Protein AF-A0A0F9MZU2-F1 (afdb_monomer)

pLDDT: mean 72.31, std 12.91, range [38.19, 92.19]

Foldseek 3Di:
DDDDDPPDPPVPPPPVPPPDDDPPPVPPPPPQPQDCPDPPDTDRPDDDPDDAKDFDQSDPDPDDTQWIQHPVVRDIDGDAPRWDADDDDPVAGQWIFHDPPPDTDTDGPDPDDDDDQADPVGDDDDDDDDDPPPDDPDDDDPDDDDDDDDPDDDDADADDDDPDADADQDWDWHWHDPPPDIFIWIQGNVRDIDGPPPPPPPQDVVNVQCVDDDDPGDDDDDPDDDDDFDDDPDDPDDSDDQDFDDPDDDTDSDDFDDPDDDDSDDQDDPDDDSDDDDPDDDDPDDPDDPDDPDDDDPDDDCPVVDDDPDDPDDPADPPPRDDDQDDDDDDDRDDPDDPPDPDDDDDDDPVDDPDDDPDPPPDDPDDPDDDDPDPDDDDDDDDPDPPRDPDDDDDDDDPDDDDDDDDDPPPDDPDDDDDD

Structure (mmCIF, N/CA/C/O backbone):
data_AF-A0A0F9MZU2-F1
#
_entry.id   AF-A0A0F9MZU2-F1
#
loop_
_atom_site.group_PDB
_atom_site.id
_atom_site.type_symbol
_atom_site.label_atom_id
_atom_site.label_alt_id
_atom_site.label_comp_id
_atom_site.label_asym_id
_atom_site.label_entity_id
_atom_site.label_seq_id
_atom_site.pdbx_PDB_ins_code
_atom_site.Cartn_x
_atom_site.Cartn_y
_atom_site.Cartn_z
_atom_site.occupancy
_atom_site.B_iso_or_equiv
_atom_site.auth_seq_id
_atom_site.auth_comp_id
_atom_site.auth_asym_id
_atom_site.auth_atom_id
_atom_site.pdbx_PDB_model_num
ATOM 1 N N . MET A 1 1 ? 110.267 29.635 -117.595 1.00 39.62 1 MET A N 1
ATOM 2 C CA . MET A 1 1 ? 110.785 30.312 -116.386 1.00 39.62 1 MET A CA 1
ATOM 3 C C . MET A 1 1 ? 110.269 29.564 -115.170 1.00 39.62 1 MET A C 1
ATOM 5 O O . MET A 1 1 ? 109.070 29.424 -115.025 1.00 39.62 1 MET A O 1
ATOM 9 N N . LYS A 1 2 ? 111.166 28.834 -114.498 1.00 39.00 2 LYS A N 1
ATOM 10 C CA . LYS A 1 2 ? 111.521 29.042 -113.080 1.00 39.00 2 LYS A CA 1
ATOM 11 C C . LYS A 1 2 ? 110.315 28.862 -112.148 1.00 39.00 2 LYS A C 1
ATOM 13 O O . LYS A 1 2 ? 109.481 29.741 -112.030 1.00 39.00 2 LYS A O 1
ATOM 18 N N . LYS A 1 3 ? 110.179 27.679 -111.534 1.00 46.69 3 LYS A N 1
ATOM 19 C CA . LYS A 1 3 ? 110.665 27.457 -110.155 1.00 46.69 3 LYS A CA 1
ATOM 20 C C . LYS A 1 3 ? 110.335 28.663 -109.278 1.00 46.69 3 LYS A C 1
ATOM 22 O O . LYS A 1 3 ? 111.175 29.546 -109.199 1.00 46.69 3 LYS A O 1
ATOM 27 N N . LEU A 1 4 ? 109.179 28.670 -108.625 1.00 40.44 4 LEU A N 1
ATOM 28 C CA . LEU A 1 4 ? 108.976 29.251 -107.295 1.00 40.44 4 LEU A CA 1
ATOM 29 C C . LEU A 1 4 ? 107.527 29.014 -106.857 1.00 40.44 4 LEU A C 1
ATOM 31 O O . LEU A 1 4 ? 106.624 29.013 -107.683 1.00 40.44 4 LEU A O 1
ATOM 35 N N . LEU A 1 5 ? 107.364 28.790 -105.555 1.00 39.84 5 LEU A N 1
ATOM 36 C CA . LEU A 1 5 ? 106.132 28.493 -104.820 1.00 39.84 5 LEU A CA 1
ATOM 37 C C . LEU A 1 5 ? 105.668 27.022 -104.780 1.00 39.84 5 LEU A C 1
ATOM 39 O O . LEU A 1 5 ? 104.496 26.683 -104.882 1.00 39.84 5 LEU A O 1
ATOM 43 N N . LYS A 1 6 ? 106.626 26.142 -104.450 1.00 50.22 6 LYS A N 1
ATOM 44 C CA . LYS A 1 6 ? 106.439 25.256 -103.283 1.00 50.22 6 LYS A CA 1
ATOM 45 C C . LYS A 1 6 ? 106.219 26.155 -102.054 1.00 50.22 6 LYS A C 1
ATOM 47 O O . LYS A 1 6 ? 106.931 27.146 -101.944 1.00 50.22 6 LYS A O 1
ATOM 52 N N . ILE A 1 7 ? 105.336 25.755 -101.133 1.00 48.16 7 ILE A N 1
ATOM 53 C CA . ILE A 1 7 ? 104.913 26.463 -99.896 1.00 48.16 7 ILE A CA 1
ATOM 54 C C . ILE A 1 7 ? 103.580 27.226 -100.058 1.00 48.16 7 ILE A C 1
ATOM 56 O O . ILE A 1 7 ? 103.498 28.435 -99.908 1.00 48.16 7 ILE A O 1
ATOM 60 N N . ALA A 1 8 ? 102.511 26.484 -100.351 1.00 38.19 8 ALA A N 1
ATOM 61 C CA . ALA A 1 8 ? 101.138 26.818 -99.930 1.00 38.19 8 ALA A CA 1
ATOM 62 C C . ALA A 1 8 ? 100.243 25.561 -99.801 1.00 38.19 8 ALA A C 1
ATOM 64 O O . ALA A 1 8 ? 99.033 25.666 -99.656 1.00 38.19 8 ALA A O 1
ATOM 65 N N . GLY A 1 9 ? 100.832 24.357 -99.858 1.00 41.19 9 GLY A N 1
ATOM 66 C CA . GLY A 1 9 ? 100.120 23.069 -99.879 1.00 41.19 9 GLY A CA 1
ATOM 67 C C . GLY A 1 9 ? 100.297 22.216 -98.620 1.00 41.19 9 GLY A C 1
ATOM 68 O O . GLY A 1 9 ? 100.073 21.016 -98.679 1.00 41.19 9 GLY A O 1
ATOM 69 N N . ILE A 1 10 ? 100.758 22.800 -97.505 1.00 45.09 10 ILE A N 1
ATOM 70 C CA . ILE A 1 10 ? 101.000 22.081 -96.232 1.00 45.09 10 ILE A CA 1
ATOM 71 C C . ILE A 1 10 ? 100.259 22.728 -95.039 1.00 45.09 10 ILE A C 1
ATOM 73 O O . ILE A 1 10 ? 100.331 22.239 -93.921 1.00 45.09 10 ILE A O 1
ATOM 77 N N . VAL A 1 11 ? 99.448 23.769 -95.268 1.00 44.78 11 VAL A N 1
ATOM 78 C CA . VAL A 1 11 ? 98.550 24.340 -94.232 1.00 44.78 11 VAL A CA 1
ATOM 79 C C . VAL A 1 11 ? 97.070 24.015 -94.505 1.00 44.78 11 VAL A C 1
ATOM 81 O O . VAL A 1 11 ? 96.201 24.341 -93.711 1.00 44.78 11 VAL A O 1
ATOM 84 N N . PHE A 1 12 ? 96.769 23.270 -95.574 1.00 41.12 12 PHE A N 1
ATOM 85 C CA . PHE A 1 12 ? 95.403 22.837 -95.910 1.00 41.12 12 PHE A CA 1
ATOM 86 C C . PHE A 1 12 ? 95.206 21.312 -95.820 1.00 41.12 12 PHE A C 1
ATOM 88 O O . PHE A 1 12 ? 94.322 20.747 -96.455 1.00 41.12 12 PHE A O 1
ATOM 95 N N . THR A 1 13 ? 96.031 20.644 -95.006 1.00 46.72 13 THR A N 1
ATOM 96 C CA . THR A 1 13 ? 95.991 19.185 -94.783 1.00 46.72 13 THR A CA 1
ATOM 97 C C . THR A 1 13 ? 95.959 18.838 -93.287 1.00 46.72 13 THR A C 1
ATOM 99 O O . THR A 1 13 ? 96.485 17.813 -92.877 1.00 46.72 13 THR A O 1
ATOM 102 N N . ILE A 1 14 ? 95.350 19.699 -92.454 1.00 44.91 14 ILE A N 1
ATOM 103 C CA . ILE A 1 14 ? 94.903 19.389 -91.071 1.00 44.91 14 ILE A CA 1
ATOM 104 C C . ILE A 1 14 ? 93.496 19.990 -90.830 1.00 44.91 14 ILE A C 1
ATOM 106 O O . ILE A 1 14 ? 93.142 20.396 -89.734 1.00 44.91 14 ILE A O 1
ATOM 110 N N . LEU A 1 15 ? 92.658 20.086 -91.871 1.00 42.12 15 LEU A N 1
ATOM 111 C CA . LEU A 1 15 ? 91.255 20.511 -91.708 1.00 42.12 15 LEU A CA 1
ATOM 112 C C . LEU A 1 15 ? 90.261 19.753 -92.606 1.00 42.12 15 LEU A C 1
ATOM 114 O O . LEU A 1 15 ? 89.097 20.118 -92.692 1.00 42.12 15 LEU A O 1
ATOM 118 N N . ALA A 1 16 ? 90.706 18.660 -93.233 1.00 41.94 16 ALA A N 1
ATOM 119 C CA . ALA A 1 16 ? 89.878 17.771 -94.058 1.00 41.94 16 ALA A CA 1
ATOM 120 C C . ALA A 1 16 ? 89.808 16.330 -93.500 1.00 41.94 16 ALA A C 1
ATOM 122 O O . ALA A 1 16 ? 89.484 15.398 -94.226 1.00 41.94 16 ALA A O 1
ATOM 123 N N . ALA A 1 17 ? 90.118 16.149 -92.208 1.00 45.47 17 ALA A N 1
ATOM 124 C CA . ALA A 1 17 ? 89.983 14.880 -91.477 1.00 45.47 17 ALA A CA 1
ATOM 125 C C . ALA A 1 17 ? 88.941 14.942 -90.337 1.00 45.47 17 ALA A C 1
ATOM 127 O O . ALA A 1 17 ? 88.790 13.986 -89.585 1.00 45.47 17 ALA A O 1
ATOM 128 N N . ILE A 1 18 ? 88.200 16.051 -90.213 1.00 49.06 18 ILE A N 1
ATOM 129 C CA . ILE A 1 18 ? 87.092 16.217 -89.258 1.00 49.06 18 ILE A CA 1
ATOM 130 C C . ILE A 1 18 ? 85.926 16.857 -90.016 1.00 49.06 18 ILE A C 1
ATOM 132 O O . ILE A 1 18 ? 85.601 18.027 -89.874 1.00 49.06 18 ILE A O 1
ATOM 136 N N . GLY A 1 19 ? 85.358 16.075 -90.921 1.00 43.91 19 GLY A N 1
ATOM 137 C CA . GLY A 1 19 ? 84.138 16.395 -91.657 1.00 43.91 19 GLY A CA 1
ATOM 138 C C . GLY A 1 19 ? 83.358 15.115 -91.913 1.00 43.91 19 GLY A C 1
ATOM 139 O O . GLY A 1 19 ? 82.820 14.912 -92.995 1.00 43.91 19 GLY A O 1
ATOM 140 N N . VAL A 1 20 ? 83.398 14.199 -90.940 1.00 47.44 20 VAL A N 1
ATOM 141 C CA . VAL A 1 20 ? 82.545 13.018 -90.917 1.00 47.44 20 VAL A CA 1
ATOM 142 C C . VAL A 1 20 ? 81.122 13.521 -90.741 1.00 47.44 20 VAL A C 1
ATOM 144 O O . VAL A 1 20 ? 80.765 14.086 -89.708 1.00 47.44 20 VAL A O 1
ATOM 147 N N . PHE A 1 21 ? 80.331 13.309 -91.786 1.00 46.78 21 PHE A N 1
ATOM 148 C CA . PHE A 1 21 ? 78.887 13.228 -91.713 1.00 46.78 21 PHE A CA 1
ATOM 149 C C . PHE A 1 21 ? 78.480 12.387 -90.500 1.00 46.78 21 PHE A C 1
ATOM 151 O O . PHE A 1 21 ? 78.561 11.164 -90.512 1.00 46.78 21 PHE A O 1
ATOM 158 N N . THR A 1 22 ? 77.986 13.057 -89.472 1.00 45.91 22 THR A N 1
ATOM 159 C CA . THR A 1 22 ? 76.801 12.582 -88.773 1.00 45.91 22 THR A CA 1
ATOM 160 C C . THR A 1 22 ? 75.820 13.740 -88.944 1.00 45.91 22 THR A C 1
ATOM 162 O O . THR A 1 22 ? 75.953 14.796 -88.346 1.00 45.91 22 THR A O 1
ATOM 165 N N . ASN A 1 23 ? 74.872 13.659 -89.878 1.00 42.28 23 ASN A N 1
ATOM 166 C CA . ASN A 1 23 ? 73.542 13.229 -89.464 1.00 42.28 23 ASN A CA 1
ATOM 167 C C . ASN A 1 23 ? 73.604 12.623 -88.060 1.00 42.28 23 ASN A C 1
ATOM 169 O O . ASN A 1 23 ? 73.723 11.410 -87.902 1.00 42.28 23 ASN A O 1
ATOM 173 N N . LEU A 1 24 ? 73.535 13.481 -87.035 1.00 41.84 24 LEU A N 1
ATOM 174 C CA . LEU A 1 24 ? 72.722 13.133 -85.886 1.00 41.84 24 LEU A CA 1
ATOM 175 C C . LEU A 1 24 ? 71.337 12.868 -86.487 1.00 41.84 24 LEU A C 1
ATOM 177 O O . LEU A 1 24 ? 70.485 13.748 -86.561 1.00 41.84 24 LEU A O 1
ATOM 181 N N . ALA A 1 25 ? 71.143 11.644 -86.989 1.00 43.53 25 ALA A N 1
ATOM 182 C CA . ALA A 1 25 ? 69.883 10.977 -86.810 1.00 43.53 25 ALA A CA 1
ATOM 183 C C . ALA A 1 25 ? 69.633 11.169 -85.322 1.00 43.53 25 ALA A C 1
ATOM 185 O O . ALA A 1 25 ? 70.337 10.589 -84.491 1.00 43.53 25 ALA A O 1
ATOM 186 N N . VAL A 1 26 ? 68.751 12.117 -84.996 1.00 44.69 26 VAL A N 1
ATOM 187 C CA . VAL A 1 26 ? 68.038 12.100 -83.730 1.00 44.69 26 VAL A CA 1
ATOM 188 C C . VAL A 1 26 ? 67.648 10.646 -83.616 1.00 44.69 26 VAL A C 1
ATOM 190 O O . VAL A 1 26 ? 66.926 10.164 -84.489 1.00 44.69 26 VAL A O 1
ATOM 193 N N . ALA A 1 27 ? 68.305 9.926 -82.704 1.00 41.78 27 ALA A N 1
ATOM 194 C CA . ALA A 1 27 ? 68.052 8.516 -82.529 1.00 41.78 27 ALA A CA 1
ATOM 195 C C . ALA A 1 27 ? 66.540 8.435 -82.406 1.00 41.78 27 ALA A C 1
ATOM 197 O O . ALA A 1 27 ? 65.988 9.015 -81.466 1.00 41.78 27 ALA A O 1
ATOM 198 N N . GLU A 1 28 ? 65.875 7.848 -83.410 1.00 44.34 28 GLU A N 1
ATOM 199 C CA . GLU A 1 28 ? 64.466 7.531 -83.269 1.00 44.34 28 GLU A CA 1
ATOM 200 C C . GLU A 1 28 ? 64.387 6.847 -81.909 1.00 44.34 28 GLU A C 1
ATOM 202 O O . GLU A 1 28 ? 65.208 5.945 -81.670 1.00 44.34 28 GLU A O 1
ATOM 207 N N . PRO A 1 29 ? 63.548 7.347 -80.981 1.00 49.44 29 PRO A N 1
ATOM 208 C CA . PRO A 1 29 ? 63.475 6.790 -79.641 1.00 49.44 29 PRO A CA 1
ATOM 209 C C . PRO A 1 29 ? 63.352 5.293 -79.841 1.00 49.44 29 PRO A C 1
ATOM 211 O O . PRO A 1 29 ? 62.444 4.876 -80.560 1.00 49.44 29 PRO A O 1
ATOM 214 N N . GLN A 1 30 ? 64.359 4.536 -79.379 1.00 47.72 30 GLN A N 1
ATOM 215 C CA . GLN A 1 30 ? 64.519 3.144 -79.774 1.00 47.72 30 GLN A CA 1
ATOM 216 C C . GLN A 1 30 ? 63.177 2.465 -79.566 1.00 47.72 30 GLN A C 1
ATOM 218 O O . GLN A 1 30 ? 62.762 2.277 -78.424 1.00 47.72 30 GLN A O 1
ATOM 223 N N . ARG A 1 31 ? 62.473 2.173 -80.670 1.00 49.19 31 ARG A N 1
ATOM 224 C CA . ARG A 1 31 ? 61.212 1.448 -80.612 1.00 49.19 31 ARG A CA 1
ATOM 225 C C . ARG A 1 31 ? 61.571 0.149 -79.923 1.00 49.19 31 ARG A C 1
ATOM 227 O O . ARG A 1 31 ? 62.369 -0.624 -80.462 1.00 49.19 31 ARG A O 1
ATOM 234 N N . LEU A 1 32 ? 61.085 -0.002 -78.692 1.00 49.62 32 LEU A N 1
ATOM 235 C CA . LEU A 1 32 ? 61.304 -1.180 -77.875 1.00 49.62 32 LEU A CA 1
ATOM 236 C C . LEU A 1 32 ? 60.945 -2.382 -78.742 1.00 49.62 32 LEU A C 1
ATOM 238 O O . LEU A 1 32 ? 59.784 -2.576 -79.090 1.00 49.62 32 LEU A O 1
ATOM 242 N N . ARG A 1 33 ? 61.952 -3.158 -79.150 1.00 51.34 33 ARG A N 1
ATOM 243 C CA . ARG A 1 33 ? 61.703 -4.421 -79.836 1.00 51.34 33 ARG A CA 1
ATOM 244 C C . ARG A 1 33 ? 61.236 -5.392 -78.770 1.00 51.34 33 ARG A C 1
ATOM 246 O O . ARG A 1 33 ? 62.049 -5.983 -78.064 1.00 51.34 33 ARG A O 1
ATOM 253 N N . THR A 1 34 ? 59.927 -5.514 -78.627 1.00 49.56 34 THR A N 1
ATOM 254 C CA . THR A 1 34 ? 59.324 -6.669 -77.983 1.00 49.56 34 THR A CA 1
ATOM 255 C C . THR A 1 34 ? 59.678 -7.890 -78.832 1.00 49.56 34 THR A C 1
ATOM 257 O O . THR A 1 34 ? 59.437 -7.930 -80.035 1.00 49.56 34 THR A O 1
ATOM 260 N N . GLN A 1 35 ? 60.371 -8.858 -78.239 1.00 49.91 35 GLN A N 1
ATOM 261 C CA . GLN A 1 35 ? 60.589 -10.150 -78.876 1.00 49.91 35 GLN A CA 1
ATOM 262 C C . GLN A 1 35 ? 59.380 -11.016 -78.522 1.00 49.91 35 GLN A C 1
ATOM 264 O O . GLN A 1 35 ? 59.135 -11.231 -77.335 1.00 49.91 35 GLN A O 1
ATOM 269 N N . ASP A 1 36 ? 58.626 -11.468 -79.527 1.00 47.19 36 ASP A N 1
ATOM 270 C CA . ASP A 1 36 ? 57.437 -12.312 -79.356 1.00 47.19 36 ASP A CA 1
ATOM 271 C C . ASP A 1 36 ? 57.793 -13.618 -78.629 1.00 47.19 36 ASP A C 1
ATOM 273 O O . ASP A 1 36 ? 58.206 -14.613 -79.229 1.00 47.19 36 ASP A O 1
ATOM 277 N N . PHE A 1 37 ? 57.636 -13.625 -77.308 1.00 49.66 37 PHE A N 1
ATOM 278 C CA . PHE A 1 37 ? 57.688 -14.827 -76.491 1.00 49.66 37 PHE A CA 1
ATOM 279 C C . PHE A 1 37 ? 56.248 -15.272 -76.225 1.00 49.66 37 PHE A C 1
ATOM 281 O O . PHE A 1 37 ? 55.651 -14.919 -75.218 1.00 49.66 37 PHE A O 1
ATOM 288 N N . LYS A 1 38 ? 55.721 -16.090 -77.147 1.00 53.97 38 LYS A N 1
ATOM 289 C CA . LYS A 1 38 ? 54.329 -16.583 -77.213 1.00 53.97 38 LYS A CA 1
ATOM 290 C C . LYS A 1 38 ? 53.278 -15.481 -77.476 1.00 53.97 38 LYS A C 1
ATOM 292 O O . LYS A 1 38 ? 53.434 -14.357 -77.007 1.00 53.97 38 LYS A O 1
ATOM 297 N N . PRO A 1 39 ? 52.182 -15.792 -78.199 1.00 48.41 39 PRO A N 1
ATOM 298 C CA . PRO A 1 39 ? 51.078 -14.849 -78.367 1.00 48.41 39 PRO A CA 1
ATOM 299 C C . PRO A 1 39 ? 50.542 -14.429 -76.991 1.00 48.41 39 PRO A C 1
ATOM 301 O O . PRO A 1 39 ? 50.120 -15.287 -76.216 1.00 48.41 39 PRO A O 1
ATOM 304 N N . GLY A 1 40 ? 50.593 -13.129 -76.686 1.00 55.22 40 GLY A N 1
ATOM 305 C CA . GLY A 1 40 ? 49.957 -12.544 -75.501 1.00 55.22 40 GLY A CA 1
ATOM 306 C C . GLY A 1 40 ? 50.834 -12.317 -74.262 1.00 55.22 40 GLY A C 1
ATOM 307 O O . GLY A 1 40 ? 50.288 -11.953 -73.227 1.00 55.22 40 GLY A O 1
ATOM 308 N N . ALA A 1 41 ? 52.162 -12.492 -74.320 1.00 48.09 41 ALA A N 1
ATOM 309 C CA . ALA A 1 41 ? 53.046 -12.156 -73.195 1.00 48.09 41 ALA A CA 1
ATOM 310 C C . ALA A 1 41 ? 54.243 -11.297 -73.636 1.00 48.09 41 ALA A C 1
ATOM 312 O O . ALA A 1 41 ? 55.231 -11.793 -74.175 1.00 48.09 41 ALA A O 1
ATOM 313 N N . TYR A 1 42 ? 54.183 -9.994 -73.355 1.00 57.06 42 TYR A N 1
ATOM 314 C CA . TYR A 1 42 ? 55.293 -9.071 -73.587 1.00 57.06 42 TYR A CA 1
ATOM 315 C C . TYR A 1 42 ? 56.113 -8.902 -72.304 1.00 57.06 42 TYR A C 1
ATOM 317 O O . TYR A 1 42 ? 55.622 -8.394 -71.299 1.00 57.06 42 TYR A O 1
ATOM 325 N N . ARG A 1 43 ? 57.383 -9.329 -72.325 1.00 54.09 43 ARG A N 1
ATOM 326 C CA . ARG A 1 43 ? 58.348 -9.082 -71.241 1.00 54.09 43 ARG A CA 1
ATOM 327 C C . ARG A 1 43 ? 59.350 -8.024 -71.688 1.00 54.09 43 ARG A C 1
ATOM 329 O O . ARG A 1 43 ? 60.014 -8.194 -72.708 1.00 54.09 43 ARG A O 1
ATOM 336 N N . PHE A 1 44 ? 59.507 -6.963 -70.904 1.00 55.38 44 PHE A N 1
ATOM 337 C CA . PHE A 1 44 ? 60.575 -5.988 -71.116 1.00 55.38 44 PHE A CA 1
ATOM 338 C C . PHE A 1 44 ? 61.941 -6.657 -70.861 1.00 55.38 44 PHE A C 1
ATOM 340 O O . PHE A 1 44 ? 62.172 -7.221 -69.792 1.00 55.38 44 PHE A O 1
ATOM 347 N N . LEU A 1 45 ? 62.833 -6.645 -71.861 1.00 54.31 45 LEU A N 1
ATOM 348 C CA . LEU A 1 45 ? 64.150 -7.313 -71.820 1.00 54.31 45 LEU A CA 1
ATOM 349 C C . LEU A 1 45 ? 65.240 -6.504 -71.090 1.00 54.31 45 LEU A C 1
ATOM 351 O O . LEU A 1 45 ? 66.357 -6.982 -70.912 1.00 54.31 45 LEU A O 1
ATOM 355 N N . SER A 1 46 ? 64.921 -5.292 -70.651 1.00 64.25 46 SER A N 1
ATOM 356 C CA . SER A 1 46 ? 65.792 -4.403 -69.880 1.00 64.25 46 SER A CA 1
ATOM 357 C C . SER A 1 46 ? 64.935 -3.589 -68.922 1.00 64.25 46 SER A C 1
ATOM 359 O O . SER A 1 46 ? 63.775 -3.345 -69.251 1.00 64.25 46 SER A O 1
ATOM 361 N N . GLU A 1 47 ? 65.495 -3.144 -67.791 1.00 53.97 47 GLU A N 1
ATOM 362 C CA . GLU A 1 47 ? 64.852 -2.178 -66.888 1.00 53.97 47 GLU A CA 1
ATOM 363 C C . GLU A 1 47 ? 64.364 -0.975 -67.709 1.00 53.97 47 GLU A C 1
ATOM 365 O O . GLU A 1 47 ? 65.188 -0.212 -68.227 1.00 53.97 47 GLU A O 1
ATOM 370 N N . PRO A 1 48 ? 63.049 -0.817 -67.925 1.00 56.94 48 PRO A N 1
ATOM 371 C CA . PRO A 1 48 ? 62.570 0.277 -68.740 1.00 56.94 48 PRO A CA 1
ATOM 372 C C . PRO A 1 48 ? 62.739 1.568 -67.936 1.00 56.94 48 PRO A C 1
ATOM 374 O O . PRO A 1 48 ? 62.051 1.809 -66.946 1.00 56.94 48 PRO A O 1
ATOM 377 N N . ILE A 1 49 ? 63.687 2.411 -68.351 1.00 62.00 49 ILE A N 1
ATOM 378 C CA . ILE A 1 49 ? 63.781 3.783 -67.854 1.00 62.00 49 ILE A CA 1
ATOM 379 C C . ILE A 1 49 ? 62.745 4.599 -68.628 1.00 62.00 49 ILE A C 1
ATOM 381 O O . ILE A 1 49 ? 63.024 5.128 -69.705 1.00 62.00 49 ILE A O 1
ATOM 385 N N . TRP A 1 50 ? 61.538 4.690 -68.081 1.00 59.94 50 TRP A N 1
ATOM 386 C CA . TRP A 1 50 ? 60.449 5.466 -68.667 1.00 59.94 50 TRP A CA 1
ATOM 387 C C . TRP A 1 50 ? 60.736 6.970 -68.523 1.00 59.94 50 TRP A C 1
ATOM 389 O O . TRP A 1 50 ? 60.696 7.529 -67.426 1.00 59.94 50 TRP A O 1
ATOM 399 N N . ARG A 1 51 ? 61.065 7.648 -69.629 1.00 61.12 51 ARG A N 1
ATOM 400 C CA . ARG A 1 51 ? 61.221 9.113 -69.685 1.00 61.12 51 ARG A CA 1
ATOM 401 C C . ARG A 1 51 ? 60.233 9.692 -70.698 1.00 61.12 51 ARG A C 1
ATOM 403 O O . ARG A 1 51 ? 60.468 9.570 -71.891 1.00 61.12 51 ARG A O 1
ATOM 410 N N . GLY A 1 52 ? 59.182 10.361 -70.218 1.00 68.12 52 GLY A N 1
ATOM 411 C CA . GLY A 1 52 ? 58.169 11.026 -71.058 1.00 68.12 52 GLY A CA 1
ATOM 412 C C . GLY A 1 52 ? 56.764 10.456 -70.863 1.00 68.12 52 GLY A C 1
ATOM 413 O O . GLY A 1 52 ? 56.567 9.631 -69.971 1.00 68.12 52 GLY A O 1
ATOM 414 N N . ASP A 1 53 ? 55.815 10.919 -71.674 1.00 63.22 53 ASP A N 1
ATOM 415 C CA . ASP A 1 53 ? 54.469 10.341 -71.765 1.00 63.22 53 ASP A CA 1
ATOM 416 C C . ASP A 1 53 ? 54.547 8.993 -72.482 1.00 63.22 53 ASP A C 1
ATOM 418 O O . ASP A 1 53 ? 55.305 8.847 -73.444 1.00 63.22 53 ASP A O 1
ATOM 422 N N . ASN A 1 54 ? 53.785 8.003 -72.019 1.00 65.50 54 ASN A N 1
ATOM 423 C CA . ASN A 1 54 ? 53.807 6.661 -72.596 1.00 65.50 54 ASN A CA 1
ATOM 424 C C . ASN A 1 54 ? 52.391 6.149 -72.807 1.00 65.50 54 ASN A C 1
ATOM 426 O O . ASN A 1 54 ? 51.523 6.337 -71.956 1.00 65.50 54 ASN A O 1
ATOM 430 N N . VAL A 1 55 ? 52.197 5.486 -73.942 1.00 63.38 55 VAL A N 1
ATOM 431 C CA . VAL A 1 55 ? 50.939 4.864 -74.343 1.00 63.38 55 VAL A CA 1
ATOM 432 C C . VAL A 1 55 ? 51.183 3.367 -74.426 1.00 63.38 55 VAL A C 1
ATOM 434 O O . VAL A 1 55 ? 52.094 2.935 -75.138 1.00 63.38 55 VAL A O 1
ATOM 437 N N . TRP A 1 56 ? 50.395 2.590 -73.690 1.00 70.06 56 TRP A N 1
ATOM 438 C CA . TRP A 1 56 ? 50.327 1.149 -73.870 1.00 70.06 56 TRP A CA 1
ATOM 439 C C . TRP A 1 56 ? 49.030 0.820 -74.604 1.00 70.06 56 TRP A C 1
ATOM 441 O O . TRP A 1 56 ? 47.938 0.994 -74.070 1.00 70.06 56 TRP A O 1
ATOM 451 N N . ASP A 1 57 ? 49.184 0.385 -75.849 1.00 70.12 57 ASP A N 1
ATOM 452 C CA . ASP A 1 57 ? 48.126 -0.195 -76.667 1.00 70.12 57 ASP A CA 1
ATOM 453 C C . ASP A 1 57 ? 48.342 -1.712 -76.659 1.00 70.12 57 ASP A C 1
ATOM 455 O O . ASP A 1 57 ? 49.326 -2.216 -77.214 1.00 70.12 57 ASP A O 1
ATOM 459 N N . GLY A 1 58 ? 47.523 -2.429 -75.889 1.00 62.41 58 GLY A N 1
ATOM 460 C CA . GLY A 1 58 ? 47.538 -3.886 -75.829 1.00 62.41 58 GLY A CA 1
ATOM 461 C C . GLY A 1 58 ? 46.738 -4.525 -76.964 1.00 62.41 58 GLY A C 1
ATOM 462 O O . GLY A 1 58 ? 46.779 -5.750 -77.119 1.00 62.41 58 GLY A O 1
ATOM 463 N N . SER A 1 59 ? 46.032 -3.722 -77.763 1.00 58.06 59 SER A N 1
ATOM 464 C CA . SER A 1 59 ? 45.122 -4.180 -78.799 1.00 58.06 59 SER A CA 1
ATOM 465 C C . SER A 1 59 ? 45.741 -4.029 -80.196 1.00 58.06 59 SER A C 1
ATOM 467 O O . SER A 1 59 ? 46.605 -3.200 -80.457 1.00 58.06 59 SER A O 1
ATOM 469 N N . ALA A 1 60 ? 45.307 -4.864 -81.139 1.00 55.62 60 ALA A N 1
ATOM 470 C CA . ALA A 1 60 ? 45.564 -4.620 -82.561 1.00 55.62 60 ALA A CA 1
ATOM 471 C C . ALA A 1 60 ? 44.578 -3.586 -83.148 1.00 55.62 60 ALA A C 1
ATOM 473 O O . ALA A 1 60 ? 44.538 -3.408 -84.368 1.00 55.62 60 ALA A O 1
ATOM 474 N N . ASP A 1 61 ? 43.750 -2.964 -82.301 1.00 57.53 61 ASP A N 1
ATOM 475 C CA . ASP A 1 61 ? 42.648 -2.103 -82.696 1.00 57.53 61 ASP A CA 1
ATOM 476 C C . ASP A 1 61 ? 43.130 -0.650 -82.704 1.00 57.53 61 ASP A C 1
ATOM 478 O O . ASP A 1 61 ? 43.454 -0.051 -81.685 1.00 57.53 61 ASP A O 1
ATOM 482 N N . THR A 1 62 ? 43.258 -0.082 -83.898 1.00 49.16 62 THR A N 1
ATOM 483 C CA . THR A 1 62 ? 44.064 1.116 -84.187 1.00 49.16 62 THR A CA 1
ATOM 484 C C . THR A 1 62 ? 43.478 2.450 -83.683 1.00 49.16 62 THR A C 1
ATOM 486 O O . THR A 1 62 ? 43.633 3.471 -84.355 1.00 49.16 62 THR A O 1
ATOM 489 N N . GLY A 1 63 ? 42.775 2.480 -82.548 1.00 57.69 63 GLY A N 1
ATOM 490 C CA . GLY A 1 63 ? 41.993 3.654 -82.143 1.00 57.69 63 GLY A CA 1
ATOM 491 C C . GLY A 1 63 ? 41.861 3.959 -80.652 1.00 57.69 63 GLY A C 1
ATOM 492 O O . GLY A 1 63 ? 41.465 5.083 -80.347 1.00 57.69 63 GLY A O 1
ATOM 493 N N . ALA A 1 64 ? 42.198 3.048 -79.737 1.00 60.22 64 ALA A N 1
ATOM 494 C CA . ALA A 1 64 ? 42.046 3.281 -78.299 1.00 60.22 64 ALA A CA 1
ATOM 495 C C . ALA A 1 64 ? 43.285 2.790 -77.541 1.00 60.22 64 ALA A C 1
ATOM 497 O O . ALA A 1 64 ? 43.697 1.648 -77.691 1.00 60.22 64 ALA A O 1
ATOM 498 N N . ALA A 1 65 ? 43.907 3.671 -76.756 1.00 60.50 65 ALA A N 1
ATOM 499 C CA . ALA A 1 65 ? 44.936 3.257 -75.808 1.00 60.50 65 ALA A CA 1
ATOM 500 C C . ALA A 1 65 ? 44.259 2.574 -74.616 1.00 60.50 65 ALA A C 1
ATOM 502 O O . ALA A 1 65 ? 43.244 3.074 -74.161 1.00 60.50 65 ALA A O 1
ATOM 503 N N . ASP A 1 66 ? 44.824 1.500 -74.067 1.00 71.38 66 ASP A N 1
ATOM 504 C CA . ASP A 1 66 ? 44.272 0.883 -72.851 1.00 71.38 66 ASP A CA 1
ATOM 505 C C . ASP A 1 66 ? 44.757 1.645 -71.606 1.00 71.38 66 ASP A C 1
ATOM 507 O O . ASP A 1 66 ? 44.029 1.882 -70.645 1.00 71.38 66 ASP A O 1
ATOM 511 N N . MET A 1 67 ? 46.023 2.077 -71.614 1.00 79.00 67 MET A N 1
ATOM 512 C CA . MET A 1 67 ? 46.621 2.812 -70.501 1.00 79.00 67 MET A CA 1
ATOM 513 C C . MET A 1 67 ? 47.548 3.917 -70.997 1.00 79.00 67 MET A C 1
ATOM 515 O O . MET A 1 67 ? 48.393 3.704 -71.874 1.00 79.00 67 MET A O 1
ATOM 519 N N . ARG A 1 68 ? 47.462 5.093 -70.370 1.00 81.19 68 ARG A N 1
ATOM 520 C CA . ARG A 1 68 ? 48.352 6.222 -70.650 1.00 81.19 68 ARG A CA 1
ATOM 521 C C . ARG A 1 68 ? 48.931 6.799 -69.366 1.00 81.19 68 ARG A C 1
ATOM 523 O O . ARG A 1 68 ? 48.199 7.197 -68.468 1.00 81.19 68 ARG A O 1
ATOM 530 N N . TRP A 1 69 ? 50.256 6.901 -69.302 1.00 82.06 69 TRP A N 1
ATOM 531 C CA . TRP A 1 69 ? 50.915 7.753 -68.311 1.00 82.06 69 TRP A CA 1
ATOM 532 C C . TRP A 1 69 ? 51.068 9.156 -68.894 1.00 82.06 69 TRP A C 1
ATOM 534 O O . TRP A 1 69 ? 51.793 9.336 -69.879 1.00 82.06 69 TRP A O 1
ATOM 544 N N . ASP A 1 70 ? 50.401 10.136 -68.288 1.00 80.62 70 ASP A N 1
ATOM 545 C CA . ASP A 1 70 ? 50.540 11.551 -68.620 1.00 80.62 70 ASP A CA 1
ATOM 546 C C . ASP A 1 70 ? 51.429 12.229 -67.574 1.00 80.62 70 ASP A C 1
ATOM 548 O O . ASP A 1 70 ? 51.039 12.478 -66.429 1.00 80.62 70 ASP A O 1
ATOM 552 N N . LYS A 1 71 ? 52.668 12.539 -67.964 1.00 83.31 71 LYS A N 1
ATOM 553 C CA . LYS A 1 71 ? 53.629 13.171 -67.062 1.00 83.31 71 LYS A CA 1
ATOM 554 C C . LYS A 1 71 ? 53.274 14.632 -66.792 1.00 83.31 71 LYS A C 1
ATOM 556 O O . LYS A 1 71 ? 53.656 15.151 -65.743 1.00 83.31 71 LYS A O 1
ATOM 561 N N . SER A 1 72 ? 52.595 15.304 -67.720 1.00 86.38 72 SER A N 1
ATOM 562 C CA . SER A 1 72 ? 52.304 16.736 -67.602 1.00 86.38 72 SER A CA 1
ATOM 563 C C . SER A 1 72 ? 51.412 17.046 -66.398 1.00 86.38 72 SER A C 1
ATOM 565 O O . SER A 1 72 ? 51.593 18.082 -65.759 1.00 86.38 72 SER A O 1
ATOM 567 N N . ILE A 1 73 ? 50.536 16.107 -66.036 1.00 86.50 73 ILE A N 1
ATOM 568 C CA . ILE A 1 73 ? 49.643 16.186 -64.872 1.00 86.50 73 ILE A CA 1
ATOM 569 C C . ILE A 1 73 ? 49.897 15.082 -63.833 1.00 86.50 73 ILE A C 1
ATOM 571 O O . ILE A 1 73 ? 49.260 15.070 -62.785 1.00 86.50 73 ILE A O 1
ATOM 575 N N . SER A 1 74 ? 50.887 14.212 -64.071 1.00 85.62 74 SER A N 1
ATOM 576 C CA . SER A 1 74 ? 51.285 13.110 -63.179 1.00 85.62 74 SER A CA 1
ATOM 577 C C . SER A 1 74 ? 50.144 12.135 -62.878 1.00 85.62 74 SER A C 1
ATOM 579 O O . SER A 1 74 ? 49.951 11.723 -61.733 1.00 85.62 74 SER A O 1
ATOM 581 N N . THR A 1 75 ? 49.397 11.761 -63.916 1.00 85.62 75 THR A N 1
ATOM 582 C CA . THR A 1 75 ? 48.256 10.849 -63.822 1.00 85.62 75 THR A CA 1
ATOM 583 C C . THR A 1 75 ? 48.486 9.581 -64.639 1.00 85.62 75 THR A C 1
ATOM 585 O O . THR A 1 75 ? 49.100 9.584 -65.709 1.00 85.62 75 THR A O 1
ATOM 588 N N . LEU A 1 76 ? 47.957 8.473 -64.123 1.00 86.31 76 LEU A N 1
ATOM 589 C CA . LEU A 1 76 ? 47.747 7.255 -64.892 1.00 86.31 76 LEU A CA 1
ATOM 590 C C . LEU A 1 76 ? 46.291 7.250 -65.359 1.00 86.31 76 LEU A C 1
ATOM 592 O O . LEU A 1 76 ? 45.385 7.212 -64.530 1.00 86.31 76 LEU A O 1
ATOM 596 N N . HIS A 1 77 ? 46.074 7.319 -66.667 1.00 83.88 77 HIS A N 1
ATOM 597 C CA . HIS A 1 77 ? 44.757 7.219 -67.281 1.00 83.88 77 HIS A CA 1
ATOM 598 C C . HIS A 1 77 ? 44.492 5.773 -67.686 1.00 83.88 77 HIS A C 1
ATOM 600 O O . HIS A 1 77 ? 45.321 5.140 -68.346 1.00 83.88 77 HIS A O 1
ATOM 606 N N . LEU A 1 78 ? 43.325 5.286 -67.283 1.00 83.50 78 LEU A N 1
ATOM 607 C CA . LEU A 1 78 ? 42.681 4.112 -67.849 1.00 83.50 78 LEU A CA 1
ATOM 608 C C . LEU A 1 78 ? 41.607 4.669 -6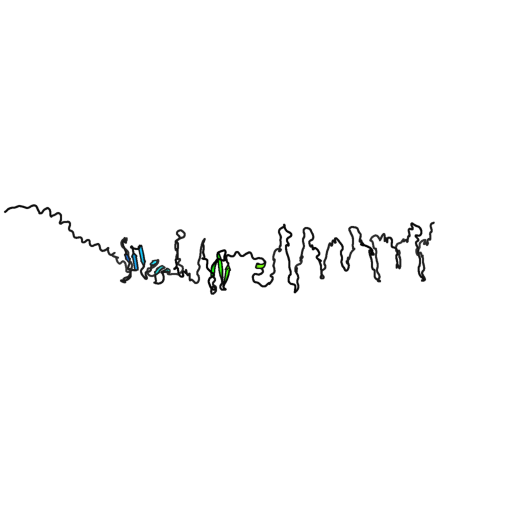8.788 1.00 83.50 78 LEU A C 1
ATOM 610 O O . LEU A 1 78 ? 40.746 5.420 -68.329 1.00 83.50 78 LEU A O 1
ATOM 614 N N . GLU A 1 79 ? 41.720 4.408 -70.087 1.00 79.88 79 GLU A N 1
ATOM 615 C CA . GLU A 1 79 ? 40.759 4.931 -71.071 1.00 79.88 79 GLU A CA 1
ATOM 616 C C . GLU A 1 79 ? 39.437 4.138 -70.998 1.00 79.88 79 GLU A C 1
ATOM 618 O O . GLU A 1 79 ? 39.315 3.179 -70.227 1.00 79.88 79 GLU A O 1
ATOM 623 N N . ASP A 1 80 ? 38.426 4.544 -71.773 1.00 70.31 80 ASP A N 1
ATOM 624 C CA . ASP A 1 80 ? 37.082 3.955 -71.708 1.00 70.31 80 ASP A CA 1
ATOM 625 C C . ASP A 1 80 ? 37.106 2.417 -71.797 1.00 70.31 80 ASP A C 1
ATOM 627 O O . ASP A 1 80 ? 37.837 1.828 -72.591 1.00 70.31 80 ASP A O 1
ATOM 631 N N . SER A 1 81 ? 36.302 1.766 -70.952 1.00 73.50 81 SER A N 1
ATOM 632 C CA . SER A 1 81 ? 36.192 0.305 -70.838 1.00 73.50 81 SER A CA 1
ATOM 633 C C . SER A 1 81 ? 37.467 -0.443 -70.408 1.00 73.50 81 SER A C 1
ATOM 635 O O . SER A 1 81 ? 37.480 -1.678 -70.399 1.00 73.50 81 SER A O 1
ATOM 637 N N . THR A 1 82 ? 38.515 0.263 -69.976 1.00 81.44 82 THR A N 1
ATOM 638 C CA . THR A 1 82 ? 39.707 -0.366 -69.395 1.00 81.44 82 THR A CA 1
ATOM 639 C C . THR A 1 82 ? 39.406 -0.920 -68.003 1.00 81.44 82 THR A C 1
ATOM 641 O O . THR A 1 82 ? 38.783 -0.268 -67.163 1.00 81.44 82 THR A O 1
ATOM 644 N N . ILE A 1 83 ? 39.894 -2.132 -67.731 1.00 83.69 83 ILE A N 1
ATOM 645 C CA . ILE A 1 83 ? 39.742 -2.802 -66.438 1.00 83.69 83 ILE A CA 1
ATOM 646 C C . ILE A 1 83 ? 41.098 -2.871 -65.737 1.00 83.69 83 ILE A C 1
ATOM 648 O O . ILE A 1 83 ? 42.031 -3.497 -66.239 1.00 83.69 83 ILE A O 1
ATOM 652 N N . LEU A 1 84 ? 41.184 -2.313 -64.528 1.00 88.56 84 LEU A N 1
ATOM 653 C CA . LEU A 1 84 ? 42.285 -2.614 -63.616 1.00 88.56 84 LEU A CA 1
ATOM 654 C C . LEU A 1 84 ? 41.931 -3.874 -62.820 1.00 88.56 84 LEU A C 1
ATOM 656 O O . LEU A 1 84 ? 41.129 -3.836 -61.886 1.00 88.56 84 LEU A O 1
ATOM 660 N N . GLY A 1 85 ? 42.496 -5.006 -63.238 1.00 87.12 85 GLY A N 1
ATOM 661 C CA . GLY A 1 85 ? 42.277 -6.311 -62.620 1.00 87.12 85 GLY A CA 1
ATOM 662 C C . GLY A 1 85 ? 43.418 -6.731 -61.695 1.00 87.12 85 GLY A C 1
ATOM 663 O O . GLY A 1 85 ? 44.589 -6.626 -62.057 1.00 87.12 85 GLY A O 1
ATOM 664 N N . PHE A 1 86 ? 43.074 -7.277 -60.532 1.00 87.06 86 PHE A N 1
ATOM 665 C CA . PHE A 1 86 ? 44.001 -7.925 -59.605 1.00 87.06 86 PHE A CA 1
ATOM 666 C C . PHE A 1 86 ? 43.626 -9.405 -59.443 1.00 87.06 86 PHE A C 1
ATOM 668 O O . PHE A 1 86 ? 42.443 -9.735 -59.376 1.00 87.06 86 PHE A O 1
ATOM 675 N N . GLY A 1 87 ? 44.619 -10.297 -59.350 1.00 83.31 87 GLY A N 1
ATOM 676 C CA . GLY A 1 87 ? 44.400 -11.724 -59.074 1.00 83.31 87 GLY A CA 1
ATOM 677 C C . GLY A 1 87 ? 44.631 -12.665 -60.263 1.00 83.31 87 GLY A C 1
ATOM 678 O O . GLY A 1 87 ? 45.532 -12.435 -61.068 1.00 83.31 87 GLY A O 1
ATOM 679 N N . ASN A 1 88 ? 43.853 -13.752 -60.320 1.00 75.75 88 ASN A N 1
ATOM 680 C CA . ASN A 1 88 ? 44.133 -14.992 -61.057 1.00 75.75 88 ASN A CA 1
ATOM 681 C C . ASN A 1 88 ? 44.540 -14.837 -62.540 1.00 75.75 88 ASN A C 1
ATOM 683 O O . ASN A 1 88 ? 45.674 -15.153 -62.901 1.00 75.75 88 ASN A O 1
ATOM 687 N N . THR A 1 89 ? 43.640 -14.391 -63.425 1.00 80.06 89 THR A N 1
ATOM 688 C CA . THR A 1 89 ? 43.941 -14.295 -64.869 1.00 80.06 89 THR A CA 1
ATOM 689 C C . THR A 1 89 ? 43.486 -12.971 -65.466 1.00 80.06 89 THR A C 1
ATOM 691 O O . THR A 1 89 ? 42.514 -12.382 -65.007 1.00 80.06 89 THR A O 1
ATOM 694 N N . ALA A 1 90 ? 44.138 -12.533 -66.549 1.00 73.38 90 ALA A N 1
ATOM 695 C CA . ALA A 1 90 ? 43.764 -11.307 -67.262 1.00 73.38 90 ALA A CA 1
ATOM 696 C C . ALA A 1 90 ? 42.306 -11.313 -67.770 1.00 73.38 90 ALA A C 1
ATOM 698 O O . ALA A 1 90 ? 41.684 -10.262 -67.855 1.00 73.38 90 ALA A O 1
ATOM 699 N N . ALA A 1 91 ? 41.746 -12.491 -68.075 1.00 78.69 91 ALA A N 1
ATOM 700 C CA . ALA A 1 91 ? 40.360 -12.636 -68.529 1.00 78.69 91 ALA A CA 1
ATOM 701 C C . ALA A 1 91 ? 39.335 -12.694 -67.379 1.00 78.69 91 ALA A C 1
ATOM 703 O O . ALA A 1 91 ? 38.145 -12.491 -67.605 1.00 78.69 91 ALA A O 1
ATOM 704 N N . ALA A 1 92 ? 39.784 -12.998 -66.160 1.00 81.44 92 ALA A N 1
ATOM 705 C CA . ALA A 1 92 ? 38.948 -13.152 -64.975 1.00 81.44 92 ALA A CA 1
ATOM 706 C C . ALA A 1 92 ? 39.763 -12.772 -63.726 1.00 81.44 92 ALA A C 1
ATOM 708 O O . ALA A 1 92 ? 40.278 -13.661 -63.036 1.00 81.44 92 ALA A O 1
ATOM 709 N N . PRO A 1 93 ? 39.957 -11.466 -63.472 1.00 86.12 93 PRO A N 1
ATOM 710 C CA . PRO A 1 93 ? 40.580 -11.009 -62.239 1.00 86.12 93 PRO A CA 1
ATOM 711 C C . PRO A 1 93 ? 39.660 -11.293 -61.045 1.00 86.12 93 PRO A C 1
ATOM 713 O O . PRO A 1 93 ? 38.435 -11.308 -61.180 1.00 86.12 93 PRO A O 1
ATOM 716 N N . ASP A 1 94 ? 40.254 -11.500 -59.873 1.00 84.31 94 ASP A N 1
ATOM 717 C CA . ASP A 1 94 ? 39.515 -11.761 -58.634 1.00 84.31 94 ASP A CA 1
ATOM 718 C C . ASP A 1 94 ? 38.841 -10.487 -58.117 1.00 84.31 94 ASP A C 1
ATOM 720 O O . ASP A 1 94 ? 37.706 -10.541 -57.650 1.00 84.31 94 ASP A O 1
ATOM 724 N N . ILE A 1 95 ? 39.518 -9.342 -58.273 1.00 88.44 95 ILE A N 1
ATOM 725 C CA . ILE A 1 95 ? 38.977 -7.999 -58.043 1.00 88.44 95 ILE A CA 1
ATOM 726 C C . ILE A 1 95 ? 39.186 -7.169 -59.308 1.00 88.44 95 ILE A C 1
ATOM 728 O O . ILE A 1 95 ? 40.297 -7.120 -59.842 1.00 88.44 95 ILE A O 1
ATOM 732 N N . LYS A 1 96 ? 38.142 -6.481 -59.771 1.00 89.12 96 LYS A N 1
ATOM 733 C CA . LYS A 1 96 ? 38.222 -5.548 -60.901 1.00 89.12 96 LYS A CA 1
ATOM 734 C C . LYS A 1 96 ? 37.728 -4.162 -60.523 1.00 89.12 96 LYS A C 1
ATOM 736 O O . LYS A 1 96 ? 36.701 -4.034 -59.863 1.00 89.12 96 LYS A O 1
ATOM 741 N N . MET A 1 97 ? 38.446 -3.150 -60.997 1.00 92.19 97 MET A N 1
ATOM 742 C CA . MET A 1 97 ? 38.033 -1.751 -60.958 1.00 92.19 97 MET A CA 1
ATOM 743 C C . MET A 1 97 ? 37.780 -1.277 -62.387 1.00 92.19 97 MET A C 1
ATOM 745 O O . MET A 1 97 ? 38.639 -1.484 -63.251 1.00 92.19 97 MET A O 1
ATOM 749 N N . ARG A 1 98 ? 36.613 -0.689 -62.659 1.00 86.69 98 ARG A N 1
ATOM 750 C CA . ARG A 1 98 ? 36.252 -0.227 -64.009 1.00 86.69 98 ARG A CA 1
ATOM 751 C C . ARG A 1 98 ? 35.325 0.980 -63.973 1.00 86.69 98 ARG A C 1
ATOM 753 O O . ARG A 1 98 ? 34.564 1.153 -63.028 1.00 86.69 98 ARG A O 1
ATOM 760 N N . TRP A 1 99 ? 35.360 1.756 -65.046 1.00 85.62 99 TRP A N 1
ATOM 761 C CA . TRP A 1 99 ? 34.316 2.713 -65.390 1.00 85.62 99 TRP A CA 1
ATOM 762 C C . TRP A 1 99 ? 33.474 2.113 -66.517 1.00 85.62 99 TRP A C 1
ATOM 764 O O . TRP A 1 99 ? 34.037 1.687 -67.523 1.00 85.62 99 TRP A O 1
ATOM 774 N N . ASP A 1 100 ? 32.154 2.038 -66.348 1.00 81.75 100 ASP A N 1
ATOM 775 C CA . ASP A 1 100 ? 31.243 1.464 -67.355 1.00 81.75 100 ASP A CA 1
ATOM 776 C C . ASP A 1 100 ? 30.422 2.517 -68.125 1.00 81.75 100 ASP A C 1
ATOM 778 O O . ASP A 1 100 ? 29.483 2.185 -68.849 1.00 81.75 100 ASP A O 1
ATOM 782 N N . GLY A 1 101 ? 30.770 3.797 -67.957 1.00 81.56 101 GLY A N 1
ATOM 783 C CA . GLY A 1 101 ? 30.034 4.936 -68.506 1.00 81.56 101 GLY A CA 1
ATOM 784 C C . GLY A 1 101 ? 29.043 5.564 -67.525 1.00 81.56 101 GLY A C 1
ATOM 785 O O . GLY A 1 101 ? 28.708 6.736 -67.693 1.00 81.56 101 GLY A O 1
ATOM 786 N N . THR A 1 102 ? 28.615 4.827 -66.494 1.00 83.50 102 THR A N 1
ATOM 787 C CA . THR A 1 102 ? 27.641 5.294 -65.492 1.00 83.50 102 THR A CA 1
ATOM 788 C C . THR A 1 102 ? 28.219 5.257 -64.082 1.00 83.50 102 THR A C 1
ATOM 790 O O . THR A 1 102 ? 28.036 6.200 -63.311 1.00 83.50 102 THR A O 1
ATOM 793 N N . ASN A 1 103 ? 28.933 4.184 -63.746 1.00 82.75 103 ASN A N 1
ATOM 794 C CA . ASN A 1 103 ? 29.425 3.911 -62.409 1.00 82.75 103 ASN A CA 1
ATOM 795 C C . ASN A 1 103 ? 30.920 3.574 -62.424 1.00 82.75 103 ASN A C 1
ATOM 797 O O . ASN A 1 103 ? 31.460 2.993 -63.371 1.00 82.75 103 ASN A O 1
ATOM 801 N N . PHE A 1 104 ? 31.594 3.953 -61.337 1.00 86.06 104 PHE A N 1
ATOM 802 C CA . PHE A 1 104 ? 32.901 3.407 -61.005 1.00 86.06 104 PHE A CA 1
ATOM 803 C C . PHE A 1 104 ? 32.695 2.186 -60.112 1.00 86.06 104 PHE A C 1
ATOM 805 O O . PHE A 1 104 ? 32.296 2.311 -58.955 1.00 86.06 104 PHE A O 1
ATOM 812 N N . ASP A 1 105 ? 32.966 1.015 -60.667 1.00 85.50 105 ASP A N 1
ATOM 813 C CA . ASP A 1 105 ? 32.722 -0.270 -60.032 1.00 85.50 105 ASP A CA 1
ATOM 814 C C . ASP A 1 105 ? 33.999 -0.810 -59.383 1.00 85.50 105 ASP A C 1
ATOM 816 O O . ASP A 1 105 ? 35.051 -0.847 -60.026 1.00 85.50 105 ASP A O 1
ATOM 820 N N . ILE A 1 106 ? 33.885 -1.346 -58.164 1.00 90.38 106 ILE A N 1
ATOM 821 C CA . ILE A 1 106 ? 34.871 -2.253 -57.558 1.00 90.38 106 ILE A CA 1
ATOM 822 C C . ILE A 1 106 ? 34.152 -3.572 -57.276 1.00 90.38 106 ILE A C 1
ATOM 824 O O . ILE A 1 106 ? 33.326 -3.648 -56.372 1.00 90.38 106 ILE A O 1
ATOM 828 N N . LEU A 1 107 ? 34.438 -4.605 -58.069 1.00 86.25 107 LEU A N 1
ATOM 829 C CA . LEU A 1 107 ? 33.693 -5.868 -58.043 1.00 86.25 107 LEU A CA 1
ATOM 830 C C . LEU A 1 107 ? 34.619 -7.041 -57.747 1.00 86.25 107 LEU A C 1
ATOM 832 O O . LEU A 1 107 ? 35.714 -7.122 -58.310 1.00 86.25 107 LEU A O 1
ATOM 836 N N . SER A 1 108 ? 34.144 -7.979 -56.930 1.00 87.75 108 SER A N 1
ATOM 837 C CA . SER A 1 108 ? 34.764 -9.289 -56.748 1.00 87.75 108 SER A CA 1
ATOM 838 C C . SER A 1 108 ? 34.150 -10.339 -57.676 1.00 87.75 108 SER A C 1
ATOM 840 O O . SER A 1 108 ? 33.007 -10.222 -58.117 1.00 87.75 108 SER A O 1
ATOM 842 N N . SER A 1 109 ? 34.910 -11.388 -57.987 1.00 84.94 109 SER A N 1
ATOM 843 C CA . SER A 1 109 ? 34.443 -12.500 -58.827 1.00 84.94 109 SER A CA 1
ATOM 844 C C . SER A 1 109 ? 33.538 -13.505 -58.092 1.00 84.94 109 SER A C 1
ATOM 846 O O . SER A 1 109 ? 32.828 -14.267 -58.743 1.00 84.94 109 SER A O 1
ATOM 848 N N . THR A 1 110 ? 33.547 -13.513 -56.751 1.00 81.56 110 THR A N 1
ATOM 849 C CA . THR A 1 110 ? 32.699 -14.355 -55.875 1.00 81.56 110 THR A CA 1
ATOM 850 C C . THR A 1 110 ? 32.201 -13.524 -54.680 1.00 81.56 110 THR A C 1
ATOM 852 O O . THR A 1 110 ? 32.754 -12.461 -54.406 1.00 81.56 110 THR A O 1
ATOM 855 N N . ALA A 1 111 ? 31.154 -13.962 -53.976 1.00 80.75 111 ALA A N 1
ATOM 856 C CA . ALA A 1 111 ? 30.689 -13.326 -52.737 1.00 80.75 111 ALA A CA 1
ATOM 857 C C . ALA A 1 111 ? 31.660 -13.557 -51.558 1.00 80.75 111 ALA A C 1
ATOM 859 O O . ALA A 1 111 ? 32.417 -14.528 -51.561 1.00 80.75 111 ALA A O 1
ATOM 860 N N . GLY A 1 112 ? 31.599 -12.694 -50.536 1.00 76.44 112 GLY A N 1
ATOM 861 C CA . GLY A 1 112 ? 32.347 -12.860 -49.279 1.00 76.44 112 GLY A CA 1
ATOM 862 C C . GLY A 1 112 ? 33.784 -12.326 -49.281 1.00 76.44 112 GLY A C 1
ATOM 863 O O . GLY A 1 112 ? 34.582 -12.758 -48.454 1.00 76.44 112 GLY A O 1
ATOM 864 N N . TYR A 1 113 ? 34.132 -11.421 -50.203 1.00 78.56 113 TYR A N 1
ATOM 865 C CA . TYR A 1 113 ? 35.392 -10.677 -50.129 1.00 78.56 113 TYR A CA 1
ATOM 866 C C . TYR A 1 113 ? 35.207 -9.365 -49.376 1.00 78.56 113 TYR A C 1
ATOM 868 O O . TYR A 1 113 ? 34.269 -8.617 -49.646 1.00 78.56 113 TYR A O 1
ATOM 876 N N . ASP A 1 114 ? 36.173 -9.055 -48.517 1.00 80.75 114 ASP A N 1
ATOM 877 C CA . ASP A 1 114 ? 36.224 -7.789 -47.799 1.00 80.75 114 ASP A CA 1
ATOM 878 C C . ASP A 1 114 ? 37.052 -6.763 -48.581 1.00 80.75 114 ASP A C 1
ATOM 880 O O . ASP A 1 114 ? 38.217 -7.001 -48.919 1.00 80.75 114 ASP A O 1
ATOM 884 N N . LEU A 1 115 ? 36.493 -5.574 -48.807 1.00 83.75 115 LEU A N 1
ATOM 885 C CA . LEU A 1 115 ? 37.286 -4.408 -49.188 1.00 83.75 115 LEU A CA 1
ATOM 886 C C . LEU A 1 115 ? 37.859 -3.770 -47.919 1.00 83.75 115 LEU A C 1
ATOM 888 O O . LEU A 1 115 ? 37.201 -2.978 -47.250 1.00 83.75 115 LEU A O 1
ATOM 892 N N . THR A 1 116 ? 39.103 -4.109 -47.582 1.00 79.69 116 THR A N 1
ATOM 893 C CA . THR A 1 116 ? 39.799 -3.490 -46.444 1.00 79.69 116 THR A CA 1
ATOM 894 C C . THR A 1 116 ? 40.555 -2.242 -46.894 1.00 79.69 116 THR A C 1
ATOM 896 O O . THR A 1 116 ? 41.466 -2.323 -47.718 1.00 79.69 116 THR A O 1
ATOM 899 N N . ILE A 1 117 ? 40.214 -1.085 -46.322 1.00 80.56 117 ILE A N 1
ATOM 900 C CA . ILE A 1 117 ? 40.904 0.186 -46.573 1.00 80.56 117 ILE A CA 1
ATOM 901 C C . ILE A 1 117 ? 41.667 0.592 -45.305 1.00 80.56 117 ILE A C 1
ATOM 903 O O . ILE A 1 117 ? 41.076 1.000 -44.309 1.00 80.56 117 ILE A O 1
ATOM 907 N N . GLY A 1 118 ? 42.999 0.488 -45.353 1.00 77.69 118 GLY A N 1
ATOM 908 C CA . GLY A 1 118 ? 43.889 0.760 -44.216 1.00 77.69 118 GLY A CA 1
ATOM 909 C C . GLY A 1 118 ? 44.207 -0.480 -43.369 1.00 77.69 118 GLY A C 1
ATOM 910 O O . GLY A 1 118 ? 43.806 -1.594 -43.686 1.00 77.69 118 GLY A O 1
ATOM 911 N N . THR A 1 119 ? 44.983 -0.301 -42.297 1.00 75.56 119 THR A N 1
ATOM 912 C CA . THR A 1 119 ? 45.279 -1.361 -41.308 1.00 75.56 119 THR A CA 1
ATOM 913 C C . THR A 1 119 ? 45.174 -0.811 -39.886 1.00 75.56 119 THR A C 1
ATOM 915 O O . THR A 1 119 ? 45.188 0.405 -39.694 1.00 75.56 119 THR A O 1
ATOM 918 N N . ALA A 1 120 ? 45.138 -1.686 -38.872 1.00 62.59 120 ALA A N 1
ATOM 919 C CA . ALA A 1 120 ? 45.028 -1.296 -37.459 1.00 62.59 120 ALA A CA 1
ATOM 920 C C . ALA A 1 120 ? 46.104 -0.292 -36.985 1.00 62.59 120 ALA A C 1
ATOM 922 O O . ALA A 1 120 ? 45.909 0.394 -35.986 1.00 62.59 120 ALA A O 1
ATOM 923 N N . SER A 1 121 ? 47.237 -0.195 -37.688 1.00 68.38 121 SER A N 1
ATOM 924 C CA . SER A 1 121 ? 48.348 0.714 -37.361 1.00 68.38 121 SER A CA 1
ATOM 925 C C . SER A 1 121 ? 48.529 1.857 -38.370 1.00 68.38 121 SER A C 1
ATOM 927 O O . SER A 1 121 ? 49.402 2.700 -38.180 1.00 68.38 121 SER A O 1
ATOM 929 N N . ALA A 1 122 ? 47.728 1.889 -39.439 1.00 69.94 122 ALA A N 1
ATOM 930 C CA . ALA A 1 122 ? 47.780 2.887 -40.505 1.00 69.94 122 ALA A CA 1
ATOM 931 C C . ALA A 1 122 ? 46.369 3.098 -41.074 1.00 69.94 122 ALA A C 1
ATOM 933 O O . ALA A 1 122 ? 46.021 2.577 -42.139 1.00 69.94 122 ALA A O 1
ATOM 934 N N . ALA A 1 123 ? 45.541 3.818 -40.317 1.00 71.62 123 ALA A N 1
ATOM 935 C CA . ALA A 1 123 ? 44.196 4.172 -40.745 1.00 71.62 123 ALA A CA 1
ATOM 936 C C . ALA A 1 123 ? 44.256 5.149 -41.929 1.00 71.62 123 ALA A C 1
ATOM 938 O O . ALA A 1 123 ? 45.052 6.091 -41.935 1.00 71.62 123 ALA A O 1
ATOM 939 N N . ILE A 1 124 ? 43.404 4.918 -42.924 1.00 73.62 124 ILE A N 1
ATOM 940 C CA . ILE A 1 124 ? 43.156 5.856 -44.018 1.00 73.62 124 ILE A CA 1
ATOM 941 C C . ILE A 1 124 ? 41.815 6.522 -43.731 1.00 73.62 124 ILE A C 1
ATOM 943 O O . ILE A 1 124 ? 40.836 5.843 -43.425 1.00 73.62 124 ILE A O 1
ATOM 947 N N . ASN A 1 125 ? 41.762 7.847 -43.847 1.00 74.81 125 ASN A N 1
ATOM 948 C CA . ASN A 1 125 ? 40.494 8.562 -43.795 1.00 74.81 125 ASN A CA 1
ATOM 949 C C . ASN A 1 125 ? 39.741 8.323 -45.106 1.00 74.81 125 ASN A C 1
ATOM 951 O O . ASN A 1 125 ? 40.205 8.743 -46.166 1.00 74.81 125 ASN A O 1
ATOM 955 N N . LEU A 1 126 ? 38.575 7.688 -45.029 1.00 80.44 126 LEU A N 1
ATOM 956 C CA . LEU A 1 126 ? 37.618 7.661 -46.128 1.00 80.44 126 LEU A CA 1
ATOM 957 C C . LEU A 1 126 ? 36.692 8.873 -45.982 1.00 80.44 126 LEU A C 1
ATOM 959 O O . LEU A 1 126 ? 35.934 8.960 -45.021 1.00 80.44 126 LEU A O 1
ATOM 963 N N . ILE A 1 127 ? 36.774 9.821 -46.915 1.00 73.31 127 ILE A N 1
ATOM 964 C CA . ILE A 1 127 ? 35.886 10.988 -46.959 1.00 73.31 127 ILE A CA 1
ATOM 965 C C . ILE A 1 127 ? 34.965 10.818 -48.163 1.00 73.31 127 ILE A C 1
ATOM 967 O O . ILE A 1 127 ? 35.427 10.874 -49.301 1.00 73.31 127 ILE A O 1
ATOM 971 N N . TRP A 1 128 ? 33.670 10.637 -47.914 1.00 76.19 128 TRP A N 1
ATOM 972 C CA . TRP A 1 128 ? 32.649 10.687 -48.958 1.00 76.19 128 TRP A CA 1
ATOM 973 C C . TRP A 1 128 ? 32.102 12.112 -49.040 1.00 76.19 128 TRP A C 1
ATOM 975 O O . TRP A 1 128 ? 31.562 12.629 -48.066 1.00 76.19 128 TRP A O 1
ATOM 985 N N . GLN A 1 129 ? 32.233 12.750 -50.202 1.00 72.06 129 GLN A N 1
ATOM 986 C CA . GLN A 1 129 ? 31.583 14.027 -50.505 1.00 72.06 129 GLN A CA 1
ATOM 987 C C . GLN A 1 129 ? 30.541 13.779 -51.593 1.00 72.06 129 GLN A C 1
ATOM 989 O O . GLN A 1 129 ? 30.895 13.371 -52.696 1.00 72.06 129 GLN A O 1
ATOM 994 N N . GLY A 1 130 ? 29.260 13.936 -51.266 1.00 67.12 130 GLY A N 1
ATOM 995 C CA . GLY A 1 130 ? 28.202 13.950 -52.274 1.00 67.12 130 GLY A CA 1
ATOM 996 C C . GLY A 1 130 ? 27.948 15.373 -52.793 1.00 67.12 130 GLY A C 1
ATOM 997 O O . GLY A 1 130 ? 28.464 16.344 -52.236 1.00 67.12 130 GLY A O 1
ATOM 998 N N . ASP A 1 131 ? 27.159 15.501 -53.862 1.00 60.31 131 ASP A N 1
ATOM 999 C CA . ASP A 1 131 ? 26.754 16.804 -54.402 1.00 60.31 131 ASP A CA 1
ATOM 1000 C C . ASP A 1 131 ? 25.763 17.526 -53.466 1.00 60.31 131 ASP A C 1
ATOM 1002 O O . ASP A 1 131 ? 24.892 16.927 -52.831 1.00 60.31 131 ASP A O 1
ATOM 1006 N N . THR A 1 132 ? 25.875 18.848 -53.403 1.00 62.22 132 THR A N 1
ATOM 1007 C CA . THR A 1 132 ? 25.098 19.771 -52.564 1.00 62.22 132 THR A CA 1
ATOM 1008 C C . THR A 1 132 ? 23.578 19.631 -52.736 1.00 62.22 132 THR A C 1
ATOM 1010 O O . THR A 1 132 ? 22.824 19.997 -51.837 1.00 62.22 132 THR A O 1
ATOM 1013 N N . ALA A 1 133 ? 23.113 19.097 -53.869 1.00 50.59 133 ALA A N 1
ATOM 1014 C CA . ALA A 1 133 ? 21.707 18.821 -54.145 1.00 50.59 133 ALA A CA 1
ATOM 1015 C C . ALA A 1 133 ? 21.412 17.309 -54.065 1.00 50.59 133 ALA A C 1
ATOM 1017 O O . ALA A 1 133 ? 21.530 16.596 -55.056 1.00 50.59 133 ALA A O 1
ATOM 1018 N N . GLY A 1 134 ? 20.989 16.819 -52.893 1.00 55.75 134 GLY A N 1
ATOM 1019 C CA . GLY A 1 134 ? 20.439 15.458 -52.756 1.00 55.75 134 GLY A CA 1
ATOM 1020 C C . GLY A 1 134 ? 21.434 14.350 -52.390 1.00 55.75 134 GLY A C 1
ATOM 1021 O O . GLY A 1 134 ? 21.229 13.199 -52.762 1.00 55.75 134 GLY A O 1
ATOM 1022 N N . SER A 1 135 ? 22.495 14.667 -51.647 1.00 57.75 135 SER A N 1
ATOM 1023 C CA . SER A 1 135 ? 23.457 13.676 -51.146 1.00 57.75 135 SER A CA 1
ATOM 1024 C C . SER A 1 135 ? 22.830 12.637 -50.210 1.00 57.75 135 SER A C 1
ATOM 1026 O O . SER A 1 135 ? 22.673 12.884 -49.016 1.00 57.75 135 SER A O 1
ATOM 1028 N N . THR A 1 136 ? 22.554 11.442 -50.726 1.00 62.31 136 THR A N 1
ATOM 1029 C CA . THR A 1 136 ? 22.277 10.250 -49.914 1.00 62.31 136 THR A CA 1
ATOM 1030 C C . THR A 1 136 ? 23.401 9.241 -50.089 1.00 62.31 136 THR A C 1
ATOM 1032 O O . THR A 1 136 ? 23.704 8.845 -51.215 1.00 62.31 136 THR A O 1
ATOM 1035 N N . VAL A 1 137 ? 23.980 8.767 -48.987 1.00 71.81 137 VAL A N 1
ATOM 1036 C CA . VAL A 1 137 ? 24.672 7.475 -48.996 1.00 71.81 137 VAL A CA 1
ATOM 1037 C C . VAL A 1 137 ? 23.585 6.420 -48.849 1.00 71.81 137 VAL A C 1
ATOM 1039 O O . VAL A 1 137 ? 22.976 6.305 -47.788 1.00 71.81 137 VAL A O 1
ATOM 1042 N N . THR A 1 138 ? 23.292 5.707 -49.935 1.00 68.62 138 THR A N 1
ATOM 1043 C CA . THR A 1 138 ? 22.296 4.633 -49.917 1.00 68.62 138 THR A CA 1
ATOM 1044 C C . THR A 1 138 ? 23.008 3.307 -49.725 1.00 68.62 138 THR A C 1
ATOM 1046 O O . THR A 1 138 ? 23.863 2.933 -50.524 1.00 68.62 138 THR A O 1
ATOM 1049 N N . PHE A 1 139 ? 22.619 2.590 -48.682 1.00 77.19 139 PHE A N 1
ATOM 1050 C CA . PHE A 1 139 ? 22.969 1.196 -48.484 1.00 77.19 139 PHE A CA 1
ATOM 1051 C C . PHE A 1 139 ? 21.702 0.377 -48.769 1.00 77.19 139 PHE A C 1
ATOM 1053 O O . PHE A 1 139 ? 20.737 0.478 -48.016 1.00 77.19 139 PHE A O 1
ATOM 1060 N N . ASN A 1 140 ? 21.660 -0.351 -49.886 1.00 68.06 140 ASN A N 1
ATOM 1061 C CA . ASN A 1 140 ? 20.457 -1.046 -50.358 1.00 68.06 140 ASN A CA 1
ATOM 1062 C C . ASN A 1 140 ? 20.725 -2.547 -50.500 1.00 68.06 140 ASN A C 1
ATOM 1064 O O . ASN A 1 140 ? 20.965 -3.033 -51.601 1.00 68.06 140 ASN A O 1
ATOM 1068 N N . GLU A 1 141 ? 20.713 -3.250 -49.373 1.00 72.69 141 GLU A N 1
ATOM 1069 C CA . GLU A 1 141 ? 20.819 -4.708 -49.296 1.00 72.69 141 GLU A CA 1
ATOM 1070 C C . GLU A 1 141 ? 19.707 -5.225 -48.378 1.00 72.69 141 GLU A C 1
ATOM 1072 O O . GLU A 1 141 ? 19.353 -4.550 -47.408 1.00 72.69 141 GLU A O 1
ATOM 1077 N N . GLU A 1 142 ? 19.163 -6.412 -48.667 1.00 67.69 142 GLU A N 1
ATOM 1078 C CA . GLU A 1 142 ? 18.070 -7.012 -47.877 1.00 67.69 142 GLU A CA 1
ATOM 1079 C C . GLU A 1 142 ? 18.482 -7.272 -46.413 1.00 67.69 142 GLU A C 1
ATOM 1081 O O . GLU A 1 142 ? 17.648 -7.165 -45.518 1.00 67.69 142 GLU A O 1
ATOM 1086 N N . ASP A 1 143 ? 19.780 -7.501 -46.167 1.00 70.44 143 ASP A N 1
ATOM 1087 C CA . ASP A 1 143 ? 20.391 -7.720 -44.848 1.00 70.44 143 ASP A CA 1
ATOM 1088 C C . ASP A 1 143 ? 21.509 -6.695 -44.559 1.00 70.44 143 ASP A C 1
ATOM 1090 O O . ASP A 1 143 ? 22.656 -7.038 -44.246 1.00 70.44 143 ASP A O 1
ATOM 1094 N N . LEU A 1 144 ? 21.211 -5.399 -44.684 1.00 78.75 144 LEU A N 1
ATOM 1095 C CA . LEU A 1 144 ? 22.182 -4.362 -44.339 1.00 78.75 144 LEU A CA 1
ATOM 1096 C C . LEU A 1 144 ? 22.504 -4.365 -42.834 1.00 78.75 144 LEU A C 1
ATOM 1098 O O . LEU A 1 144 ? 21.670 -4.021 -41.996 1.00 78.75 144 LEU A O 1
ATOM 1102 N N . ARG A 1 145 ? 23.770 -4.621 -42.492 1.00 74.75 145 ARG A N 1
ATOM 1103 C CA . ARG A 1 145 ? 24.317 -4.411 -41.145 1.00 74.75 145 ARG A CA 1
ATOM 1104 C C . ARG A 1 145 ? 25.414 -3.351 -41.169 1.00 74.75 145 ARG A C 1
ATOM 1106 O O . ARG A 1 145 ? 26.477 -3.566 -41.743 1.00 74.75 145 ARG A O 1
ATOM 1113 N N . VAL A 1 146 ? 25.184 -2.235 -40.478 1.00 81.56 146 VAL A N 1
ATOM 1114 C CA . VAL A 1 146 ? 26.216 -1.224 -40.203 1.00 81.56 146 VAL A CA 1
ATOM 1115 C C . VAL A 1 146 ? 26.771 -1.473 -38.802 1.00 81.56 146 VAL A C 1
ATOM 1117 O O . VAL A 1 146 ? 26.127 -1.158 -37.805 1.00 81.56 146 VAL A O 1
ATOM 1120 N N . GLU A 1 147 ? 27.957 -2.078 -38.713 1.00 77.75 147 GLU A N 1
ATOM 1121 C CA . GLU A 1 147 ? 28.646 -2.297 -37.438 1.00 77.75 147 GLU A CA 1
ATOM 1122 C C . GLU A 1 147 ? 29.655 -1.182 -37.160 1.00 77.75 147 GLU A C 1
ATOM 1124 O O . GLU A 1 147 ? 30.595 -0.952 -37.918 1.00 77.75 147 GLU A O 1
ATOM 1129 N N . LEU A 1 148 ? 29.446 -0.494 -36.042 1.00 81.81 148 LEU A N 1
ATOM 1130 C CA . LEU A 1 148 ? 30.224 0.650 -35.596 1.00 81.81 148 LEU A CA 1
ATOM 1131 C C . LEU A 1 148 ? 30.955 0.264 -34.302 1.00 81.81 148 LEU A C 1
ATOM 1133 O O . LEU A 1 148 ? 30.361 0.262 -33.226 1.00 81.81 148 LEU A O 1
ATOM 1137 N N . ALA A 1 149 ? 32.229 -0.124 -34.400 1.00 73.56 149 ALA A N 1
ATOM 1138 C CA . ALA A 1 149 ? 33.011 -0.592 -33.254 1.00 73.56 149 ALA A CA 1
ATOM 1139 C C . ALA A 1 149 ? 33.856 0.532 -32.617 1.00 73.56 149 ALA A C 1
ATOM 1141 O O . ALA A 1 149 ? 34.497 1.323 -33.307 1.00 73.56 149 ALA A O 1
ATOM 1142 N N . GLY A 1 150 ? 33.920 0.560 -31.279 1.00 75.75 150 GLY A N 1
ATOM 1143 C CA . GLY A 1 150 ? 34.744 1.500 -30.505 1.00 75.75 150 GLY A CA 1
ATOM 1144 C C . GLY A 1 150 ? 33.990 2.732 -29.986 1.00 75.75 150 GLY A C 1
ATOM 1145 O O . GLY A 1 150 ? 32.773 2.719 -29.832 1.00 75.75 150 GLY A O 1
ATOM 1146 N N . LYS A 1 151 ? 34.725 3.807 -29.656 1.00 71.75 151 LYS A N 1
ATOM 1147 C CA . LYS A 1 151 ? 34.138 5.087 -29.215 1.00 71.75 151 LYS A CA 1
ATOM 1148 C C . LYS A 1 151 ? 33.693 5.886 -30.438 1.00 71.75 151 LYS A C 1
ATOM 1150 O O . LYS A 1 151 ? 34.465 6.687 -30.959 1.00 71.75 151 LYS A O 1
ATOM 1155 N N . MET A 1 152 ? 32.477 5.635 -30.904 1.00 76.88 152 MET A N 1
ATOM 1156 C CA . MET A 1 152 ? 31.910 6.323 -32.060 1.00 76.88 152 MET A CA 1
ATOM 1157 C C . MET A 1 152 ? 30.942 7.427 -31.642 1.00 76.88 152 MET A C 1
ATOM 1159 O O . MET A 1 152 ? 30.139 7.249 -30.730 1.00 76.88 152 MET A O 1
ATOM 1163 N N . LEU A 1 153 ? 31.037 8.568 -32.324 1.00 76.25 153 LEU A N 1
ATOM 1164 C CA . LEU A 1 153 ? 30.083 9.666 -32.228 1.00 76.25 153 LEU A CA 1
ATOM 1165 C C . LEU A 1 153 ? 29.256 9.676 -33.513 1.00 76.25 153 LEU A C 1
ATOM 1167 O O . LEU A 1 153 ? 29.799 9.910 -34.591 1.00 76.25 153 LEU A O 1
ATOM 1171 N N . ILE A 1 154 ? 27.955 9.426 -33.387 1.00 83.25 154 ILE A N 1
ATOM 1172 C CA . ILE A 1 154 ? 26.987 9.641 -34.462 1.00 83.25 154 ILE A CA 1
ATOM 1173 C C . ILE A 1 154 ? 26.325 10.981 -34.169 1.00 83.25 154 ILE A C 1
ATOM 1175 O O . ILE A 1 154 ? 25.628 11.123 -33.166 1.00 83.25 154 ILE A O 1
ATOM 1179 N N . GLN A 1 155 ? 26.594 11.978 -35.008 1.00 81.94 155 GLN A N 1
ATOM 1180 C CA . GLN A 1 155 ? 25.987 13.296 -34.883 1.00 81.94 155 GLN A CA 1
ATOM 1181 C C . GLN A 1 155 ? 24.837 13.409 -35.878 1.00 81.94 155 GLN A C 1
ATOM 1183 O O . GLN A 1 155 ? 25.049 13.383 -37.089 1.00 81.94 155 GLN A O 1
ATOM 1188 N N . PHE A 1 156 ? 23.626 13.563 -35.357 1.00 80.38 156 PHE A N 1
ATOM 1189 C CA . PHE A 1 156 ? 22.466 13.958 -36.144 1.00 80.38 156 PHE A CA 1
ATOM 1190 C C . PHE A 1 156 ? 22.403 15.486 -36.157 1.00 80.38 156 PHE A C 1
ATOM 1192 O O . PHE A 1 156 ? 22.543 16.118 -35.109 1.00 80.38 156 PHE A O 1
ATOM 1199 N N . ALA A 1 157 ? 22.223 16.087 -37.331 1.00 81.25 157 ALA A N 1
ATOM 1200 C CA . ALA A 1 157 ? 21.880 17.501 -37.398 1.00 81.25 157 ALA A CA 1
ATOM 1201 C C . ALA A 1 157 ? 20.459 17.699 -36.854 1.00 81.25 157 ALA A C 1
ATOM 1203 O O . ALA A 1 157 ? 19.602 16.829 -37.024 1.00 81.25 157 ALA A O 1
ATOM 1204 N N . GLU A 1 158 ? 20.211 18.842 -36.217 1.00 83.75 158 GLU A N 1
ATOM 1205 C CA . GLU A 1 158 ? 18.850 19.234 -35.864 1.00 83.75 158 GLU A CA 1
ATOM 1206 C C . GLU A 1 158 ? 18.017 19.354 -37.137 1.00 83.75 158 GLU A C 1
ATOM 1208 O O . GLU A 1 158 ? 18.376 20.074 -38.073 1.00 83.75 158 GLU A O 1
ATOM 1213 N N . GLN A 1 159 ? 16.895 18.645 -37.166 1.00 81.62 159 GLN A N 1
ATOM 1214 C CA . GLN A 1 159 ? 15.918 18.754 -38.233 1.00 81.62 159 GLN A CA 1
ATOM 1215 C C . GLN A 1 159 ? 14.517 18.900 -37.649 1.00 81.62 159 GLN A C 1
ATOM 1217 O O . GLN A 1 159 ? 14.216 18.446 -36.545 1.00 81.62 159 GLN A O 1
ATOM 1222 N N . SER A 1 160 ? 13.642 19.564 -38.406 1.00 78.00 160 SER A N 1
ATOM 1223 C CA . SER A 1 160 ? 12.206 19.486 -38.127 1.00 78.00 160 SER A CA 1
ATOM 1224 C C . SER A 1 160 ? 11.774 18.021 -38.202 1.00 78.00 160 SER A C 1
ATOM 1226 O O . SER A 1 160 ? 12.377 17.261 -38.962 1.00 78.00 160 SER A O 1
ATOM 1228 N N . ALA A 1 161 ? 10.745 17.635 -37.437 1.00 76.81 161 ALA A N 1
ATOM 1229 C CA . ALA A 1 161 ? 10.143 16.312 -37.603 1.00 76.81 161 ALA A CA 1
ATOM 1230 C C . ALA A 1 161 ? 9.857 16.111 -39.101 1.00 76.81 161 ALA A C 1
ATOM 1232 O O . ALA A 1 161 ? 9.342 17.056 -39.727 1.00 76.81 161 ALA A O 1
ATOM 1233 N N . PRO A 1 162 ? 10.283 14.990 -39.706 1.00 80.94 162 PRO A N 1
ATOM 1234 C CA . PRO A 1 162 ? 10.094 14.830 -41.133 1.00 80.94 162 PRO A CA 1
ATOM 1235 C C . PRO A 1 162 ? 8.589 14.852 -41.447 1.00 80.94 162 PRO A C 1
ATOM 1237 O O . PRO A 1 162 ? 7.748 14.562 -40.603 1.00 80.94 162 PRO A O 1
ATOM 1240 N N . ALA A 1 163 ? 8.223 15.338 -42.631 1.00 81.62 163 ALA A N 1
ATOM 1241 C CA . ALA A 1 163 ? 6.813 15.526 -42.957 1.00 81.62 163 ALA A CA 1
ATOM 1242 C C . ALA A 1 163 ? 6.157 14.188 -43.339 1.00 81.62 163 ALA A C 1
ATOM 1244 O O . ALA A 1 163 ? 6.595 13.552 -44.299 1.00 81.62 163 ALA A O 1
ATOM 1245 N N . GLY A 1 164 ? 5.063 13.839 -42.656 1.00 84.00 164 GLY A N 1
ATOM 1246 C CA . GLY A 1 164 ? 4.306 12.597 -42.858 1.00 84.00 164 GLY A CA 1
ATOM 1247 C C . GLY A 1 164 ? 4.705 11.511 -41.861 1.00 84.00 164 GLY A C 1
ATOM 1248 O O . GLY A 1 164 ? 5.589 11.743 -41.056 1.00 84.00 164 GLY A O 1
ATOM 1249 N N . ASP A 1 165 ? 4.073 10.343 -41.942 1.00 85.81 165 ASP A N 1
ATOM 1250 C CA . ASP A 1 165 ? 4.425 9.189 -41.106 1.00 85.81 165 ASP A CA 1
ATOM 1251 C C . ASP A 1 165 ? 5.364 8.250 -41.893 1.00 85.81 165 ASP A C 1
ATOM 1253 O O . ASP A 1 165 ? 5.252 8.158 -43.129 1.00 85.81 165 ASP A O 1
ATOM 1257 N N . PRO A 1 166 ? 6.289 7.528 -41.235 1.00 83.81 166 PRO A N 1
ATOM 1258 C CA . PRO A 1 166 ? 7.069 6.494 -41.901 1.00 83.81 166 PRO A CA 1
ATOM 1259 C C . PRO A 1 166 ? 6.137 5.406 -42.459 1.00 83.81 166 PRO A C 1
ATOM 1261 O O . PRO A 1 166 ? 5.261 4.887 -41.778 1.00 83.81 166 PRO A O 1
ATOM 1264 N N . GLY A 1 167 ? 6.302 5.059 -43.738 1.00 77.12 167 GLY A N 1
ATOM 1265 C CA . GLY A 1 167 ? 5.442 4.072 -44.398 1.00 77.12 167 GLY A CA 1
ATOM 1266 C C . GLY A 1 167 ? 5.804 2.624 -44.045 1.00 77.12 167 GLY A C 1
ATOM 1267 O O . GLY A 1 167 ? 6.958 2.226 -44.199 1.00 77.12 167 GLY A O 1
A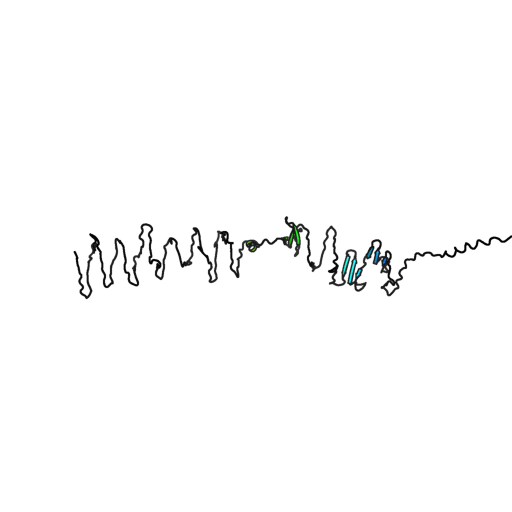TOM 1268 N N . GLY A 1 168 ? 4.803 1.812 -43.682 1.00 80.62 168 GLY A N 1
ATOM 1269 C CA . GLY A 1 168 ? 4.981 0.395 -43.323 1.00 80.62 168 GLY A CA 1
ATOM 1270 C C . GLY A 1 168 ? 5.701 0.217 -41.982 1.00 80.62 168 GLY A C 1
ATOM 1271 O O . GLY A 1 168 ? 5.759 1.157 -41.214 1.00 80.62 168 GLY A O 1
ATOM 1272 N N . ILE A 1 169 ? 6.334 -0.940 -41.743 1.00 75.81 169 ILE A N 1
ATOM 1273 C CA . ILE A 1 169 ? 7.051 -1.298 -40.490 1.00 75.81 169 ILE A CA 1
ATOM 1274 C C . ILE A 1 169 ? 8.360 -0.514 -40.235 1.00 75.81 169 ILE A C 1
ATOM 1276 O O . ILE A 1 169 ? 9.305 -1.026 -39.631 1.00 75.81 169 ILE A O 1
ATOM 1280 N N . LEU A 1 170 ? 8.461 0.701 -40.763 1.00 81.69 170 LEU A N 1
ATOM 1281 C CA . LEU A 1 170 ? 9.615 1.578 -40.635 1.00 81.69 170 LEU A CA 1
ATOM 1282 C C . LEU A 1 170 ? 9.406 2.565 -39.482 1.00 81.69 170 LEU A C 1
ATOM 1284 O O . LEU A 1 170 ? 8.291 2.804 -39.032 1.00 81.69 170 LEU A O 1
ATOM 1288 N N . GLY A 1 171 ? 10.499 3.174 -39.034 1.00 85.94 171 GLY A N 1
ATOM 1289 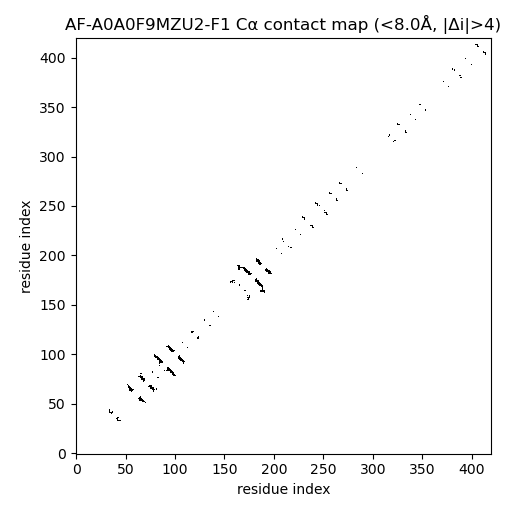C CA . GLY A 1 171 ? 10.449 4.315 -38.131 1.00 85.94 171 GLY A CA 1
ATOM 1290 C C . GLY A 1 171 ? 11.578 5.290 -38.415 1.00 85.94 171 GLY A C 1
ATOM 1291 O O . GLY A 1 171 ? 12.548 4.962 -39.111 1.00 85.94 171 GLY A O 1
ATOM 1292 N N . TRP A 1 172 ? 11.441 6.505 -37.900 1.00 86.69 172 TRP A N 1
ATOM 1293 C CA . TRP A 1 172 ? 12.435 7.558 -38.064 1.00 86.69 172 TRP A CA 1
ATOM 1294 C C . TRP A 1 172 ? 13.137 7.849 -36.746 1.00 86.69 172 TRP A C 1
ATOM 1296 O O . TRP A 1 172 ? 12.497 8.121 -35.736 1.00 86.69 172 TRP A O 1
ATOM 1306 N N . LEU A 1 173 ? 14.470 7.843 -36.779 1.00 90.12 173 LEU A N 1
ATOM 1307 C CA . LEU A 1 173 ? 15.314 8.327 -35.692 1.00 90.12 173 LEU A CA 1
ATOM 1308 C C . LEU A 1 173 ? 15.842 9.716 -36.064 1.00 90.12 173 LEU A C 1
ATOM 1310 O O . LEU A 1 173 ? 16.557 9.853 -37.059 1.00 90.12 173 LEU A O 1
ATOM 1314 N N . TYR A 1 174 ? 15.504 10.748 -35.292 1.00 89.00 174 TYR A N 1
ATOM 1315 C CA . TYR A 1 174 ? 15.921 12.122 -35.591 1.00 89.00 174 TYR A CA 1
ATOM 1316 C C . TYR A 1 174 ? 16.218 12.951 -34.342 1.00 89.00 174 TYR A C 1
ATOM 1318 O O . TYR A 1 174 ? 15.762 12.637 -33.247 1.00 89.00 174 TYR A O 1
ATOM 1326 N N . CYS A 1 175 ? 16.995 14.025 -34.512 1.00 90.69 175 CYS A N 1
ATOM 1327 C CA . CYS A 1 175 ? 17.252 15.012 -33.465 1.00 90.69 175 CYS A CA 1
ATOM 1328 C C . CYS A 1 175 ? 16.447 16.285 -33.738 1.00 90.69 175 CYS A C 1
ATOM 1330 O O . CYS A 1 175 ? 16.463 16.792 -34.864 1.00 90.69 175 CYS A O 1
ATOM 1332 N N . LYS A 1 176 ? 15.759 16.804 -32.719 1.00 86.25 176 LYS A N 1
ATOM 1333 C CA . LYS A 1 176 ? 14.979 18.047 -32.790 1.00 86.25 176 LYS A CA 1
ATOM 1334 C C . LYS A 1 176 ? 15.212 18.881 -31.528 1.00 86.25 176 LYS A C 1
ATOM 1336 O O . LYS A 1 176 ? 15.285 18.326 -30.433 1.00 86.25 176 LYS A O 1
ATOM 1341 N N . ASP A 1 177 ? 15.267 20.201 -31.693 1.00 85.81 177 ASP A N 1
ATOM 1342 C CA . ASP A 1 177 ? 15.248 21.163 -30.586 1.00 85.81 177 ASP A CA 1
ATOM 1343 C C . ASP A 1 177 ? 13.834 21.261 -29.977 1.00 85.81 177 ASP A C 1
ATOM 1345 O O . ASP A 1 177 ? 12.853 21.553 -30.676 1.00 85.81 177 ASP A O 1
ATOM 1349 N N . ASP A 1 178 ? 13.721 20.978 -28.677 1.00 79.06 178 ASP A N 1
ATOM 1350 C CA . ASP A 1 178 ? 12.479 21.086 -27.899 1.00 79.06 178 ASP A CA 1
ATOM 1351 C C . ASP A 1 178 ? 1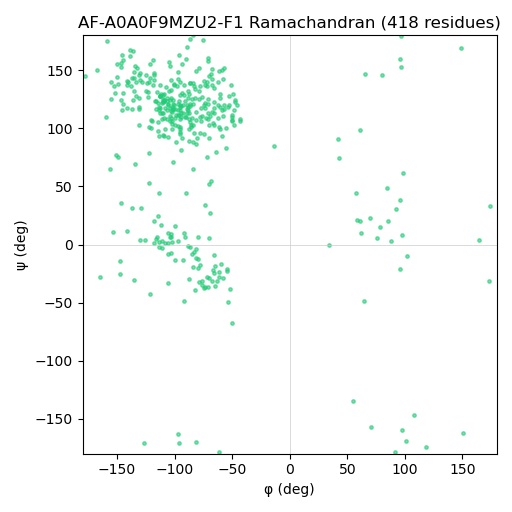2.275 22.460 -27.236 1.00 79.06 178 ASP A C 1
ATOM 1353 O O . ASP A 1 178 ? 11.308 22.667 -26.500 1.00 79.06 178 ASP A O 1
ATOM 1357 N N . GLY A 1 179 ? 13.155 23.418 -27.536 1.00 80.00 179 GLY A N 1
ATOM 1358 C CA . GLY A 1 179 ? 13.147 24.781 -27.018 1.00 80.00 179 GLY A CA 1
ATOM 1359 C C . GLY A 1 179 ? 14.166 25.021 -25.903 1.00 80.00 179 GLY A C 1
ATOM 1360 O O . GLY A 1 179 ? 14.378 26.175 -25.526 1.00 80.00 179 GLY A O 1
ATOM 1361 N N . SER A 1 180 ? 14.804 23.971 -25.374 1.00 77.19 180 SER A N 1
ATOM 1362 C CA . SER A 1 180 ? 15.879 24.097 -24.380 1.00 77.19 180 SER A CA 1
ATOM 1363 C C . SER A 1 180 ? 17.081 23.197 -24.656 1.00 77.19 180 SER A C 1
ATOM 1365 O O . SER A 1 180 ? 18.202 23.574 -24.305 1.00 77.19 180 SER A O 1
ATOM 1367 N N . HIS A 1 181 ? 16.862 22.034 -25.276 1.00 80.38 181 HIS A N 1
ATOM 1368 C CA . HIS A 1 181 ? 17.907 21.081 -25.624 1.00 80.38 181 HIS A CA 1
ATOM 1369 C C . HIS A 1 181 ? 17.568 20.346 -26.931 1.00 80.38 181 HIS A C 1
ATOM 1371 O O . HIS A 1 181 ? 16.411 20.165 -27.308 1.00 80.38 181 HIS A O 1
ATOM 1377 N N . SER A 1 182 ? 18.615 19.857 -27.594 1.00 86.81 182 SER A N 1
ATOM 1378 C CA . SER A 1 182 ? 18.506 18.878 -28.675 1.00 86.81 182 SER A CA 1
ATOM 1379 C C . SER A 1 182 ? 18.191 17.500 -28.081 1.00 86.81 182 SER A C 1
ATOM 1381 O O . SER A 1 182 ? 18.978 16.985 -27.283 1.00 86.81 182 SER A O 1
ATOM 1383 N N . ALA A 1 183 ? 17.064 16.905 -28.467 1.00 87.06 183 ALA A N 1
ATOM 1384 C CA . ALA A 1 183 ? 16.623 15.592 -27.998 1.00 87.06 183 ALA A CA 1
ATOM 1385 C C . ALA A 1 183 ? 16.531 14.581 -29.151 1.00 87.06 183 ALA A C 1
ATOM 1387 O O . ALA A 1 183 ? 16.224 14.944 -30.289 1.00 87.06 183 ALA A O 1
ATOM 1388 N N . LEU A 1 184 ? 16.794 13.306 -28.847 1.00 90.69 184 LEU A N 1
ATOM 1389 C CA . LEU A 1 184 ? 16.674 12.199 -29.798 1.00 90.69 184 LEU A CA 1
ATOM 1390 C C . LEU A 1 184 ? 15.243 11.659 -29.777 1.00 90.69 184 LEU A C 1
ATOM 1392 O O . LEU A 1 184 ? 14.731 11.321 -28.712 1.00 90.69 184 LEU A O 1
ATOM 1396 N N . TYR A 1 185 ? 14.625 11.529 -30.945 1.00 89.69 185 TYR A N 1
ATOM 1397 C CA . TYR A 1 185 ? 13.250 11.075 -31.109 1.00 89.69 185 TYR A CA 1
ATOM 1398 C C . TYR A 1 185 ? 13.166 9.832 -31.990 1.00 89.69 185 TYR A C 1
ATOM 1400 O O . TYR A 1 185 ? 13.893 9.731 -32.979 1.00 89.69 185 TYR A O 1
ATOM 1408 N N . TRP A 1 186 ? 12.253 8.926 -31.642 1.00 90.56 186 TRP A N 1
ATOM 1409 C CA . TRP A 1 186 ? 11.769 7.849 -32.504 1.00 90.56 186 TRP A CA 1
ATOM 1410 C C . TRP A 1 186 ? 10.320 8.117 -32.903 1.00 90.56 186 TRP A C 1
ATOM 1412 O O . TRP A 1 186 ? 9.482 8.288 -32.023 1.00 90.56 186 TRP A O 1
ATOM 1422 N N . GLU A 1 187 ? 10.027 8.130 -34.198 1.00 89.75 187 GLU A N 1
ATOM 1423 C CA . GLU A 1 187 ? 8.665 8.169 -34.738 1.00 89.75 187 GLU A CA 1
ATOM 1424 C C . GLU A 1 187 ? 8.326 6.819 -35.368 1.00 89.75 187 GLU A C 1
ATOM 1426 O O . GLU A 1 187 ? 9.081 6.323 -36.209 1.00 89.75 187 GLU A O 1
ATOM 1431 N N . ASP A 1 188 ? 7.237 6.200 -34.913 1.00 89.62 188 ASP A N 1
ATOM 1432 C CA . ASP A 1 188 ? 6.760 4.917 -35.434 1.00 89.62 188 ASP A CA 1
ATOM 1433 C C . ASP A 1 188 ? 5.843 5.073 -36.660 1.00 89.62 188 ASP A C 1
ATOM 1435 O O . ASP A 1 188 ? 5.515 6.183 -37.073 1.00 89.62 188 ASP A O 1
ATOM 1439 N N . GLU A 1 189 ? 5.413 3.948 -37.241 1.00 88.88 189 GLU A N 1
ATOM 1440 C CA . GLU A 1 189 ? 4.550 3.900 -38.436 1.00 88.88 189 GLU A CA 1
ATOM 1441 C C . GLU A 1 189 ? 3.186 4.590 -38.271 1.00 88.88 189 GLU A C 1
ATOM 1443 O O . GLU A 1 189 ? 2.506 4.867 -39.259 1.00 88.88 189 GLU A O 1
ATOM 1448 N N . ALA A 1 190 ? 2.772 4.856 -37.030 1.00 86.75 190 ALA A N 1
ATOM 1449 C CA . ALA A 1 190 ? 1.529 5.541 -36.703 1.00 86.75 190 ALA A CA 1
ATOM 1450 C C . ALA A 1 190 ? 1.726 7.048 -36.446 1.00 86.75 190 ALA A C 1
ATOM 1452 O O . ALA A 1 190 ? 0.764 7.723 -36.072 1.00 86.75 190 ALA A O 1
ATOM 1453 N N . GLY A 1 191 ? 2.951 7.566 -36.608 1.00 86.25 191 GLY A N 1
ATOM 1454 C CA . GLY A 1 191 ? 3.305 8.956 -36.311 1.00 86.25 191 GLY A CA 1
ATOM 1455 C C . GLY A 1 191 ? 3.510 9.223 -34.815 1.00 86.25 191 GLY A C 1
ATOM 1456 O O . GLY A 1 191 ? 3.502 10.373 -34.366 1.00 86.25 191 GLY A O 1
ATOM 1457 N N . THR A 1 192 ? 3.662 8.177 -33.992 1.00 88.19 192 THR A N 1
ATOM 1458 C CA . THR A 1 192 ? 3.883 8.339 -32.551 1.00 88.19 192 THR A CA 1
ATOM 1459 C C . THR A 1 192 ? 5.329 8.730 -32.295 1.00 88.19 192 THR A C 1
ATOM 1461 O O . THR A 1 192 ? 6.246 7.919 -32.415 1.00 88.19 192 THR A O 1
ATOM 1464 N N . VAL A 1 193 ? 5.529 9.977 -31.875 1.00 88.00 193 VAL A N 1
ATOM 1465 C CA . VAL A 1 193 ? 6.847 10.534 -31.563 1.00 88.00 193 VAL A CA 1
ATOM 1466 C C . VAL A 1 193 ? 7.218 10.278 -30.098 1.00 88.00 193 VAL A C 1
ATOM 1468 O O . VAL A 1 193 ? 6.588 10.796 -29.178 1.00 88.00 193 VAL A O 1
ATOM 1471 N N . THR A 1 194 ? 8.299 9.533 -29.876 1.00 88.94 194 THR A N 1
ATOM 1472 C CA . THR A 1 194 ? 8.854 9.195 -28.559 1.00 88.94 194 THR A CA 1
ATOM 1473 C C . THR A 1 194 ? 10.193 9.892 -28.350 1.00 88.94 194 THR A C 1
ATOM 1475 O O . THR A 1 194 ? 11.134 9.661 -29.105 1.00 88.94 194 THR A O 1
ATOM 1478 N N . ASN A 1 195 ? 10.319 10.713 -27.305 1.00 89.38 195 ASN A N 1
ATOM 1479 C CA . ASN A 1 195 ? 11.610 11.276 -26.899 1.00 89.38 195 ASN A CA 1
ATOM 1480 C C . ASN A 1 195 ? 12.441 10.200 -26.177 1.00 89.38 195 ASN A C 1
ATOM 1482 O O . ASN A 1 195 ? 12.116 9.810 -25.060 1.00 89.38 195 ASN A O 1
ATOM 1486 N N . LEU A 1 196 ? 13.522 9.738 -26.803 1.00 87.25 196 LEU A N 1
ATOM 1487 C CA . LEU A 1 196 ? 14.424 8.705 -26.281 1.00 87.25 196 LEU A CA 1
ATOM 1488 C C . LEU A 1 196 ? 15.454 9.243 -25.276 1.00 87.25 196 LEU A C 1
ATOM 1490 O O . LEU A 1 196 ? 16.151 8.469 -24.624 1.00 87.25 196 LEU A O 1
ATOM 1494 N N . THR A 1 197 ? 15.580 10.565 -25.174 1.00 83.06 197 THR A N 1
ATOM 1495 C CA . THR A 1 197 ? 16.508 11.255 -24.260 1.00 83.06 197 THR A CA 1
ATOM 1496 C C . THR A 1 197 ? 15.822 11.884 -23.059 1.00 83.06 197 THR A C 1
ATOM 1498 O O . THR A 1 197 ? 16.506 12.345 -22.145 1.00 83.06 197 THR A O 1
ATOM 1501 N N . ALA A 1 198 ? 14.488 11.904 -23.035 1.00 80.44 198 ALA A N 1
ATOM 1502 C CA . ALA A 1 198 ? 13.755 12.307 -21.855 1.00 80.44 198 ALA A CA 1
ATOM 1503 C C . ALA A 1 198 ? 14.135 11.343 -20.728 1.00 80.44 198 ALA A C 1
ATOM 1505 O O . ALA A 1 198 ? 13.907 10.136 -20.827 1.00 80.44 198 ALA A O 1
ATOM 1506 N N . ALA A 1 199 ? 14.733 11.871 -19.656 1.00 64.69 199 ALA A N 1
ATOM 1507 C CA . ALA A 1 199 ? 14.781 11.133 -18.408 1.00 64.69 199 ALA A CA 1
ATOM 1508 C C . ALA A 1 199 ? 13.332 10.758 -18.108 1.00 64.69 199 ALA A C 1
ATOM 1510 O O . ALA A 1 199 ? 12.494 11.657 -18.010 1.00 64.69 199 ALA A O 1
ATOM 1511 N N . ALA A 1 200 ? 13.025 9.461 -18.039 1.00 60.44 200 ALA A N 1
ATOM 1512 C CA . ALA A 1 200 ? 11.747 9.020 -17.513 1.00 60.44 200 ALA A CA 1
ATOM 1513 C C . ALA A 1 200 ? 11.654 9.653 -16.124 1.00 60.44 200 ALA A C 1
ATOM 1515 O O . ALA A 1 200 ? 12.355 9.227 -15.204 1.00 60.44 200 ALA A O 1
ATOM 1516 N N . GLY A 1 201 ? 10.906 10.756 -16.000 1.00 58.00 201 GLY A N 1
ATOM 1517 C CA . GLY A 1 201 ? 10.588 11.318 -14.700 1.00 58.00 201 GLY A CA 1
ATOM 1518 C C . GLY A 1 201 ? 10.015 10.148 -13.930 1.00 58.00 201 GLY A C 1
ATOM 1519 O O . GLY A 1 201 ? 9.120 9.495 -14.460 1.00 58.00 201 GLY A O 1
ATOM 1520 N N . GLY A 1 202 ? 10.637 9.778 -12.805 1.00 57.38 202 GLY A N 1
ATOM 1521 C CA . GLY A 1 202 ? 10.246 8.572 -12.081 1.00 57.38 202 GLY A CA 1
ATOM 1522 C C . GLY A 1 202 ? 8.729 8.557 -11.980 1.00 57.38 202 GLY A C 1
ATOM 1523 O O . GLY A 1 202 ? 8.162 9.546 -11.515 1.00 57.38 202 GLY A O 1
ATOM 1524 N N . ASN A 1 203 ? 8.093 7.515 -12.524 1.00 55.53 203 ASN A N 1
ATOM 1525 C CA . ASN A 1 203 ? 6.639 7.455 -12.553 1.00 55.53 203 ASN A CA 1
ATOM 1526 C C . ASN A 1 203 ? 6.160 7.684 -11.122 1.00 55.53 203 ASN A C 1
ATOM 1528 O O . ASN A 1 203 ? 6.629 7.009 -10.198 1.00 55.53 203 ASN A O 1
ATOM 1532 N N . THR A 1 204 ? 5.251 8.635 -10.915 1.00 63.59 204 THR A N 1
ATOM 1533 C CA . THR A 1 204 ? 4.515 8.644 -9.653 1.00 63.59 204 THR A CA 1
ATOM 1534 C C . THR A 1 204 ? 3.826 7.284 -9.517 1.00 63.59 204 THR A C 1
ATOM 1536 O O . THR A 1 204 ? 3.530 6.630 -10.521 1.00 63.59 204 THR A O 1
ATOM 1539 N N . LEU A 1 205 ? 3.577 6.818 -8.291 1.00 65.12 205 LEU A N 1
ATOM 1540 C CA . LEU A 1 205 ? 2.807 5.585 -8.101 1.00 65.12 205 LEU A CA 1
ATOM 1541 C C . LEU A 1 205 ? 1.483 5.667 -8.885 1.00 65.12 205 LEU A C 1
ATOM 1543 O O . LEU A 1 205 ? 1.116 4.730 -9.575 1.00 65.12 205 LEU A O 1
ATOM 1547 N N . ASP A 1 206 ? 0.865 6.846 -8.904 1.00 58.16 206 ASP A N 1
ATOM 1548 C CA . ASP A 1 206 ? -0.289 7.182 -9.740 1.00 58.16 206 ASP A CA 1
ATOM 1549 C C . ASP A 1 206 ? -0.060 6.901 -11.243 1.00 58.16 206 ASP A C 1
ATOM 1551 O O . ASP A 1 206 ? -0.818 6.163 -11.864 1.00 58.16 206 ASP A O 1
ATOM 1555 N N . GLN A 1 207 ? 1.056 7.355 -11.822 1.00 60.75 207 GLN A N 1
ATOM 1556 C CA . GLN A 1 207 ? 1.414 7.072 -13.220 1.00 60.75 207 GLN A CA 1
ATOM 1557 C C . GLN A 1 207 ? 1.748 5.600 -13.486 1.00 60.75 207 GLN A C 1
ATOM 1559 O O . GLN A 1 207 ? 1.503 5.116 -14.586 1.00 60.75 207 GLN A O 1
ATOM 1564 N N . ALA A 1 208 ? 2.300 4.873 -12.512 1.00 62.88 208 ALA A N 1
ATOM 1565 C CA . ALA A 1 208 ? 2.524 3.433 -12.641 1.00 62.88 208 ALA A CA 1
ATOM 1566 C C . ALA A 1 208 ? 1.201 2.641 -12.626 1.00 62.88 208 ALA A C 1
ATOM 1568 O O . ALA A 1 208 ? 1.114 1.584 -13.254 1.00 62.88 208 ALA A O 1
ATOM 1569 N N . TYR A 1 209 ? 0.172 3.163 -11.950 1.00 64.94 209 TYR A N 1
ATOM 1570 C CA . TYR A 1 209 ? -1.156 2.554 -11.861 1.00 64.94 209 TYR A CA 1
ATOM 1571 C C . TYR A 1 209 ? -2.094 2.972 -13.014 1.00 64.94 209 TYR A C 1
ATOM 1573 O O . TYR A 1 209 ? -2.916 2.150 -13.428 1.00 64.94 209 TYR A O 1
ATOM 1581 N N . ASP A 1 210 ? -1.934 4.174 -13.586 1.00 60.38 210 ASP A N 1
ATOM 1582 C CA . ASP A 1 210 ? -2.782 4.742 -14.655 1.00 60.38 210 ASP A CA 1
ATOM 1583 C C . ASP A 1 210 ? -2.058 4.933 -16.006 1.00 60.38 210 ASP A C 1
ATOM 1585 O O . ASP A 1 210 ? -2.205 5.946 -16.691 1.00 60.38 210 ASP A O 1
ATOM 1589 N N . THR A 1 211 ? -1.281 3.946 -16.458 1.00 53.91 211 THR A N 1
ATOM 1590 C CA . THR A 1 211 ? -0.720 3.954 -17.828 1.00 53.91 211 THR A CA 1
ATOM 1591 C C . THR A 1 211 ? -1.792 3.728 -18.915 1.00 53.91 211 THR A C 1
ATOM 1593 O O . THR A 1 211 ? -1.641 2.850 -19.763 1.00 53.91 211 THR A O 1
ATOM 1596 N N . GLY A 1 212 ? -2.898 4.485 -18.933 1.00 52.22 212 GLY A N 1
ATOM 1597 C CA . GLY A 1 212 ? -3.833 4.413 -20.063 1.00 52.22 212 GLY A CA 1
ATOM 1598 C C . GLY A 1 212 ? -5.237 4.992 -19.917 1.00 52.22 212 GLY A C 1
ATOM 1599 O O . GLY A 1 212 ? -6.001 4.870 -20.873 1.00 52.22 212 GLY A O 1
ATOM 1600 N N . GLY A 1 213 ? -5.599 5.632 -18.807 1.00 50.38 213 GLY A N 1
ATOM 1601 C CA . GLY A 1 213 ? -6.891 6.289 -18.672 1.00 50.38 213 GLY A CA 1
ATOM 1602 C C . GLY A 1 213 ? -8.044 5.341 -18.338 1.00 50.38 213 GLY A C 1
ATOM 1603 O O . GLY A 1 213 ? -8.140 4.200 -18.790 1.00 50.38 213 GLY A O 1
ATOM 1604 N N . GLY A 1 214 ? -8.976 5.871 -17.547 1.00 52.19 214 GLY A N 1
ATOM 1605 C CA . GLY A 1 214 ? -10.265 5.239 -17.286 1.00 52.19 214 GLY A CA 1
ATOM 1606 C C . GLY A 1 214 ? -10.347 4.400 -16.014 1.00 52.19 214 GLY A C 1
ATOM 1607 O O . GLY A 1 214 ? -11.016 3.376 -16.032 1.00 52.19 214 GLY A O 1
ATOM 1608 N N . GLY A 1 215 ? -9.723 4.821 -14.909 1.00 52.94 215 GLY A N 1
ATOM 1609 C CA . GLY A 1 215 ? -10.269 4.596 -13.559 1.00 52.94 215 GLY A CA 1
ATOM 1610 C C . GLY A 1 215 ? -10.533 3.149 -13.112 1.00 52.94 215 GLY A C 1
ATOM 1611 O O . GLY A 1 215 ? -11.321 2.939 -12.192 1.00 52.94 215 GLY A O 1
ATOM 1612 N N . ALA A 1 216 ? -9.902 2.144 -13.719 1.00 52.81 216 ALA A N 1
ATOM 1613 C CA . ALA A 1 216 ? -9.958 0.775 -13.226 1.00 52.81 216 ALA A CA 1
ATOM 1614 C C . ALA A 1 216 ? -8.893 0.618 -12.134 1.00 52.81 216 ALA A C 1
ATOM 1616 O O . ALA A 1 216 ? -7.747 0.280 -12.427 1.00 52.81 216 ALA A O 1
ATOM 1617 N N . GLY A 1 217 ? -9.263 0.929 -10.888 1.00 56.16 217 GLY A N 1
ATOM 1618 C CA . GLY A 1 217 ? -8.391 0.771 -9.725 1.00 56.16 217 GLY A CA 1
ATOM 1619 C C . GLY A 1 217 ? -7.723 -0.606 -9.730 1.00 56.16 217 GLY A C 1
ATOM 1620 O O . GLY A 1 217 ? -8.399 -1.633 -9.806 1.00 56.16 217 GLY A O 1
ATOM 1621 N N . ARG A 1 218 ? -6.389 -0.629 -9.712 1.00 64.12 218 ARG A N 1
ATOM 1622 C CA . ARG A 1 218 ? -5.608 -1.868 -9.622 1.00 64.12 218 ARG A CA 1
ATOM 1623 C C . ARG A 1 218 ? -5.217 -2.102 -8.167 1.00 64.12 218 ARG A C 1
ATOM 1625 O O . ARG A 1 218 ? -4.921 -1.154 -7.446 1.00 64.12 218 ARG A O 1
ATOM 1632 N N . ALA A 1 219 ? -5.239 -3.366 -7.755 1.00 66.88 219 ALA A N 1
ATOM 1633 C CA . ALA A 1 219 ? -4.807 -3.788 -6.431 1.00 66.88 219 ALA A CA 1
ATOM 1634 C C . ALA A 1 219 ? -3.291 -3.600 -6.272 1.00 66.88 219 ALA A C 1
ATOM 1636 O O . ALA A 1 219 ? -2.534 -3.865 -7.208 1.00 66.88 219 ALA A O 1
ATOM 1637 N N . ILE A 1 220 ? -2.864 -3.185 -5.079 1.00 75.81 220 ILE A N 1
ATOM 1638 C CA . ILE A 1 220 ? -1.476 -3.344 -4.645 1.00 75.81 220 ILE A CA 1
ATOM 1639 C C . ILE A 1 220 ? -1.372 -4.759 -4.080 1.00 75.81 220 ILE A C 1
ATOM 1641 O O . ILE A 1 220 ? -1.861 -5.012 -2.981 1.00 75.81 220 ILE A O 1
ATOM 1645 N N . ASP A 1 221 ? -0.801 -5.683 -4.850 1.00 77.38 221 ASP A N 1
ATOM 1646 C CA . ASP A 1 221 ? -0.527 -7.038 -4.368 1.00 77.38 221 ASP A CA 1
ATOM 1647 C C . ASP A 1 221 ? 0.858 -7.072 -3.718 1.00 77.38 221 ASP A C 1
ATOM 1649 O O . ASP A 1 221 ? 1.848 -6.636 -4.311 1.00 77.38 221 ASP A O 1
ATOM 1653 N N . VAL A 1 222 ? 0.911 -7.545 -2.478 1.00 81.44 222 VAL A N 1
ATOM 1654 C CA . VAL A 1 222 ? 2.123 -7.586 -1.665 1.00 81.44 222 VAL A CA 1
ATOM 1655 C C . VAL A 1 222 ? 2.348 -9.041 -1.262 1.00 81.44 222 VAL A C 1
ATOM 1657 O O . VAL A 1 222 ? 1.673 -9.563 -0.378 1.00 81.44 222 VAL A O 1
ATOM 1660 N N . ASP A 1 223 ? 3.273 -9.711 -1.951 1.00 80.25 223 ASP A N 1
ATOM 1661 C CA . ASP A 1 223 ? 3.366 -11.177 -1.969 1.00 80.25 223 ASP A CA 1
ATOM 1662 C C . ASP A 1 223 ? 4.309 -11.790 -0.914 1.00 80.25 223 ASP A C 1
ATOM 1664 O O . ASP A 1 223 ? 4.278 -13.004 -0.695 1.00 80.25 223 ASP A O 1
ATOM 1668 N N . SER A 1 224 ? 5.159 -10.985 -0.266 1.00 76.00 224 SER A N 1
ATOM 1669 C CA . SER A 1 224 ? 6.273 -11.518 0.535 1.00 76.00 224 SER A CA 1
ATOM 1670 C C . SER A 1 224 ? 6.675 -10.715 1.778 1.00 76.00 224 SER A C 1
ATOM 1672 O O . SER A 1 224 ? 7.176 -11.321 2.727 1.00 76.00 224 SER A O 1
ATOM 1674 N N . GLU A 1 225 ? 6.433 -9.401 1.840 1.00 83.88 225 GLU A N 1
ATOM 1675 C CA . GLU A 1 225 ? 6.813 -8.543 2.980 1.00 83.88 225 GLU A CA 1
ATOM 1676 C C . GLU A 1 225 ? 5.718 -7.528 3.339 1.00 83.88 225 GLU A C 1
ATOM 1678 O O . GLU A 1 225 ? 4.765 -7.350 2.597 1.00 83.88 225 GLU A O 1
ATOM 1683 N N . ALA A 1 226 ? 5.806 -6.865 4.495 1.00 83.06 226 ALA A N 1
ATOM 1684 C CA . ALA A 1 226 ? 4.799 -5.880 4.890 1.00 83.06 226 ALA A CA 1
ATOM 1685 C C . ALA A 1 226 ? 4.934 -4.578 4.084 1.00 83.06 226 ALA A C 1
ATOM 1687 O O . ALA A 1 226 ? 6.030 -4.030 3.940 1.00 83.06 226 ALA A O 1
ATOM 1688 N N . LEU A 1 227 ? 3.805 -4.015 3.649 1.00 86.75 227 LEU A N 1
ATOM 1689 C CA . LEU A 1 227 ? 3.771 -2.638 3.168 1.00 86.75 227 LEU A CA 1
ATOM 1690 C C . LEU A 1 227 ? 3.990 -1.693 4.356 1.00 86.75 227 LEU A C 1
ATOM 1692 O O . LEU A 1 227 ? 3.138 -1.585 5.235 1.00 86.75 227 LEU A O 1
ATOM 1696 N N . THR A 1 228 ? 5.141 -1.023 4.383 1.00 84.94 228 THR A N 1
ATOM 1697 C CA . THR A 1 228 ? 5.518 -0.109 5.469 1.00 84.94 228 THR A CA 1
ATOM 1698 C C . THR A 1 228 ? 5.482 1.333 4.979 1.00 84.94 228 THR A C 1
ATOM 1700 O O . THR A 1 228 ? 6.183 1.689 4.032 1.00 84.94 228 THR A O 1
ATOM 1703 N N . PHE A 1 229 ? 4.696 2.174 5.652 1.00 83.38 229 PHE A N 1
ATOM 1704 C CA . PHE A 1 229 ? 4.696 3.621 5.462 1.00 83.38 229 PHE A CA 1
ATOM 1705 C C . PHE A 1 229 ? 5.405 4.280 6.649 1.00 83.38 229 PHE A C 1
ATOM 1707 O O . PHE A 1 229 ? 4.977 4.127 7.790 1.00 83.38 229 PHE A O 1
ATOM 1714 N N . THR A 1 230 ? 6.482 5.019 6.381 1.00 83.00 230 THR A N 1
ATOM 1715 C CA . THR A 1 230 ? 7.269 5.712 7.410 1.00 83.00 230 THR A CA 1
ATOM 1716 C C . THR A 1 230 ? 7.332 7.193 7.085 1.00 83.00 230 THR A C 1
ATOM 1718 O O . THR A 1 230 ? 7.691 7.563 5.967 1.00 83.00 230 THR A O 1
ATOM 1721 N N . VAL A 1 231 ? 7.055 8.041 8.073 1.00 80.38 231 VAL A N 1
ATOM 1722 C CA . VAL A 1 231 ? 7.392 9.465 8.010 1.00 80.38 231 VAL A CA 1
ATOM 1723 C C . VAL A 1 231 ? 8.566 9.719 8.950 1.00 80.38 231 VAL A C 1
ATOM 1725 O O . VAL A 1 231 ? 8.629 9.155 10.039 1.00 80.38 231 VAL A O 1
ATOM 1728 N N . SER A 1 232 ? 9.555 10.490 8.497 1.00 81.81 232 SER A N 1
ATOM 1729 C CA . SER A 1 232 ? 10.746 10.789 9.292 1.00 81.81 232 SER A CA 1
ATOM 1730 C C . SER A 1 232 ? 10.395 11.633 10.516 1.00 81.81 232 SER A C 1
ATOM 1732 O O . SER A 1 232 ? 9.679 12.625 10.396 1.00 81.81 232 SER A O 1
ATOM 1734 N N . ASP A 1 233 ? 10.958 11.241 11.655 1.00 67.06 233 ASP A N 1
ATOM 1735 C CA . ASP A 1 233 ? 10.746 11.824 12.979 1.00 67.06 233 ASP A CA 1
ATOM 1736 C C . ASP A 1 233 ? 11.198 13.295 13.017 1.00 67.06 233 ASP A C 1
ATOM 1738 O O . ASP A 1 233 ? 12.388 13.607 12.906 1.00 67.06 233 ASP A O 1
ATOM 1742 N N . GLY A 1 234 ? 10.231 14.207 13.086 1.00 69.38 234 GLY A N 1
ATOM 1743 C CA . GLY A 1 234 ? 10.478 15.647 13.115 1.00 69.38 234 GLY A CA 1
ATOM 1744 C C . GLY A 1 234 ? 9.214 16.495 13.023 1.00 69.38 234 GLY A C 1
ATOM 1745 O O . GLY A 1 234 ? 9.168 17.553 13.643 1.00 69.38 234 GLY A O 1
ATOM 1746 N N . ASP A 1 235 ? 8.188 16.005 12.325 1.00 65.06 235 ASP A N 1
ATOM 1747 C CA . ASP A 1 235 ? 6.910 16.693 12.134 1.00 65.06 235 ASP A CA 1
ATOM 1748 C C . ASP A 1 235 ? 5.743 15.709 12.358 1.00 65.06 235 ASP A C 1
ATOM 1750 O O . ASP A 1 235 ? 5.840 14.549 11.947 1.00 65.06 235 ASP A O 1
ATOM 1754 N N . ASP A 1 236 ? 4.638 16.178 12.958 1.00 71.44 236 ASP A N 1
ATOM 1755 C CA . ASP A 1 236 ? 3.373 15.447 13.208 1.00 71.44 236 ASP A CA 1
ATOM 1756 C C . ASP A 1 236 ? 2.611 15.138 11.900 1.00 71.44 236 ASP A C 1
ATOM 1758 O O . ASP A 1 236 ? 1.459 15.523 11.683 1.00 71.44 236 ASP A O 1
ATOM 1762 N N . ASN A 1 237 ? 3.289 14.494 10.961 1.00 79.56 237 ASN A N 1
ATOM 1763 C CA . ASN A 1 237 ? 2.783 14.240 9.627 1.00 79.56 237 ASN A CA 1
ATOM 1764 C C . ASN A 1 237 ? 1.890 13.000 9.607 1.00 79.56 237 ASN A C 1
ATOM 1766 O O . ASN A 1 237 ? 2.231 11.939 10.133 1.00 79.56 237 ASN A O 1
ATOM 1770 N N . VAL A 1 238 ? 0.767 13.115 8.903 1.00 81.12 238 VAL A N 1
ATOM 1771 C CA . VAL A 1 238 ? -0.132 11.987 8.669 1.00 81.12 238 VAL A CA 1
ATOM 1772 C C . VAL A 1 238 ? 0.519 11.013 7.689 1.00 81.12 238 VAL A C 1
ATOM 1774 O O . VAL A 1 238 ? 0.827 11.370 6.553 1.00 81.12 238 VAL A O 1
ATOM 1777 N N . VAL A 1 239 ? 0.702 9.769 8.132 1.00 84.88 239 VAL A N 1
ATOM 1778 C CA . VAL A 1 239 ? 1.313 8.695 7.335 1.00 84.88 239 VAL A CA 1
ATOM 1779 C C . VAL A 1 239 ? 0.384 8.231 6.206 1.00 84.88 239 VAL A C 1
ATOM 1781 O O . VAL A 1 239 ? 0.844 7.913 5.111 1.00 84.88 239 VAL A O 1
ATOM 1784 N N . MET A 1 240 ? -0.927 8.204 6.462 1.00 87.56 240 MET A N 1
ATOM 1785 C CA . MET A 1 240 ? -1.937 7.722 5.523 1.00 87.56 240 MET A CA 1
ATOM 1786 C C . MET A 1 240 ? -3.240 8.504 5.684 1.00 87.56 240 MET A C 1
ATOM 1788 O O . MET A 1 240 ? -3.816 8.553 6.768 1.00 87.56 240 MET A O 1
ATOM 1792 N N . ILE A 1 241 ? -3.715 9.096 4.587 1.00 84.56 241 ILE A N 1
ATOM 1793 C CA . ILE A 1 241 ? -5.038 9.718 4.498 1.00 84.56 241 ILE A CA 1
ATOM 1794 C C . ILE A 1 241 ? -5.871 8.874 3.539 1.00 84.56 241 ILE A C 1
ATOM 1796 O O . ILE A 1 241 ? -5.549 8.771 2.357 1.00 84.56 241 ILE A O 1
ATOM 1800 N N . LEU A 1 242 ? -6.956 8.290 4.044 1.00 86.25 242 LEU A N 1
ATOM 1801 C CA . LEU A 1 242 ? -7.986 7.673 3.218 1.00 86.25 242 LEU A CA 1
ATOM 1802 C C . LEU A 1 242 ? -9.105 8.686 2.999 1.00 86.25 242 LEU A C 1
ATOM 1804 O O . LEU A 1 242 ? -9.612 9.280 3.949 1.00 86.25 242 LEU A O 1
ATOM 1808 N N . THR A 1 243 ? -9.502 8.902 1.748 1.00 84.44 243 THR A N 1
ATOM 1809 C CA . THR A 1 243 ? -10.641 9.763 1.407 1.00 84.44 243 THR A CA 1
ATOM 1810 C C . THR A 1 243 ? -11.555 9.025 0.446 1.00 84.44 243 THR A C 1
ATOM 1812 O O . THR A 1 243 ? -11.171 8.728 -0.682 1.00 84.44 243 THR A O 1
ATOM 1815 N N . GLN A 1 244 ? -12.779 8.762 0.890 1.00 82.31 244 GLN A N 1
ATOM 1816 C CA . GLN A 1 244 ? -13.850 8.244 0.053 1.00 82.31 244 GLN A CA 1
ATOM 1817 C C . GLN A 1 244 ? -14.699 9.447 -0.382 1.00 82.31 244 GLN A C 1
ATOM 1819 O O . GLN A 1 244 ? -15.176 10.213 0.453 1.00 82.31 244 GLN A O 1
ATOM 1824 N N . ASN A 1 245 ? -14.813 9.668 -1.694 1.00 81.50 245 ASN A N 1
ATOM 1825 C CA . ASN A 1 245 ? -15.515 10.819 -2.277 1.00 81.50 245 ASN A CA 1
ATOM 1826 C C . ASN A 1 245 ? -16.788 10.440 -3.054 1.00 81.50 245 ASN A C 1
ATOM 1828 O O . ASN A 1 245 ? -17.473 11.322 -3.576 1.00 81.50 245 ASN A O 1
ATOM 1832 N N . ASN A 1 246 ? -17.099 9.148 -3.167 1.00 75.75 246 ASN A N 1
ATOM 1833 C CA . ASN A 1 246 ? -18.293 8.672 -3.850 1.00 75.75 246 ASN A CA 1
ATOM 1834 C C . ASN A 1 246 ? -19.461 8.728 -2.861 1.00 75.75 246 ASN A C 1
ATOM 1836 O O . ASN A 1 246 ? -19.420 8.106 -1.818 1.00 75.75 246 ASN A O 1
ATOM 1840 N N . ILE A 1 247 ? -20.511 9.483 -3.176 1.00 77.31 247 ILE A N 1
ATOM 1841 C CA . ILE A 1 247 ? -21.653 9.719 -2.276 1.00 77.31 247 ILE A CA 1
ATOM 1842 C C . ILE A 1 247 ? -22.893 8.893 -2.636 1.00 77.31 247 ILE A C 1
ATOM 1844 O O . ILE A 1 247 ? -23.939 9.081 -2.020 1.00 77.31 247 ILE A O 1
ATOM 1848 N N . THR A 1 248 ? -22.814 8.033 -3.655 1.00 75.00 248 THR A N 1
ATOM 1849 C CA . THR A 1 248 ? -24.010 7.445 -4.272 1.00 75.00 248 THR A CA 1
ATOM 1850 C C . THR A 1 248 ? -24.275 5.986 -3.922 1.00 75.00 248 THR A C 1
ATOM 1852 O O . THR A 1 248 ? -25.449 5.674 -3.790 1.00 75.00 248 THR A O 1
ATOM 1855 N N . ASP A 1 249 ? -23.271 5.121 -3.701 1.00 67.94 249 ASP A N 1
ATOM 1856 C CA . ASP A 1 249 ? -23.505 3.680 -3.468 1.00 67.94 249 ASP A CA 1
ATOM 1857 C C . ASP A 1 249 ? -22.377 2.993 -2.662 1.00 67.94 249 ASP A C 1
ATOM 1859 O O . ASP A 1 249 ? -21.227 3.005 -3.092 1.00 67.94 249 ASP A O 1
ATOM 1863 N N . ASN A 1 250 ? -22.744 2.339 -1.545 1.00 60.47 250 ASN A N 1
ATOM 1864 C CA . ASN A 1 250 ? -21.943 1.424 -0.702 1.00 60.47 250 ASN A CA 1
ATOM 1865 C C . ASN A 1 250 ? -20.493 1.870 -0.409 1.00 60.47 250 ASN A C 1
ATOM 1867 O O . ASN A 1 250 ? -19.523 1.350 -0.957 1.00 60.47 250 ASN A O 1
ATOM 1871 N N . ASN A 1 251 ? -20.370 2.860 0.474 1.00 62.59 251 ASN A N 1
ATOM 1872 C CA . ASN A 1 251 ? -19.157 3.646 0.671 1.00 62.59 251 ASN A CA 1
ATOM 1873 C C . ASN A 1 251 ? -18.357 3.215 1.905 1.00 62.59 251 ASN A C 1
ATOM 1875 O O . ASN A 1 251 ? -18.283 3.964 2.881 1.00 62.59 251 ASN A O 1
ATOM 1879 N N . ASP A 1 252 ? -17.726 2.047 1.858 1.00 77.31 252 ASP A N 1
ATOM 1880 C CA . ASP A 1 252 ? -16.750 1.702 2.889 1.00 77.31 252 ASP A CA 1
ATOM 1881 C C . ASP A 1 252 ? -15.443 2.460 2.614 1.00 77.31 252 ASP A C 1
ATOM 1883 O O . ASP A 1 252 ? -14.815 2.306 1.566 1.00 77.31 252 ASP A O 1
ATOM 1887 N N . LEU A 1 253 ? -15.047 3.337 3.545 1.00 82.56 253 LEU A N 1
ATOM 1888 C CA . LEU A 1 253 ? -13.761 4.047 3.480 1.00 82.56 253 LEU A CA 1
ATOM 1889 C C . LEU A 1 253 ? -12.584 3.068 3.595 1.00 82.56 253 LEU A C 1
ATOM 1891 O O . LEU A 1 253 ? -11.540 3.268 2.976 1.00 82.56 253 LEU A O 1
ATOM 1895 N N . LEU A 1 254 ? -12.769 2.030 4.410 1.00 86.88 254 LEU A N 1
ATOM 1896 C CA . LEU A 1 254 ? -11.812 0.968 4.659 1.00 86.88 254 LEU A CA 1
ATOM 1897 C C . LEU A 1 254 ? -12.578 -0.340 4.873 1.00 86.88 254 LEU A C 1
ATOM 1899 O O . LEU A 1 254 ? -13.304 -0.479 5.855 1.00 86.88 254 LEU A O 1
ATOM 1903 N N . GLU A 1 255 ? -12.377 -1.300 3.976 1.00 86.56 255 GLU A N 1
ATOM 1904 C CA . GLU A 1 255 ? -12.834 -2.678 4.139 1.00 86.56 255 GLU A CA 1
ATOM 1905 C C . GLU A 1 255 ? -11.612 -3.573 4.381 1.00 86.56 255 GLU A C 1
ATOM 1907 O O . GLU A 1 255 ? -10.677 -3.598 3.580 1.00 86.56 255 GLU A O 1
ATOM 1912 N N . LEU A 1 256 ? -11.606 -4.302 5.500 1.00 84.69 256 LEU A N 1
ATOM 1913 C CA . LEU A 1 256 ? -10.547 -5.252 5.842 1.00 84.69 256 LEU A CA 1
ATOM 1914 C C . LEU A 1 256 ? -11.115 -6.670 5.852 1.00 84.69 256 LEU A C 1
ATOM 1916 O O . LEU A 1 256 ? -11.804 -7.072 6.791 1.00 84.69 256 LEU A O 1
ATOM 1920 N N . VAL A 1 257 ? -10.786 -7.445 4.818 1.00 86.31 257 VAL A N 1
ATOM 1921 C CA . VAL A 1 257 ? -11.164 -8.859 4.715 1.00 86.31 257 VAL A CA 1
ATOM 1922 C C . VAL A 1 257 ? -9.953 -9.728 5.033 1.00 86.31 257 VAL A C 1
ATOM 1924 O O . VAL A 1 257 ? -9.022 -9.838 4.242 1.00 86.31 257 VAL A O 1
ATOM 1927 N N . ASN A 1 258 ? -9.976 -10.387 6.188 1.00 83.38 258 ASN A N 1
ATOM 1928 C CA . ASN A 1 258 ? -8.976 -11.385 6.551 1.00 83.38 258 ASN A CA 1
ATOM 1929 C C . ASN A 1 258 ? -9.537 -12.785 6.305 1.00 83.38 258 ASN A C 1
ATOM 1931 O O . ASN A 1 258 ? -10.421 -13.253 7.020 1.00 83.38 258 ASN A O 1
ATOM 1935 N N . THR A 1 259 ? -9.020 -13.461 5.283 1.00 86.62 259 THR A N 1
ATOM 1936 C CA . THR A 1 259 ? -9.390 -14.847 4.957 1.00 86.62 259 THR A CA 1
ATOM 1937 C C . THR A 1 259 ? -8.568 -15.886 5.729 1.00 86.62 259 THR A C 1
ATOM 1939 O O . THR A 1 259 ? -8.762 -17.086 5.536 1.00 86.62 259 THR A O 1
ATOM 1942 N N . GLY A 1 260 ? -7.611 -15.445 6.550 1.00 87.50 260 GLY A N 1
ATOM 1943 C CA . GLY A 1 260 ? -6.761 -16.282 7.393 1.00 87.50 260 GLY A CA 1
ATOM 1944 C C . GLY A 1 260 ? -7.256 -16.382 8.839 1.00 87.50 260 GLY A C 1
ATOM 1945 O O . GLY A 1 260 ? -8.404 -16.089 9.154 1.00 87.50 260 GLY A O 1
ATOM 1946 N N . THR A 1 261 ? -6.371 -16.822 9.738 1.00 84.56 261 THR A N 1
ATOM 1947 C CA . THR A 1 261 ? -6.659 -16.991 11.179 1.00 84.56 261 THR A CA 1
ATOM 1948 C C . THR A 1 261 ? -6.022 -15.914 12.063 1.00 84.56 261 THR A C 1
ATOM 1950 O O . THR A 1 261 ? -6.088 -16.019 13.285 1.00 84.56 261 THR A O 1
ATOM 1953 N N . GLY A 1 262 ? -5.320 -14.944 11.469 1.00 84.56 262 GLY A N 1
ATOM 1954 C CA . GLY A 1 262 ? -4.626 -13.873 12.190 1.00 84.56 262 GLY A CA 1
ATOM 1955 C C . GLY A 1 262 ? -5.548 -12.722 12.595 1.00 84.56 262 GLY A C 1
ATOM 1956 O O . GLY A 1 262 ? -6.765 -12.804 12.441 1.00 84.56 262 GLY A O 1
ATOM 1957 N N . THR A 1 263 ? -4.963 -11.628 13.072 1.00 81.25 263 THR A N 1
ATOM 1958 C CA . THR A 1 263 ? -5.663 -10.355 13.279 1.00 81.25 263 THR A CA 1
ATOM 1959 C C . THR A 1 263 ? -5.833 -9.624 11.946 1.00 81.25 263 THR A C 1
ATOM 1961 O O . THR A 1 263 ? -4.918 -9.589 11.128 1.00 81.25 263 THR A O 1
ATOM 1964 N N . SER A 1 264 ? -7.020 -9.060 11.702 1.00 81.88 264 SER A N 1
ATOM 1965 C CA . SER A 1 264 ? -7.282 -8.245 10.500 1.00 81.88 264 SER A CA 1
ATOM 1966 C C . SER A 1 264 ? -6.735 -6.826 10.637 1.00 81.88 264 SER A C 1
ATOM 1968 O O . SER A 1 264 ? -6.346 -6.211 9.650 1.00 81.88 264 SER A O 1
ATOM 1970 N N . LEU A 1 265 ? -6.744 -6.312 11.866 1.00 87.81 265 LEU A N 1
ATOM 1971 C CA . LEU A 1 265 ? -6.252 -4.999 12.245 1.00 87.81 265 LEU A CA 1
ATOM 1972 C C . LEU A 1 265 ? -5.650 -5.117 13.639 1.00 87.81 265 LEU A C 1
ATOM 1974 O O . LEU A 1 265 ? -6.271 -5.694 14.533 1.00 87.81 265 LEU A O 1
ATOM 1978 N N . ASP A 1 266 ? -4.439 -4.607 13.791 1.00 84.62 266 ASP A N 1
ATOM 1979 C CA . ASP A 1 266 ? -3.704 -4.603 15.044 1.00 84.62 266 ASP A CA 1
ATOM 1980 C C . ASP A 1 266 ? -3.114 -3.210 15.249 1.00 84.62 266 ASP A C 1
ATOM 1982 O O . ASP A 1 266 ? -2.463 -2.668 14.352 1.00 84.62 266 ASP A O 1
ATOM 1986 N N . PHE A 1 267 ? -3.377 -2.628 16.413 1.00 83.00 267 PHE A N 1
ATOM 1987 C CA . PHE A 1 267 ? -2.839 -1.336 16.809 1.00 83.00 267 PHE A CA 1
ATOM 1988 C C . PHE A 1 267 ? -1.810 -1.593 17.908 1.00 83.00 267 PHE A C 1
ATOM 1990 O O . PHE A 1 267 ? -2.169 -1.992 19.011 1.00 83.00 267 PHE A O 1
ATOM 1997 N N . GLN A 1 268 ? -0.529 -1.408 17.588 1.00 79.12 268 GLN A N 1
ATOM 1998 C CA . GLN A 1 268 ? 0.570 -1.617 18.531 1.00 79.12 268 GLN A CA 1
ATOM 1999 C C . GLN A 1 268 ? 1.260 -0.288 18.847 1.00 79.12 268 GLN A C 1
ATOM 2001 O O . GLN A 1 268 ? 2.178 0.131 18.140 1.00 79.12 268 GLN A O 1
ATOM 2006 N N . GLY A 1 269 ? 0.840 0.376 19.920 1.00 73.06 269 GLY A N 1
ATOM 2007 C CA . GLY A 1 269 ? 1.541 1.518 20.493 1.00 73.06 269 GLY A CA 1
ATOM 2008 C C . GLY A 1 269 ? 2.625 1.092 21.487 1.00 73.06 269 GLY A C 1
ATOM 2009 O O . GLY A 1 269 ? 2.437 0.205 22.317 1.00 73.06 269 GLY A O 1
ATOM 2010 N N . THR A 1 270 ? 3.785 1.754 21.456 1.00 67.56 270 THR A N 1
ATOM 2011 C CA . THR A 1 270 ? 4.816 1.597 22.504 1.00 67.56 270 THR A CA 1
ATOM 2012 C C . THR A 1 270 ? 4.506 2.407 23.769 1.00 67.56 270 THR A C 1
ATOM 2014 O O . THR A 1 270 ? 5.060 2.118 24.830 1.00 67.56 270 THR A O 1
ATOM 2017 N N . ALA A 1 271 ? 3.651 3.431 23.659 1.00 73.25 271 ALA A N 1
ATOM 2018 C CA . ALA A 1 271 ? 3.084 4.232 24.746 1.00 73.25 271 ALA A CA 1
ATOM 2019 C C . ALA A 1 271 ? 1.916 5.085 24.205 1.00 73.25 271 ALA A C 1
ATOM 2021 O O . ALA A 1 271 ? 1.972 5.516 23.056 1.00 73.25 271 ALA A O 1
ATOM 2022 N N . GLY A 1 272 ? 0.918 5.389 25.041 1.00 70.19 272 GLY A N 1
ATOM 2023 C CA . GLY A 1 272 ? -0.225 6.238 24.674 1.00 70.19 272 GLY A CA 1
ATOM 2024 C C . GLY A 1 272 ? -1.492 5.450 24.337 1.00 70.19 272 GLY A C 1
ATOM 2025 O O . GLY A 1 272 ? -1.579 4.259 24.625 1.00 70.19 272 GLY A O 1
ATOM 2026 N N . ASN A 1 273 ? -2.487 6.143 23.782 1.00 70.19 273 ASN A N 1
ATOM 2027 C CA . ASN A 1 273 ? -3.719 5.518 23.314 1.00 70.19 273 ASN A CA 1
ATOM 2028 C C . ASN A 1 273 ? -3.483 4.948 21.909 1.00 70.19 273 ASN A C 1
ATOM 2030 O O . ASN A 1 273 ? -3.089 5.689 21.013 1.00 70.19 273 ASN A O 1
ATOM 2034 N N . ASP A 1 274 ? -3.768 3.662 21.705 1.00 71.31 274 ASP A N 1
ATOM 2035 C CA . ASP A 1 274 ? -3.730 3.030 20.375 1.00 71.31 274 ASP A CA 1
ATOM 2036 C C . ASP A 1 274 ? -4.804 3.601 19.433 1.00 71.31 274 ASP A C 1
ATOM 2038 O O . ASP A 1 274 ? -4.677 3.575 18.209 1.00 71.31 274 ASP A O 1
ATOM 2042 N N . VAL A 1 275 ? -5.870 4.133 20.031 1.00 75.12 275 VAL A N 1
ATOM 2043 C CA . VAL A 1 275 ? -7.011 4.748 19.368 1.00 75.12 275 VAL A CA 1
ATOM 2044 C C . VAL A 1 275 ? -7.387 6.023 20.128 1.00 75.12 275 VAL A C 1
ATOM 2046 O O . VAL A 1 275 ? -7.799 5.957 21.285 1.00 75.12 275 VAL A O 1
ATOM 2049 N N . GLU A 1 276 ? -7.269 7.184 19.482 1.00 66.62 276 GLU A N 1
ATOM 2050 C CA . GLU A 1 276 ? -7.653 8.488 20.038 1.00 66.62 276 GLU A CA 1
ATOM 2051 C C . GLU A 1 276 ? -8.542 9.256 19.052 1.00 66.62 276 GLU A C 1
ATOM 2053 O O . GLU A 1 276 ? -8.323 9.232 17.843 1.00 66.62 276 GLU A O 1
ATOM 2058 N N . GLY A 1 277 ? -9.551 9.955 19.573 1.00 62.00 277 GLY A N 1
ATOM 2059 C CA . GLY A 1 277 ? -10.386 10.876 18.808 1.00 62.00 277 GLY A CA 1
ATOM 2060 C C . GLY A 1 277 ? -10.877 12.005 19.706 1.00 62.00 277 GLY A C 1
ATOM 2061 O O . GLY A 1 277 ? -11.263 11.777 20.853 1.00 62.00 277 GLY A O 1
ATOM 2062 N N . THR A 1 278 ? -10.863 13.239 19.201 1.00 58.16 278 THR A N 1
ATOM 2063 C CA . THR A 1 278 ? -11.394 14.395 19.935 1.00 58.16 278 THR A CA 1
ATOM 2064 C C . THR A 1 278 ? -12.835 14.651 19.497 1.00 58.16 278 THR A C 1
ATOM 2066 O O . THR A 1 278 ? -13.094 15.302 18.495 1.00 58.16 278 THR A O 1
ATOM 2069 N N . GLY A 1 279 ? -13.796 14.116 20.255 1.00 58.59 279 GLY A N 1
ATOM 2070 C CA . GLY A 1 279 ? -15.229 14.334 20.004 1.00 58.59 279 GLY A CA 1
ATOM 2071 C C . GLY A 1 279 ? -15.894 13.352 19.033 1.00 58.59 279 GLY A C 1
ATOM 2072 O O . GLY A 1 279 ? -17.092 13.483 18.784 1.00 58.59 279 GLY A O 1
ATOM 2073 N N . ASP A 1 280 ? -15.163 12.351 18.543 1.00 63.03 280 ASP A N 1
ATOM 2074 C CA . ASP A 1 280 ? -15.719 11.301 17.688 1.00 63.03 280 ASP A CA 1
ATOM 2075 C C . ASP A 1 280 ? -16.356 10.177 18.512 1.00 63.03 280 ASP A C 1
ATOM 2077 O O . ASP A 1 280 ? -15.825 9.734 19.532 1.00 63.03 280 ASP A O 1
ATOM 2081 N N . THR A 1 281 ? -17.512 9.691 18.056 1.00 63.53 281 THR A N 1
ATOM 2082 C CA . THR A 1 281 ? -18.183 8.538 18.668 1.00 63.53 281 THR A CA 1
ATOM 2083 C C . THR A 1 281 ? -17.679 7.254 18.017 1.00 63.53 281 THR A C 1
ATOM 2085 O O . THR A 1 281 ? -17.912 7.023 16.832 1.00 63.53 281 THR A O 1
ATOM 2088 N N . TRP A 1 282 ? -17.029 6.392 18.798 1.00 72.19 282 TRP A N 1
ATOM 2089 C CA . TRP A 1 282 ? -16.663 5.043 18.369 1.00 72.19 282 TRP A CA 1
ATOM 2090 C C . TRP A 1 282 ? -17.832 4.100 18.634 1.00 72.19 282 TRP A C 1
ATOM 2092 O O . TRP A 1 282 ? -18.289 3.974 19.768 1.00 72.19 282 TRP A O 1
ATOM 2102 N N . THR A 1 283 ? -18.344 3.452 17.589 1.00 70.19 283 THR A N 1
ATOM 2103 C CA . THR A 1 283 ? -19.496 2.551 17.710 1.00 70.19 283 THR A CA 1
ATOM 2104 C C . THR A 1 283 ? -19.201 1.195 17.081 1.00 70.19 283 THR A C 1
ATOM 2106 O O . THR A 1 283 ? -18.599 1.115 16.014 1.00 70.19 283 THR A O 1
ATOM 2109 N N . VAL A 1 284 ? -19.651 0.122 17.733 1.00 76.38 284 VAL A N 1
ATOM 2110 C CA . VAL A 1 284 ? -19.693 -1.236 17.171 1.00 76.38 284 VAL A CA 1
ATOM 2111 C C . VAL A 1 284 ? -21.169 -1.549 16.927 1.00 76.38 284 VAL A C 1
ATOM 2113 O O . VAL A 1 284 ? -21.891 -1.912 17.850 1.00 76.38 284 VAL A O 1
ATOM 2116 N N . THR A 1 285 ? -21.661 -1.287 15.713 1.00 57.97 285 THR A N 1
ATOM 2117 C CA . THR A 1 285 ? -23.108 -1.118 15.440 1.00 57.97 285 THR A CA 1
ATOM 2118 C C . THR A 1 285 ? -23.815 -2.294 14.767 1.00 57.97 285 THR A C 1
ATOM 2120 O O . THR A 1 285 ? -25.005 -2.200 14.476 1.00 57.97 285 THR A O 1
ATOM 2123 N N . VAL A 1 286 ? -23.162 -3.438 14.570 1.00 52.59 286 VAL A N 1
ATOM 2124 C CA . VAL A 1 286 ? -23.802 -4.627 13.980 1.00 52.59 286 VAL A CA 1
ATOM 2125 C C . VAL A 1 286 ? -23.299 -5.869 14.681 1.00 52.59 286 VAL A C 1
ATOM 2127 O O . VAL A 1 286 ? -22.111 -6.112 14.546 1.00 52.59 286 VAL A O 1
ATOM 2130 N N . ALA A 1 287 ? -24.194 -6.616 15.357 1.00 53.06 287 ALA A N 1
ATOM 2131 C CA . ALA A 1 287 ? -24.168 -8.027 15.825 1.00 53.06 287 ALA A CA 1
ATOM 2132 C C . ALA A 1 287 ? -22.841 -8.688 16.289 1.00 53.06 287 ALA A C 1
ATOM 2134 O O . ALA A 1 287 ? -22.832 -9.857 16.669 1.00 53.06 287 ALA A O 1
ATOM 2135 N N . GLY A 1 288 ? -21.730 -7.972 16.258 1.00 58.12 288 GLY A N 1
ATOM 2136 C CA . GLY A 1 288 ? -20.393 -8.377 16.605 1.00 58.12 288 GLY A CA 1
ATOM 2137 C C . GLY A 1 288 ? -20.199 -8.077 18.072 1.00 58.12 288 GLY A C 1
ATOM 2138 O O . GLY A 1 288 ? -20.398 -6.955 18.536 1.00 58.12 288 GLY A O 1
ATOM 2139 N N . LEU A 1 289 ? -19.845 -9.119 18.804 1.00 66.81 289 LEU A N 1
ATOM 2140 C CA . LEU A 1 289 ? -19.495 -9.023 20.203 1.00 66.81 289 LEU A CA 1
ATOM 2141 C C . LEU A 1 289 ? -18.200 -8.208 20.333 1.00 66.81 289 LEU A C 1
ATOM 2143 O O . LEU A 1 289 ? -17.112 -8.720 20.074 1.00 66.81 289 LEU A O 1
ATOM 2147 N N . GLY A 1 290 ? -18.309 -6.944 20.742 1.00 72.75 290 GLY A N 1
ATOM 2148 C CA . GLY A 1 290 ? -17.162 -6.182 21.228 1.00 72.75 290 GLY A CA 1
ATOM 2149 C C . GLY A 1 290 ? -16.741 -6.741 22.583 1.00 72.75 290 GLY A C 1
ATOM 2150 O O . GLY A 1 290 ? -17.411 -6.496 23.582 1.00 72.75 290 GLY A O 1
ATOM 2151 N N . THR A 1 291 ? -15.667 -7.530 22.619 1.00 73.25 291 THR A N 1
ATOM 2152 C CA . THR A 1 291 ? -15.119 -8.046 23.881 1.00 73.25 291 THR A CA 1
ATOM 2153 C C . THR A 1 291 ? -14.008 -7.119 24.348 1.00 73.25 291 THR A C 1
ATOM 2155 O O . THR A 1 291 ? -12.960 -7.043 23.712 1.00 73.25 291 THR A O 1
ATOM 2158 N N . PHE A 1 292 ? -14.218 -6.433 25.468 1.00 78.31 292 PHE A N 1
ATOM 2159 C CA . PHE A 1 292 ? -13.204 -5.594 26.101 1.00 78.31 292 PHE A CA 1
ATOM 2160 C C . PHE A 1 292 ? -12.771 -6.253 27.413 1.00 78.31 292 PHE A C 1
ATOM 2162 O O . PHE A 1 292 ? -13.564 -6.362 28.343 1.00 78.31 292 PHE A O 1
ATOM 2169 N N . SER A 1 293 ? -11.519 -6.710 27.508 1.00 74.06 293 SER A N 1
ATOM 2170 C CA . SER A 1 293 ? -11.031 -7.441 28.691 1.00 74.06 293 SER A CA 1
ATOM 2171 C C . SER A 1 293 ? -10.654 -6.539 29.870 1.00 74.06 293 SER A C 1
ATOM 2173 O O . SER A 1 293 ? -10.392 -7.033 30.965 1.00 74.06 293 SER A O 1
ATOM 2175 N N . SER A 1 294 ? -10.549 -5.223 29.662 1.00 74.69 294 SER A N 1
ATOM 2176 C CA . SER A 1 294 ? -10.070 -4.268 30.672 1.00 74.69 294 SER A CA 1
ATOM 2177 C C . SER A 1 294 ? -10.587 -2.856 30.392 1.00 74.69 294 SER A C 1
ATOM 2179 O O . SER A 1 294 ? -9.818 -1.951 30.073 1.00 74.69 294 SER A O 1
ATOM 2181 N N . ILE A 1 295 ? -11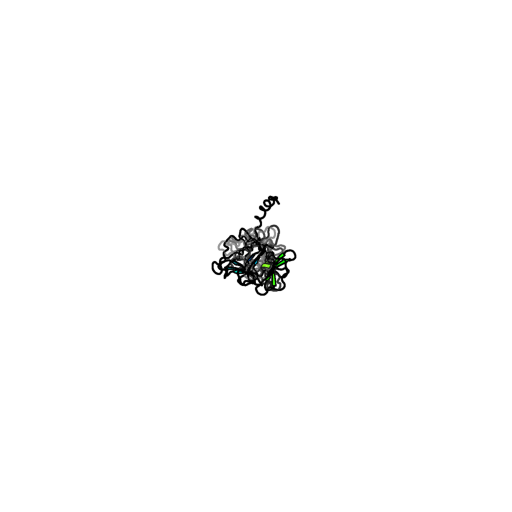.905 -2.663 30.481 1.00 80.12 295 ILE A N 1
ATOM 2182 C CA . ILE A 1 295 ? -12.489 -1.320 30.387 1.00 80.12 295 ILE A CA 1
ATOM 2183 C C . ILE A 1 295 ? -12.066 -0.523 31.626 1.00 80.12 295 ILE A C 1
ATOM 2185 O O . ILE A 1 295 ? -12.480 -0.832 32.741 1.00 80.12 295 ILE A O 1
ATOM 2189 N N . VAL A 1 296 ? -11.259 0.519 31.423 1.00 75.19 296 VAL A N 1
ATOM 2190 C CA . VAL A 1 296 ? -10.950 1.527 32.443 1.00 75.19 296 VAL A CA 1
ATOM 2191 C C . VAL A 1 296 ? -11.668 2.812 32.052 1.00 75.19 296 VAL A C 1
ATOM 2193 O O . VAL A 1 296 ? -11.206 3.552 31.188 1.00 75.19 296 VAL A O 1
ATOM 2196 N N . SER A 1 297 ? -12.818 3.086 32.666 1.00 74.94 297 SER A N 1
ATOM 2197 C CA . SER A 1 297 ? -13.526 4.350 32.464 1.00 74.94 297 SER A CA 1
ATOM 2198 C C . SER A 1 297 ? -13.010 5.404 33.442 1.00 74.94 297 SER A C 1
ATOM 2200 O O . SER A 1 297 ? -13.242 5.319 34.648 1.00 74.94 297 SER A O 1
ATOM 2202 N N . VAL A 1 298 ? -12.349 6.444 32.933 1.00 68.25 298 VAL A N 1
ATOM 2203 C CA . VAL A 1 298 ? -12.044 7.656 33.711 1.00 68.25 298 VAL A CA 1
ATOM 2204 C C . VAL A 1 298 ? -13.270 8.579 33.651 1.00 68.25 298 VAL A C 1
ATOM 2206 O O . VAL A 1 298 ? -13.248 9.628 33.015 1.00 68.25 298 VAL A O 1
ATOM 2209 N N . GLY A 1 299 ? -14.391 8.136 34.226 1.00 72.19 299 GLY A N 1
ATOM 2210 C CA . GLY A 1 299 ? -15.676 8.837 34.159 1.00 72.19 299 GLY A CA 1
ATOM 2211 C C . GLY A 1 299 ? -16.883 7.901 34.218 1.00 72.19 299 GLY A C 1
ATOM 2212 O O . GLY A 1 299 ? -16.769 6.749 34.633 1.00 72.19 299 GLY A O 1
ATOM 2213 N N . THR A 1 300 ? -18.039 8.411 33.799 1.00 67.81 300 THR A N 1
ATOM 2214 C CA . THR A 1 300 ? -19.307 7.670 33.771 1.00 67.81 300 THR A CA 1
ATOM 2215 C C . THR A 1 300 ? -19.410 6.810 32.512 1.00 67.81 300 THR A C 1
ATOM 2217 O O . THR A 1 300 ? -19.177 7.300 31.408 1.00 67.81 300 THR A O 1
ATOM 2220 N N . ILE A 1 301 ? -19.819 5.549 32.664 1.00 78.94 301 ILE A N 1
ATOM 2221 C CA . ILE A 1 301 ? -20.329 4.735 31.554 1.00 78.94 301 ILE A CA 1
ATOM 2222 C C . ILE A 1 301 ? -21.827 5.043 31.431 1.00 78.94 301 ILE A C 1
ATOM 2224 O O . ILE A 1 301 ? -22.621 4.583 32.247 1.00 78.94 301 ILE A O 1
ATOM 2228 N N . ASP A 1 302 ? -22.215 5.853 30.446 1.00 76.25 302 ASP A N 1
ATOM 2229 C CA . ASP A 1 302 ? -23.625 6.127 30.136 1.00 76.25 302 ASP A CA 1
ATOM 2230 C C . ASP A 1 302 ? -24.094 5.196 29.013 1.00 76.25 302 ASP A C 1
ATOM 2232 O O . ASP A 1 302 ? -23.799 5.409 27.838 1.00 76.25 302 ASP A O 1
ATOM 2236 N N . ALA A 1 303 ? -24.784 4.117 29.381 1.00 74.62 303 ALA A N 1
ATOM 2237 C CA . ALA A 1 303 ? -25.238 3.110 28.428 1.00 74.62 303 ALA A CA 1
ATOM 2238 C C . ALA A 1 303 ? -26.616 3.414 27.806 1.00 74.62 303 ALA A C 1
ATOM 2240 O O . ALA A 1 303 ? -27.073 2.624 26.982 1.00 74.62 303 ALA A O 1
ATOM 2241 N N . GLY A 1 304 ? -27.293 4.515 28.174 1.00 73.62 304 GLY A N 1
ATOM 2242 C CA . GLY A 1 304 ? -28.617 4.926 27.668 1.00 73.62 304 GLY A CA 1
ATOM 2243 C C . GLY A 1 304 ? -29.791 3.984 28.007 1.00 73.62 304 GLY A C 1
ATOM 2244 O O . GLY A 1 304 ? -30.825 4.431 28.493 1.00 73.62 304 GLY A O 1
ATOM 2245 N N . ALA A 1 305 ? -29.633 2.677 27.784 1.00 74.12 305 ALA A N 1
ATOM 2246 C CA . ALA A 1 305 ? -30.566 1.596 28.103 1.00 74.12 305 ALA A CA 1
ATOM 2247 C C . ALA A 1 305 ? -30.161 0.792 29.359 1.00 74.12 305 ALA A C 1
ATOM 2249 O O . ALA A 1 305 ? -30.766 -0.237 29.653 1.00 74.12 305 ALA A O 1
ATOM 2250 N N . GLY A 1 306 ? -29.154 1.267 30.101 1.00 67.56 306 GLY A N 1
ATOM 2251 C CA . GLY A 1 306 ? -28.613 0.609 31.292 1.00 67.56 306 GLY A CA 1
ATOM 2252 C C . GLY A 1 306 ? -27.384 -0.258 31.007 1.00 67.56 306 GLY A C 1
ATOM 2253 O O . GLY A 1 306 ? -27.117 -0.651 29.873 1.00 67.56 306 GLY A O 1
ATOM 2254 N N . ILE A 1 307 ? -26.605 -0.525 32.055 1.00 78.38 307 ILE A N 1
ATOM 2255 C CA . ILE A 1 307 ? -25.456 -1.434 32.010 1.00 78.38 307 ILE A CA 1
ATOM 2256 C C . ILE A 1 307 ? -25.943 -2.803 32.481 1.00 78.38 307 ILE A C 1
ATOM 2258 O O . ILE A 1 307 ? -26.379 -2.941 33.623 1.00 78.38 307 ILE A O 1
ATOM 2262 N N . ILE A 1 308 ? -25.863 -3.814 31.616 1.00 74.12 308 ILE A N 1
ATOM 2263 C CA . ILE A 1 308 ? -26.121 -5.205 32.002 1.00 74.12 308 ILE A CA 1
ATOM 2264 C C . ILE A 1 308 ? -24.792 -5.816 32.444 1.00 74.12 308 ILE A C 1
ATOM 2266 O O . ILE A 1 308 ? -23.904 -6.040 31.625 1.00 74.12 308 ILE A O 1
ATOM 2270 N N . LEU A 1 309 ? -24.657 -6.072 33.744 1.00 77.75 309 LEU A N 1
ATOM 2271 C CA . LEU A 1 309 ? -23.547 -6.833 34.312 1.00 77.75 309 LEU A CA 1
ATOM 2272 C C . LEU A 1 309 ? -23.982 -8.298 34.429 1.00 77.75 309 LEU A C 1
ATOM 2274 O O . LEU A 1 309 ? -24.441 -8.725 35.485 1.00 77.75 309 LEU A O 1
ATOM 2278 N N . ASP A 1 310 ? -23.899 -9.041 33.326 1.00 71.38 310 ASP A N 1
ATOM 2279 C CA . ASP A 1 310 ? -24.141 -10.486 33.341 1.00 71.38 310 ASP A CA 1
ATOM 2280 C C . ASP A 1 310 ? -22.850 -11.208 33.736 1.00 71.38 310 ASP A C 1
ATOM 2282 O O . ASP A 1 310 ? -21.787 -10.982 33.154 1.00 71.38 310 ASP A O 1
ATOM 2286 N N . SER A 1 311 ? -22.930 -12.034 34.769 1.00 69.56 311 SER A N 1
ATOM 2287 C CA . SER A 1 311 ? -21.806 -12.805 35.274 1.00 69.56 311 SER A CA 1
ATOM 2288 C C . SER A 1 311 ? -22.333 -14.147 35.751 1.00 69.56 311 SER A C 1
ATOM 2290 O O . SER A 1 311 ? -23.140 -14.208 36.678 1.00 69.56 311 SER A O 1
ATOM 2292 N N . ASP A 1 312 ? -21.818 -15.227 35.161 1.00 67.75 312 ASP A N 1
ATOM 2293 C CA . ASP A 1 312 ? -22.027 -16.594 35.658 1.00 67.75 312 ASP A CA 1
ATOM 2294 C C . ASP A 1 312 ? -21.365 -16.808 37.044 1.00 67.75 312 ASP A C 1
ATOM 2296 O O . ASP A 1 312 ? -21.576 -17.832 37.698 1.00 67.75 312 ASP A O 1
ATOM 2300 N N . GLU A 1 313 ? -20.566 -15.833 37.502 1.00 71.56 313 GLU A N 1
ATOM 2301 C CA . GLU A 1 313 ? -19.836 -15.808 38.773 1.00 71.56 313 GLU A CA 1
ATOM 2302 C C . GLU A 1 313 ? -20.122 -14.531 39.602 1.00 71.56 313 GLU A C 1
ATOM 2304 O O . GLU A 1 313 ? -21.003 -13.728 39.294 1.00 71.56 313 GLU A O 1
ATOM 2309 N N . THR A 1 314 ? -19.373 -14.317 40.685 1.00 67.94 314 THR A N 1
ATOM 2310 C CA . THR A 1 314 ? -19.530 -13.170 41.593 1.00 67.94 314 THR A CA 1
ATOM 2311 C C . THR A 1 314 ? -18.958 -11.876 41.002 1.00 67.94 314 THR A C 1
ATOM 2313 O O . THR A 1 314 ? -17.762 -11.798 40.713 1.00 67.94 314 THR A O 1
ATOM 2316 N N . ILE A 1 315 ? -19.759 -10.805 40.957 1.00 74.69 315 ILE A N 1
ATOM 2317 C CA . ILE A 1 315 ? -19.246 -9.436 40.779 1.00 74.69 315 ILE A CA 1
ATOM 2318 C C . ILE A 1 315 ? -18.448 -9.073 42.038 1.00 74.69 315 ILE A C 1
ATOM 2320 O O . ILE A 1 315 ? -19.019 -8.842 43.102 1.00 74.69 315 ILE A O 1
ATOM 2324 N N . THR A 1 316 ? -17.119 -9.076 41.930 1.00 66.56 316 THR A N 1
ATOM 2325 C CA . THR A 1 316 ? -16.215 -8.916 43.076 1.00 66.56 316 THR A CA 1
ATOM 2326 C C . THR A 1 316 ? -15.430 -7.615 42.947 1.00 66.56 316 THR A C 1
ATOM 2328 O O . THR A 1 316 ? -14.683 -7.441 41.986 1.00 66.56 316 THR A O 1
ATOM 2331 N N . ASN A 1 317 ? -15.534 -6.717 43.929 1.00 64.50 317 ASN A N 1
ATOM 2332 C CA . ASN A 1 317 ? -14.564 -5.634 44.082 1.00 64.50 317 ASN A CA 1
ATOM 2333 C C . ASN A 1 317 ? -13.387 -6.144 44.930 1.00 64.50 317 ASN A C 1
ATOM 2335 O O . ASN A 1 317 ? -13.512 -6.323 46.137 1.00 64.50 317 ASN A O 1
ATOM 2339 N N . VAL A 1 318 ? -12.242 -6.411 44.300 1.00 65.31 318 VAL A N 1
ATOM 2340 C CA . VAL A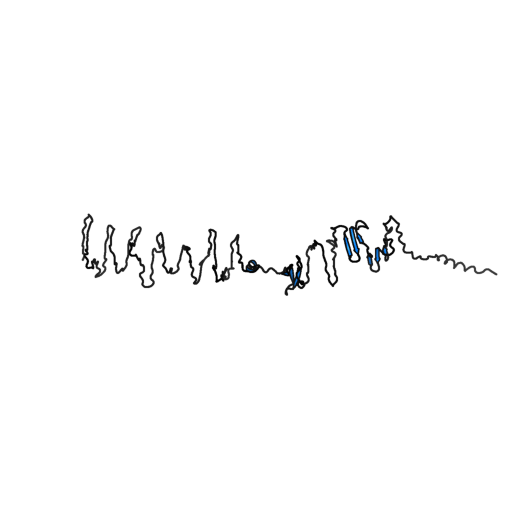 1 318 ? -11.046 -6.951 44.979 1.00 65.31 318 VAL A CA 1
ATOM 2341 C C . VAL A 1 318 ? -10.157 -5.885 45.628 1.00 65.31 318 VAL A C 1
ATOM 2343 O O . VAL A 1 318 ? -9.202 -6.241 46.316 1.00 65.31 318 VAL A O 1
ATOM 2346 N N . VAL A 1 319 ? -10.420 -4.596 45.392 1.00 67.00 319 VAL A N 1
ATOM 2347 C CA . VAL A 1 319 ? -9.543 -3.504 45.843 1.00 67.00 319 VAL A CA 1
ATOM 2348 C C . VAL A 1 319 ? -9.973 -2.986 47.210 1.00 67.00 319 VAL A C 1
ATOM 2350 O O . VAL A 1 319 ? -9.140 -2.880 48.107 1.00 67.00 319 VAL A O 1
ATOM 2353 N N . ASP A 1 320 ? -11.261 -2.706 47.393 1.00 68.88 320 ASP A N 1
ATOM 2354 C CA . ASP A 1 320 ? -11.805 -2.191 48.656 1.00 68.88 320 ASP A CA 1
ATOM 2355 C C . ASP A 1 320 ? -13.037 -2.962 49.154 1.00 68.88 320 ASP A C 1
ATOM 2357 O O . ASP A 1 320 ? -13.568 -2.641 50.214 1.00 68.88 320 ASP A O 1
ATOM 2361 N N . SER A 1 321 ? -13.435 -4.035 48.456 1.00 69.69 321 SER A N 1
ATOM 2362 C CA . SER A 1 321 ? -14.598 -4.867 48.810 1.00 69.69 321 SER A CA 1
ATOM 2363 C C . SER A 1 321 ? -15.932 -4.116 48.821 1.00 69.69 321 SER A C 1
ATOM 2365 O O . SER A 1 321 ? -16.894 -4.606 49.409 1.00 69.69 321 SER A O 1
ATOM 2367 N N . GLU A 1 322 ? -16.023 -2.962 48.152 1.00 70.44 322 GLU A N 1
ATOM 2368 C CA . GLU A 1 322 ? -17.232 -2.142 48.152 1.00 70.44 322 GLU A CA 1
ATOM 2369 C C . GLU A 1 322 ? -17.840 -2.006 46.750 1.00 70.44 322 GLU A C 1
ATOM 2371 O O . GLU A 1 322 ? -17.204 -1.542 45.806 1.00 70.44 322 GLU A O 1
ATOM 2376 N N . ILE A 1 323 ? -19.112 -2.381 46.598 1.00 79.12 323 ILE A N 1
ATOM 2377 C CA . ILE A 1 323 ? -19.925 -1.954 45.453 1.00 79.12 323 ILE A CA 1
ATOM 2378 C C . ILE A 1 323 ? -20.693 -0.720 45.920 1.00 79.12 323 ILE A C 1
ATOM 2380 O O . ILE A 1 323 ? -21.664 -0.840 46.666 1.00 79.12 323 ILE A O 1
ATOM 2384 N N . ARG A 1 324 ? -20.216 0.467 45.531 1.00 71.62 324 ARG A N 1
ATOM 2385 C CA . ARG A 1 324 ? -20.780 1.749 45.966 1.00 71.62 324 ARG A CA 1
ATOM 2386 C C . ARG A 1 324 ? -21.660 2.358 44.877 1.00 71.62 324 ARG A C 1
ATOM 2388 O O . ARG A 1 324 ? -21.181 2.632 43.779 1.00 71.62 324 ARG A O 1
ATOM 2395 N N . PHE A 1 325 ? -22.911 2.645 45.217 1.00 75.69 325 PHE A N 1
ATOM 2396 C CA . PHE A 1 325 ? -23.808 3.480 44.422 1.00 75.69 325 PHE A CA 1
ATOM 2397 C C . PHE A 1 325 ? -23.745 4.899 45.004 1.00 75.69 325 PHE A C 1
ATOM 2399 O O . PHE A 1 325 ? -24.085 5.104 46.165 1.00 75.69 325 PHE A O 1
ATOM 2406 N N . LEU A 1 326 ? -23.173 5.848 44.256 1.00 62.31 326 LEU A N 1
ATOM 2407 C CA . LEU A 1 326 ? -22.998 7.240 44.687 1.00 62.31 326 LEU A CA 1
ATOM 2408 C C . LEU A 1 326 ? -24.086 8.112 44.053 1.00 62.31 326 LEU A C 1
ATOM 2410 O O . LEU A 1 326 ? -24.123 8.228 42.828 1.00 62.31 326 LEU A O 1
ATOM 2414 N N . ASP A 1 327 ? -24.908 8.775 44.865 1.00 70.56 327 ASP A N 1
ATOM 2415 C CA . ASP A 1 327 ? -25.816 9.820 44.387 1.00 70.56 327 ASP A CA 1
ATOM 2416 C C . ASP A 1 327 ? -25.100 11.168 44.216 1.00 70.56 327 ASP A C 1
ATOM 2418 O O . ASP A 1 327 ? -24.143 11.521 44.912 1.00 70.56 327 ASP A O 1
ATOM 2422 N N . SER A 1 328 ? -25.596 11.934 43.249 1.00 57.62 328 SER A N 1
ATOM 2423 C CA . SER A 1 328 ? -25.187 13.304 42.986 1.00 57.62 328 SER A CA 1
ATOM 2424 C C . SER A 1 328 ? -26.133 14.362 43.563 1.00 57.62 328 SER A C 1
ATOM 2426 O O . SER A 1 328 ? -25.691 15.511 43.629 1.00 57.62 328 SER A O 1
ATOM 2428 N N . ALA A 1 329 ? -27.369 14.063 44.015 1.00 59.94 329 ALA A N 1
ATOM 2429 C CA . ALA A 1 329 ? -28.180 15.110 44.651 1.00 59.94 329 ALA A CA 1
ATOM 2430 C C . ALA A 1 329 ? -29.440 14.784 45.485 1.00 59.94 329 ALA A C 1
ATOM 2432 O O . ALA A 1 329 ? -29.775 15.689 46.249 1.00 59.94 329 ALA A O 1
ATOM 2433 N N . SER A 1 330 ? -30.230 13.709 45.319 1.00 56.44 330 SER A N 1
ATOM 2434 C CA . SER A 1 330 ? -31.475 13.464 46.117 1.00 56.44 330 SER A CA 1
ATOM 2435 C C 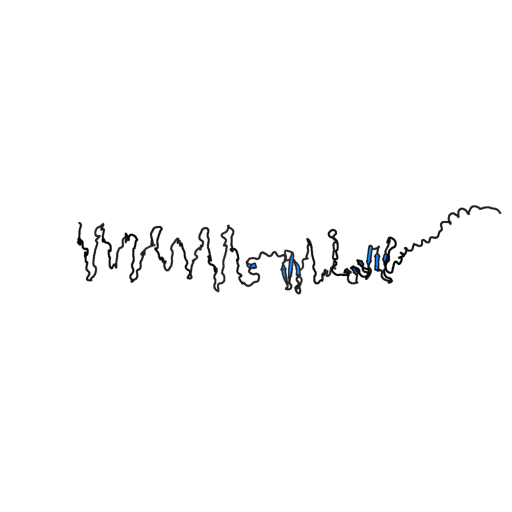. SER A 1 330 ? -32.350 12.254 45.689 1.00 56.44 330 SER A C 1
ATOM 2437 O O . SER A 1 330 ? -33.574 12.326 45.818 1.00 56.44 330 SER A O 1
ATOM 2439 N N . ALA A 1 331 ? -31.799 11.142 45.190 1.00 60.09 331 ALA A N 1
ATOM 2440 C CA . ALA A 1 331 ? -32.605 9.967 44.798 1.00 60.09 331 ALA A CA 1
ATOM 2441 C C . ALA A 1 331 ? -32.201 8.691 45.555 1.00 60.09 331 ALA A C 1
ATOM 2443 O O . ALA A 1 331 ? -31.087 8.585 46.046 1.00 60.09 331 ALA A O 1
ATOM 2444 N N . GLU A 1 332 ? -33.130 7.737 45.675 1.00 56.56 332 GLU A N 1
ATOM 2445 C CA . GLU A 1 332 ? -32.915 6.442 46.336 1.00 56.56 332 GLU A CA 1
ATOM 2446 C C . GLU A 1 332 ? -31.740 5.686 45.679 1.00 56.56 332 GLU A C 1
ATOM 2448 O O . GLU A 1 332 ? -31.796 5.342 44.499 1.00 56.56 332 GLU A O 1
ATOM 2453 N N . ASP A 1 333 ? -30.672 5.443 46.450 1.00 62.28 333 ASP A N 1
ATOM 2454 C CA . ASP A 1 333 ? -29.350 4.993 45.968 1.00 62.28 333 ASP A CA 1
ATOM 2455 C C . ASP A 1 333 ? -29.325 3.578 45.370 1.00 62.28 333 ASP A C 1
ATOM 2457 O O . ASP A 1 333 ? -28.413 3.214 44.626 1.00 62.28 333 ASP A O 1
ATOM 2461 N N . PHE A 1 334 ? -30.299 2.743 45.719 1.00 73.06 334 PHE A N 1
ATOM 2462 C CA . PHE A 1 334 ? -30.322 1.344 45.323 1.00 73.06 334 PHE A CA 1
ATOM 2463 C C . PHE A 1 334 ? -31.745 0.798 45.421 1.00 73.06 334 PHE A C 1
ATOM 2465 O O . PHE A 1 334 ? -32.278 0.613 46.515 1.00 73.06 334 PHE A O 1
ATOM 2472 N N . ILE A 1 335 ? -32.361 0.531 44.269 1.00 69.50 335 ILE A N 1
ATOM 2473 C CA . ILE A 1 335 ? -33.684 -0.090 44.182 1.00 69.50 335 ILE A CA 1
ATOM 2474 C C . ILE A 1 335 ? -33.501 -1.517 43.677 1.00 69.50 335 ILE A C 1
ATOM 2476 O O . ILE A 1 335 ? -33.063 -1.738 42.548 1.00 69.50 335 ILE A O 1
ATOM 2480 N N . ILE A 1 336 ? -33.881 -2.488 44.506 1.00 76.81 336 ILE A N 1
ATOM 2481 C CA . ILE A 1 336 ? -34.150 -3.847 44.038 1.00 76.81 336 ILE A CA 1
ATOM 2482 C C . ILE A 1 336 ? -35.652 -3.921 43.755 1.00 76.81 336 ILE A C 1
ATOM 2484 O O . ILE A 1 336 ? -36.442 -4.197 44.657 1.00 76.81 336 ILE A O 1
ATOM 2488 N N . ASP A 1 337 ? -36.046 -3.633 42.512 1.00 71.00 337 ASP A N 1
ATOM 2489 C CA . ASP A 1 337 ? -37.432 -3.809 42.075 1.00 71.00 337 ASP A CA 1
ATOM 2490 C C . ASP A 1 337 ? -37.682 -5.296 41.827 1.00 71.00 337 ASP A C 1
ATOM 2492 O O . ASP A 1 337 ? -37.171 -5.905 40.883 1.00 71.00 337 ASP A O 1
ATOM 2496 N N . LEU A 1 338 ? -38.418 -5.892 42.752 1.00 73.31 338 LEU A N 1
ATOM 2497 C CA . LEU A 1 338 ? -38.855 -7.267 42.691 1.00 73.31 338 LEU A CA 1
ATOM 2498 C C . LEU A 1 338 ? -40.323 -7.255 42.266 1.00 73.31 338 LEU A C 1
ATOM 2500 O O . LEU A 1 338 ? -41.176 -6.770 43.008 1.00 73.31 338 LEU A O 1
ATOM 2504 N N . ASP A 1 339 ? -40.620 -7.789 41.081 1.00 70.31 339 ASP A N 1
ATOM 2505 C CA . ASP A 1 339 ? -41.984 -7.857 40.553 1.00 70.31 339 ASP A CA 1
ATOM 2506 C C . ASP A 1 339 ? -42.948 -8.693 41.441 1.00 70.31 339 ASP A C 1
ATOM 2508 O O . ASP A 1 339 ? -42.610 -9.205 42.509 1.00 70.31 339 ASP A O 1
ATOM 2512 N N . ALA A 1 340 ? -44.208 -8.849 41.030 1.00 67.44 340 ALA A N 1
ATOM 2513 C CA . ALA A 1 340 ? -45.207 -9.577 41.824 1.00 67.44 340 ALA A CA 1
ATOM 2514 C C . ALA A 1 340 ? -44.984 -11.111 41.898 1.00 67.44 340 ALA A C 1
ATOM 2516 O O . ALA A 1 340 ? -45.848 -11.827 42.417 1.00 67.44 340 ALA A O 1
ATOM 2517 N N . ALA A 1 341 ? -43.881 -11.640 41.356 1.00 66.31 341 ALA A N 1
ATOM 2518 C CA . ALA A 1 341 ? -43.536 -13.054 41.438 1.00 66.31 341 ALA A CA 1
ATOM 2519 C C . ALA A 1 341 ? -42.818 -13.406 42.760 1.00 66.31 341 ALA A C 1
ATOM 2521 O O . ALA A 1 341 ? -42.618 -12.576 43.645 1.00 66.31 341 ALA A O 1
ATOM 2522 N N . ALA A 1 342 ? -42.464 -14.685 42.927 1.00 63.25 342 ALA A N 1
ATOM 2523 C CA . ALA A 1 342 ? -41.736 -15.190 44.092 1.00 63.25 342 ALA A CA 1
ATOM 2524 C C . ALA A 1 342 ? -40.273 -14.715 44.075 1.00 63.25 342 ALA A C 1
ATOM 2526 O O . ALA A 1 342 ? -39.362 -15.474 43.751 1.00 63.25 342 ALA A O 1
ATOM 2527 N N . ASN A 1 343 ? -40.063 -13.450 44.410 1.00 70.56 343 ASN A N 1
ATOM 2528 C CA . ASN A 1 343 ? -38.749 -12.843 44.464 1.00 70.56 343 ASN A CA 1
ATOM 2529 C C . ASN A 1 343 ? -38.087 -13.061 45.824 1.00 70.56 343 ASN A C 1
ATOM 2531 O O . ASN A 1 343 ? -38.726 -12.956 46.872 1.00 70.56 343 ASN A O 1
ATOM 2535 N N . ALA A 1 344 ? -36.791 -13.359 45.805 1.00 73.25 344 ALA A N 1
ATOM 2536 C CA . ALA A 1 344 ? -36.000 -13.565 47.008 1.00 73.25 344 ALA A CA 1
ATOM 2537 C C . ALA A 1 344 ? -34.713 -12.743 46.930 1.00 73.25 344 ALA A C 1
ATOM 2539 O O . ALA A 1 344 ? -33.868 -12.995 46.074 1.00 73.25 344 ALA A O 1
ATOM 2540 N N . VAL A 1 345 ? -34.538 -11.803 47.862 1.00 81.31 345 VAL A N 1
ATOM 2541 C CA . VAL A 1 345 ? -33.225 -11.208 48.138 1.00 81.31 345 VAL A CA 1
ATOM 2542 C C . VAL A 1 345 ? -32.538 -12.088 49.172 1.00 81.31 345 VAL A C 1
ATOM 2544 O O . VAL A 1 345 ? -32.944 -12.144 50.331 1.00 81.31 345 VAL A O 1
ATOM 2547 N N . GLY A 1 346 ? -31.523 -12.831 48.738 1.00 74.44 346 GLY A N 1
ATOM 2548 C CA . GLY A 1 346 ? -30.725 -13.677 49.616 1.00 74.44 346 GLY A CA 1
ATOM 2549 C C . GLY A 1 346 ? -29.399 -13.015 49.957 1.00 74.44 346 GLY A C 1
ATOM 2550 O O . GLY A 1 346 ? -28.586 -12.795 49.067 1.00 74.44 346 GLY A O 1
ATOM 2551 N N . LEU A 1 347 ? -29.142 -12.783 51.242 1.00 79.81 347 LEU A N 1
ATOM 2552 C CA . LEU A 1 347 ? -27.806 -12.466 51.739 1.00 79.81 347 LEU A CA 1
ATOM 2553 C C . LEU A 1 347 ? -27.181 -13.778 52.221 1.00 79.81 347 LEU A C 1
ATOM 2555 O O . LEU A 1 347 ? -27.622 -14.361 53.210 1.00 79.81 347 LEU A O 1
ATOM 2559 N N . LYS A 1 348 ? -26.205 -14.300 51.477 1.00 74.06 348 LYS A N 1
ATOM 2560 C CA . LYS A 1 348 ? -25.491 -15.536 51.821 1.00 74.06 348 LYS A CA 1
ATOM 2561 C C . LYS A 1 348 ? -24.021 -15.216 52.018 1.00 74.06 348 LYS A C 1
ATOM 2563 O O . LYS A 1 348 ? -23.426 -14.508 51.217 1.00 74.06 348 LYS A O 1
ATOM 2568 N N . SER A 1 349 ? -23.431 -15.792 53.052 1.00 77.31 349 SER A N 1
ATOM 2569 C CA . SER A 1 349 ? -21.997 -15.720 53.316 1.00 77.31 349 SER A CA 1
ATOM 2570 C C . SER A 1 349 ? -21.498 -17.109 53.698 1.00 77.31 349 SER A C 1
ATOM 2572 O O . SER A 1 349 ? -22.237 -17.897 54.292 1.00 77.31 349 SER A O 1
ATOM 2574 N N . GLY A 1 350 ? -20.243 -17.414 53.360 1.00 71.00 350 GLY A N 1
ATOM 2575 C CA . GLY A 1 350 ? -19.604 -18.688 53.705 1.00 71.00 350 GLY A CA 1
ATOM 2576 C C . GLY A 1 350 ? -19.425 -18.899 55.213 1.00 71.00 350 GLY A C 1
ATOM 2577 O O . GLY A 1 350 ? -19.267 -20.036 55.650 1.00 71.00 350 GLY A O 1
ATOM 2578 N N . THR A 1 351 ? -19.484 -17.825 56.004 1.00 78.25 351 THR A N 1
ATOM 2579 C CA . THR A 1 351 ? -19.387 -17.848 57.473 1.00 78.25 351 THR A CA 1
ATOM 2580 C C . THR A 1 351 ? -20.681 -17.427 58.170 1.00 78.25 351 THR A C 1
ATOM 2582 O O . THR A 1 351 ? -20.719 -17.405 59.395 1.00 78.25 351 THR A O 1
ATOM 2585 N N . GLY A 1 352 ? -21.740 -17.139 57.406 1.00 73.69 352 GLY A N 1
ATOM 2586 C CA . GLY A 1 352 ? -22.939 -16.461 57.898 1.00 73.69 352 GLY A CA 1
ATOM 2587 C C . GLY A 1 352 ? -22.899 -14.957 57.626 1.00 73.69 352 GLY A C 1
ATOM 2588 O O . GLY A 1 352 ? -21.834 -14.367 57.437 1.00 73.69 352 GLY A O 1
ATOM 2589 N N . VAL A 1 353 ? -24.079 -14.354 57.498 1.00 77.56 353 VAL A N 1
ATOM 2590 C CA . VAL A 1 353 ? -24.220 -12.894 57.440 1.00 77.56 353 VAL A CA 1
ATOM 2591 C C . VAL A 1 353 ? -24.184 -12.402 58.879 1.00 77.56 353 VAL A C 1
ATOM 2593 O O . VAL A 1 353 ? -25.081 -12.736 59.649 1.00 77.56 353 VAL A O 1
ATOM 2596 N N . ASP A 1 354 ? -23.141 -11.657 59.237 1.00 77.88 354 ASP A N 1
ATOM 2597 C CA . ASP A 1 354 ? -22.953 -11.193 60.614 1.00 77.88 354 ASP A CA 1
ATOM 2598 C C . ASP A 1 354 ? -23.915 -10.046 60.965 1.00 77.88 354 ASP A C 1
ATOM 2600 O O . ASP A 1 354 ? -24.442 -10.003 62.076 1.00 77.88 354 ASP A O 1
ATOM 2604 N N . GLU A 1 355 ? -24.182 -9.136 60.018 1.00 80.00 355 GLU A N 1
ATOM 2605 C CA . GLU A 1 355 ? -25.018 -7.954 60.246 1.00 80.00 355 GLU A CA 1
ATOM 2606 C C . GLU A 1 355 ? -25.699 -7.462 58.954 1.00 80.00 355 GLU A C 1
ATOM 2608 O O . GLU A 1 355 ? -25.068 -7.362 57.902 1.00 80.00 355 GLU A O 1
ATOM 2613 N N . LEU A 1 356 ? -26.989 -7.115 59.047 1.00 83.25 356 LEU A N 1
ATOM 2614 C CA . LEU A 1 356 ? -27.690 -6.258 58.085 1.00 83.25 356 LEU A CA 1
ATOM 2615 C C . LEU A 1 356 ? -27.990 -4.927 58.781 1.00 83.25 356 LEU A C 1
ATOM 2617 O O . LEU A 1 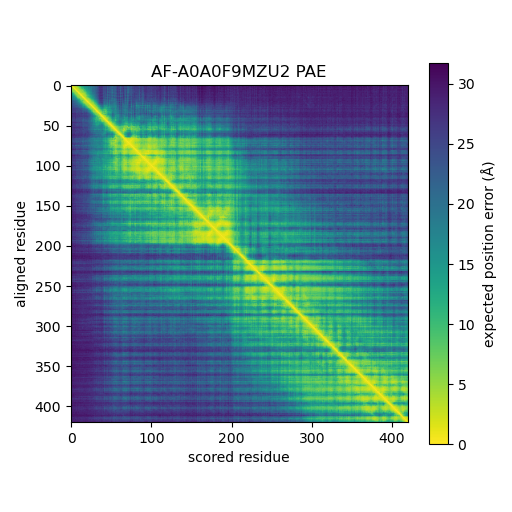356 ? -28.988 -4.797 59.491 1.00 83.25 356 LEU A O 1
ATOM 2621 N N . GLN A 1 357 ? -27.109 -3.945 58.604 1.00 80.75 357 GLN A N 1
ATOM 2622 C CA . GLN A 1 357 ? -27.269 -2.634 59.221 1.00 80.75 357 GLN A CA 1
ATOM 2623 C C . GLN A 1 357 ? -28.163 -1.750 58.344 1.00 80.75 357 GLN A C 1
ATOM 2625 O O . GLN A 1 357 ? -27.755 -1.295 57.282 1.00 80.75 357 GLN A O 1
ATOM 2630 N N . MET A 1 358 ? -29.386 -1.484 58.803 1.00 79.06 358 MET A N 1
ATOM 2631 C CA . MET A 1 358 ? -30.362 -0.655 58.080 1.00 79.06 358 MET A CA 1
ATOM 2632 C C . MET A 1 358 ? -30.313 0.840 58.466 1.00 79.06 358 MET A C 1
ATOM 2634 O O . MET A 1 358 ? -31.190 1.599 58.082 1.00 79.06 358 MET A O 1
ATOM 2638 N N . GLY A 1 359 ? -29.312 1.303 59.225 1.00 75.75 359 GLY A N 1
ATOM 2639 C CA . GLY A 1 359 ? -29.160 2.727 59.574 1.00 75.75 359 GLY A CA 1
ATOM 2640 C C . GLY A 1 359 ? -30.403 3.346 60.240 1.00 75.75 359 GLY A C 1
ATOM 2641 O O . GLY A 1 359 ? -30.982 2.752 61.148 1.00 75.75 359 GLY A O 1
ATOM 2642 N N . THR A 1 360 ? -30.805 4.543 59.798 1.00 70.31 360 THR A N 1
ATOM 2643 C CA . THR A 1 360 ? -32.030 5.249 60.231 1.00 70.31 360 THR A CA 1
ATOM 2644 C C . THR A 1 360 ? -33.230 4.900 59.348 1.00 70.31 360 THR A C 1
ATOM 2646 O O . THR A 1 360 ? -33.936 5.794 58.893 1.00 70.31 360 THR A O 1
ATOM 2649 N N . VAL A 1 361 ? -33.430 3.622 59.019 1.00 66.12 361 VAL A N 1
ATOM 2650 C CA . VAL A 1 361 ? -34.632 3.214 58.280 1.00 66.12 361 VAL A CA 1
ATOM 2651 C C . VAL A 1 361 ? -35.870 3.602 59.085 1.00 66.12 361 VAL A C 1
ATOM 2653 O O . VAL A 1 361 ? -36.073 3.110 60.194 1.00 66.12 361 VAL A O 1
ATOM 2656 N N . ASP A 1 362 ? -36.662 4.512 58.514 1.00 63.34 362 ASP A N 1
ATOM 2657 C CA . ASP A 1 362 ? -37.819 5.104 59.184 1.00 63.34 362 ASP A CA 1
ATOM 2658 C C . ASP A 1 362 ? -39.012 4.135 59.236 1.00 63.34 362 ASP A C 1
ATOM 2660 O O . ASP A 1 362 ? -39.728 4.144 60.230 1.00 63.34 362 ASP A O 1
ATOM 2664 N N . ASP A 1 363 ? -39.192 3.245 58.245 1.00 78.06 363 ASP A N 1
ATOM 2665 C CA . ASP A 1 363 ? -40.294 2.272 58.229 1.00 78.06 363 ASP A CA 1
ATOM 2666 C C . ASP A 1 363 ? -39.956 0.976 57.463 1.00 78.06 363 ASP A C 1
ATOM 2668 O O . ASP A 1 363 ? -39.568 0.999 56.295 1.00 78.06 363 ASP A O 1
ATOM 2672 N N . LEU A 1 364 ? -40.207 -0.183 58.084 1.00 80.06 364 LEU A N 1
ATOM 2673 C CA . LEU A 1 364 ? -40.267 -1.481 57.402 1.00 80.06 364 LEU A CA 1
ATOM 2674 C C . LEU A 1 364 ? -41.741 -1.874 57.212 1.00 80.06 364 LEU A C 1
ATOM 2676 O O . LEU A 1 364 ? -42.390 -2.365 58.137 1.00 80.06 364 LEU A O 1
ATOM 2680 N N . THR A 1 365 ? -42.293 -1.644 56.017 1.00 78.56 365 THR A N 1
ATOM 2681 C CA . THR A 1 365 ? -43.705 -1.936 55.702 1.00 78.56 365 THR A CA 1
ATOM 2682 C C . THR A 1 365 ? -43.857 -3.193 54.842 1.00 78.56 365 THR A C 1
ATOM 2684 O O . THR A 1 365 ? -42.925 -3.630 54.175 1.00 78.56 365 THR A O 1
ATOM 2687 N N . GLY A 1 366 ? -45.035 -3.826 54.876 1.00 79.88 366 GLY A N 1
ATOM 2688 C CA . GLY A 1 366 ? -45.354 -4.960 53.994 1.00 79.88 366 GLY A CA 1
ATOM 2689 C C . GLY A 1 366 ? -44.708 -6.306 54.356 1.00 79.88 366 GLY A C 1
ATOM 2690 O O . GLY A 1 366 ? -44.899 -7.279 53.628 1.00 79.88 366 GLY A O 1
ATOM 2691 N N . VAL A 1 367 ? -43.994 -6.411 55.482 1.00 82.88 367 VAL A N 1
ATOM 2692 C CA . VAL A 1 367 ? -43.409 -7.683 55.935 1.00 82.88 367 VAL A CA 1
ATOM 2693 C C . VAL A 1 367 ? -44.500 -8.630 56.427 1.00 82.88 367 VAL A C 1
ATOM 2695 O O . VAL A 1 367 ? -45.137 -8.396 57.452 1.00 82.88 367 VAL A O 1
ATOM 2698 N N . GLY A 1 368 ? -44.702 -9.730 55.699 1.00 82.69 368 GLY A N 1
ATOM 2699 C CA . GLY A 1 368 ? -45.694 -10.745 56.058 1.00 82.69 368 GLY A CA 1
ATOM 2700 C C . GLY A 1 368 ? -45.265 -11.649 57.217 1.00 82.69 368 GLY A C 1
ATOM 2701 O O . GLY A 1 368 ? -46.102 -12.085 58.006 1.00 82.69 368 GLY A O 1
ATOM 2702 N N . THR A 1 369 ? -43.975 -11.978 57.334 1.00 84.94 369 THR A N 1
ATOM 2703 C CA . THR A 1 369 ? -43.448 -12.857 58.391 1.00 84.94 369 THR A CA 1
ATOM 2704 C C . THR A 1 369 ? -41.971 -12.566 58.645 1.00 84.94 369 THR A C 1
ATOM 2706 O O . THR A 1 369 ? -41.210 -12.387 57.700 1.00 84.94 369 THR A O 1
ATOM 2709 N N . ILE A 1 370 ? -41.569 -12.578 59.918 1.00 88.44 370 ILE A N 1
ATOM 2710 C CA . ILE A 1 370 ? -40.169 -12.636 60.353 1.00 88.44 370 ILE A CA 1
ATOM 2711 C C . ILE A 1 370 ? -39.991 -13.990 61.039 1.00 88.44 370 ILE A C 1
ATOM 2713 O O . ILE A 1 370 ? -40.649 -14.263 62.043 1.00 88.44 370 ILE A O 1
ATOM 2717 N N . ALA A 1 371 ? -39.151 -14.852 60.473 1.00 86.19 371 ALA A N 1
ATOM 2718 C CA . ALA A 1 371 ? -38.859 -16.171 61.018 1.00 86.19 371 ALA A CA 1
ATOM 2719 C C . ALA A 1 371 ? -37.388 -16.237 61.425 1.00 86.19 371 ALA A C 1
ATOM 2721 O O . ALA A 1 371 ? -36.509 -15.878 60.647 1.00 86.19 371 ALA A O 1
ATOM 2722 N N . PHE A 1 372 ? -37.139 -16.717 62.637 1.00 86.12 372 PHE A N 1
ATOM 2723 C CA . PHE A 1 372 ? -35.802 -16.984 63.143 1.00 86.12 372 PHE A CA 1
ATOM 2724 C C . PHE A 1 372 ? -35.560 -18.495 63.108 1.00 86.12 372 PHE A C 1
ATOM 2726 O O . PHE A 1 372 ? -36.352 -19.250 63.671 1.00 86.12 372 PHE A O 1
ATOM 2733 N N . ASP A 1 373 ? -34.502 -18.943 62.436 1.00 81.38 373 ASP A N 1
ATOM 2734 C CA . ASP A 1 373 ? -34.152 -20.364 62.291 1.00 81.38 373 ASP A CA 1
ATOM 2735 C C . ASP A 1 373 ? -32.995 -20.806 63.207 1.00 81.38 373 ASP A C 1
ATOM 2737 O O . ASP A 1 373 ? -32.704 -21.999 63.321 1.00 81.38 373 ASP A O 1
ATOM 2741 N N . ALA A 1 374 ? -32.357 -19.860 63.901 1.00 78.50 374 ALA A N 1
ATOM 2742 C CA . ALA A 1 374 ? -31.277 -20.129 64.836 1.00 78.50 374 ALA A CA 1
ATOM 2743 C C . ALA A 1 374 ? -31.788 -20.648 66.192 1.00 78.50 374 ALA A C 1
ATOM 2745 O O . ALA A 1 374 ? -32.873 -20.305 66.660 1.00 78.50 374 ALA A O 1
ATOM 2746 N N . ALA A 1 375 ? -30.950 -21.437 66.875 1.00 78.94 375 ALA A N 1
ATOM 2747 C CA . ALA A 1 375 ? -31.255 -21.997 68.198 1.00 78.94 375 ALA A CA 1
ATOM 2748 C C . ALA A 1 375 ? -31.491 -20.927 69.284 1.00 78.94 375 ALA A C 1
ATOM 2750 O O . ALA A 1 375 ? -32.148 -21.202 70.286 1.00 78.94 375 ALA A O 1
ATOM 2751 N N . ALA A 1 376 ? -30.956 -19.720 69.088 1.00 80.00 376 ALA A N 1
ATOM 2752 C CA . ALA A 1 376 ? -31.221 -18.547 69.907 1.00 80.00 376 ALA A CA 1
ATOM 2753 C C . ALA A 1 376 ? -31.454 -17.347 68.987 1.00 80.00 376 ALA A C 1
ATOM 2755 O O . ALA A 1 376 ? -30.684 -17.108 68.058 1.00 80.00 376 ALA A O 1
ATOM 2756 N N . SER A 1 377 ? -32.519 -16.591 69.228 1.00 86.06 377 SER A N 1
ATOM 2757 C CA . SER A 1 377 ? -32.828 -15.372 68.483 1.00 86.06 377 SER A CA 1
ATOM 2758 C C . SER A 1 377 ? -33.572 -14.398 69.372 1.00 86.06 377 SER A C 1
ATOM 2760 O O . SER A 1 377 ? -34.353 -14.797 70.236 1.00 86.06 377 SER A O 1
ATOM 2762 N N . THR A 1 378 ? -33.289 -13.117 69.186 1.00 86.12 378 THR A N 1
ATOM 2763 C CA . THR A 1 378 ? -33.781 -12.053 70.057 1.00 86.12 378 THR A CA 1
ATOM 2764 C C . THR A 1 378 ? -34.171 -10.847 69.226 1.00 86.12 378 THR A C 1
ATOM 2766 O O . THR A 1 378 ? -33.438 -10.463 68.319 1.00 86.12 378 THR A O 1
ATOM 2769 N N . VAL A 1 379 ? -35.283 -10.212 69.586 1.00 88.69 379 VAL A N 1
ATOM 2770 C CA . VAL A 1 379 ? -35.610 -8.849 69.158 1.00 88.69 379 VAL A CA 1
ATOM 2771 C C . VAL A 1 379 ? -35.278 -7.935 70.331 1.00 88.69 379 VAL A C 1
ATOM 2773 O O . VAL A 1 379 ? -35.876 -8.069 71.398 1.00 88.69 379 VAL A O 1
ATOM 2776 N N . THR A 1 380 ? -34.318 -7.032 70.145 1.00 86.38 380 THR A N 1
ATOM 2777 C CA . THR A 1 380 ? -33.828 -6.140 71.203 1.00 86.38 380 THR A CA 1
ATOM 2778 C C . THR A 1 380 ? -33.973 -4.692 70.761 1.00 86.38 380 THR A C 1
ATOM 2780 O O . THR A 1 380 ? -33.460 -4.318 69.712 1.00 86.38 380 THR A O 1
ATOM 2783 N N . LEU A 1 381 ? -34.620 -3.869 71.588 1.00 84.38 381 LEU A N 1
ATOM 2784 C CA . LEU A 1 381 ? -34.553 -2.413 71.486 1.00 84.38 381 LEU A CA 1
ATOM 2785 C C . LEU A 1 381 ? -33.612 -1.890 72.574 1.00 84.38 381 LEU A C 1
ATOM 2787 O O . LEU A 1 381 ? -33.910 -2.004 73.762 1.00 84.38 381 LEU A O 1
ATOM 2791 N N . THR A 1 382 ? -32.488 -1.296 72.181 1.00 83.06 382 THR A N 1
ATOM 2792 C CA . THR A 1 382 ? -31.611 -0.577 73.113 1.00 83.06 382 THR A CA 1
ATOM 2793 C C . THR A 1 382 ? -32.080 0.869 73.219 1.00 83.06 382 THR A C 1
ATOM 2795 O O . THR A 1 382 ? -31.649 1.730 72.459 1.00 83.06 382 THR A O 1
ATOM 2798 N N . SER A 1 383 ? -32.987 1.126 74.158 1.00 83.06 383 SER A N 1
ATOM 2799 C CA . SER A 1 383 ? -33.405 2.486 74.491 1.00 83.06 383 SER A CA 1
ATOM 2800 C C . SER A 1 383 ? -32.276 3.235 75.220 1.00 83.06 383 SER A C 1
ATOM 2802 O O . SER A 1 383 ? -31.745 2.760 76.223 1.00 83.06 383 SER A O 1
ATOM 2804 N N . THR A 1 384 ? -31.886 4.397 74.705 1.00 82.94 384 THR A N 1
ATOM 2805 C CA . THR A 1 384 ? -30.910 5.334 75.275 1.00 82.94 384 THR A CA 1
ATOM 2806 C C . THR A 1 384 ? -31.547 6.643 75.762 1.00 82.94 384 THR A C 1
ATOM 2808 O O . THR A 1 384 ? -30.817 7.547 76.169 1.00 82.94 384 THR A O 1
ATOM 2811 N N . GLY A 1 385 ? -32.875 6.793 75.699 1.00 82.62 385 GLY A N 1
ATOM 2812 C CA . GLY A 1 385 ? -33.574 8.022 76.086 1.00 82.62 385 GLY A CA 1
ATOM 2813 C C . GLY A 1 385 ? -35.054 7.823 76.419 1.00 82.62 385 GLY A C 1
ATOM 2814 O O . GLY A 1 385 ? -35.606 6.734 76.269 1.00 82.62 385 GLY A O 1
ATOM 2815 N N . ASP A 1 386 ? -35.700 8.896 76.877 1.00 79.00 386 ASP A N 1
ATOM 2816 C CA . ASP A 1 386 ? -37.131 8.892 77.191 1.00 79.00 386 ASP A CA 1
ATOM 2817 C C . ASP A 1 386 ? -37.965 8.594 75.925 1.00 79.00 386 ASP A C 1
ATOM 2819 O O . ASP A 1 386 ? -37.677 9.122 74.850 1.00 79.00 386 ASP A O 1
ATOM 2823 N N . ALA A 1 387 ? -39.021 7.780 76.066 1.00 74.88 387 ALA A N 1
ATOM 2824 C CA . ALA A 1 387 ? -39.997 7.427 75.018 1.00 74.88 387 ALA A CA 1
ATOM 2825 C C . ALA A 1 387 ? -39.509 6.523 73.862 1.00 74.88 387 ALA A C 1
ATOM 2827 O O . ALA A 1 387 ? -40.116 6.503 72.791 1.00 74.88 387 ALA A O 1
ATOM 2828 N N . GLN A 1 388 ? -38.444 5.745 74.061 1.00 82.62 388 GLN A N 1
ATOM 2829 C CA . GLN A 1 388 ? -38.062 4.677 73.130 1.00 82.62 388 GLN A CA 1
ATOM 2830 C C . GLN A 1 388 ? -38.642 3.336 73.597 1.00 82.62 388 GLN A C 1
ATOM 2832 O O . GLN A 1 388 ? -38.055 2.654 74.438 1.00 82.62 388 GLN A O 1
ATOM 2837 N N . ASP A 1 389 ? -39.791 2.968 73.030 1.00 83.81 389 ASP A N 1
ATOM 2838 C CA . ASP A 1 389 ? -40.546 1.768 73.395 1.00 83.81 389 ASP A CA 1
ATOM 2839 C C . ASP A 1 389 ? -40.561 0.734 72.261 1.00 83.81 389 ASP A C 1
ATOM 2841 O O . ASP A 1 389 ? -40.811 1.066 71.100 1.00 83.81 389 ASP A O 1
ATOM 2845 N N . LEU A 1 390 ? -40.382 -0.552 72.595 1.00 87.50 390 LEU A N 1
ATOM 2846 C CA . LEU A 1 390 ? -40.685 -1.639 71.664 1.00 87.50 390 LEU A CA 1
ATOM 2847 C C . LEU A 1 390 ? -42.199 -1.840 71.659 1.00 87.50 390 LEU A C 1
ATOM 2849 O O . LEU A 1 390 ? -42.757 -2.525 72.517 1.00 87.50 390 LEU A O 1
ATOM 2853 N N . THR A 1 391 ? -42.870 -1.232 70.687 1.00 86.19 391 THR A N 1
ATOM 2854 C CA . THR A 1 391 ? -44.321 -1.349 70.552 1.00 86.19 391 THR A CA 1
ATOM 2855 C C . THR A 1 391 ? -44.675 -2.497 69.615 1.00 86.19 391 THR A C 1
ATOM 2857 O O . THR A 1 391 ? -44.447 -2.423 68.412 1.00 86.19 391 THR A O 1
ATOM 2860 N N . ILE A 1 392 ? -45.296 -3.545 70.157 1.00 87.44 392 ILE A N 1
ATOM 2861 C CA . ILE A 1 392 ? -45.959 -4.585 69.362 1.00 87.44 392 ILE A CA 1
ATOM 2862 C C . ILE A 1 392 ? -47.452 -4.272 69.371 1.00 87.44 392 ILE A C 1
ATOM 2864 O O . ILE A 1 392 ? -48.140 -4.505 70.366 1.00 87.44 392 ILE A O 1
ATOM 2868 N N . ALA A 1 393 ? -47.950 -3.716 68.269 1.00 83.62 393 ALA A N 1
ATOM 2869 C CA . ALA A 1 393 ? -49.343 -3.313 68.137 1.00 83.62 393 ALA A CA 1
ATOM 2870 C C . ALA A 1 393 ? -50.000 -3.958 66.918 1.00 83.62 393 ALA A C 1
ATOM 2872 O O . ALA A 1 393 ? -49.389 -4.146 65.870 1.00 83.62 393 ALA A O 1
ATOM 2873 N N . LEU A 1 394 ? -51.288 -4.255 67.063 1.00 81.00 394 LEU A N 1
ATOM 2874 C CA . LEU A 1 394 ? -52.160 -4.632 65.965 1.00 81.00 394 LEU A CA 1
ATOM 2875 C C . LEU A 1 394 ? -53.055 -3.439 65.626 1.00 81.00 394 LEU A C 1
ATOM 2877 O O . LEU A 1 394 ? -53.881 -3.038 66.445 1.00 81.00 394 LEU A O 1
ATOM 2881 N N . ALA A 1 395 ? -52.932 -2.910 64.412 1.00 73.38 395 ALA A N 1
ATOM 2882 C CA . ALA A 1 395 ? -53.817 -1.873 63.892 1.00 73.38 395 ALA A CA 1
ATOM 2883 C C . ALA A 1 395 ? -54.783 -2.474 62.854 1.00 73.38 395 ALA A C 1
ATOM 2885 O O . ALA A 1 395 ? -54.346 -3.029 61.850 1.00 73.38 395 ALA A O 1
ATOM 2886 N N . GLY A 1 396 ? -56.098 -2.386 63.089 1.00 78.94 396 GLY A N 1
ATOM 2887 C CA . GLY A 1 396 ? -57.130 -2.861 62.154 1.00 78.94 396 GLY A CA 1
ATOM 2888 C C . GLY A 1 396 ? -58.412 -3.362 62.831 1.00 78.94 396 GLY A C 1
ATOM 2889 O O . GLY A 1 396 ? -58.460 -3.534 64.044 1.00 78.94 396 GLY A O 1
ATOM 2890 N N . VAL A 1 397 ? -59.467 -3.597 62.038 1.00 69.38 397 VAL A N 1
ATOM 2891 C CA . VAL A 1 397 ? -60.795 -4.085 62.493 1.00 69.38 397 VAL A CA 1
ATOM 2892 C C . VAL A 1 397 ? -61.002 -5.596 62.282 1.00 69.38 397 VAL A C 1
ATOM 2894 O O . VAL A 1 397 ? -62.132 -6.082 62.297 1.00 69.38 397 VAL A O 1
ATOM 2897 N N . SER A 1 398 ? -59.928 -6.352 62.049 1.00 78.25 398 SER A N 1
ATOM 2898 C CA . SER A 1 398 ? -59.968 -7.806 61.855 1.00 78.25 398 SER A CA 1
ATOM 2899 C C . SER A 1 398 ? -59.804 -8.577 63.168 1.00 78.25 398 SER A C 1
ATOM 2901 O O . SER A 1 398 ? -59.255 -8.071 64.144 1.00 78.25 398 SER A O 1
ATOM 2903 N N . ASN A 1 399 ? -60.227 -9.844 63.174 1.00 78.50 399 ASN A N 1
ATOM 2904 C CA . ASN A 1 399 ? -59.898 -10.782 64.246 1.00 78.50 399 ASN A CA 1
ATOM 2905 C C . ASN A 1 399 ? -58.407 -11.132 64.164 1.00 78.50 399 ASN A C 1
ATOM 2907 O O . ASN A 1 399 ? -58.045 -12.071 63.456 1.00 78.50 399 ASN A O 1
ATOM 2911 N N . SER A 1 400 ? -57.546 -10.404 64.867 1.00 79.75 400 SER A N 1
ATOM 2912 C CA . SER A 1 400 ? -56.137 -10.787 64.986 1.00 79.75 400 SER A CA 1
ATOM 2913 C C . SER A 1 400 ? -55.763 -11.049 66.440 1.00 79.75 400 SER A C 1
ATOM 2915 O O . SER A 1 400 ? -56.477 -10.690 67.376 1.00 79.75 400 SER A O 1
ATOM 2917 N N . SER A 1 401 ? -54.685 -11.796 66.636 1.00 83.12 401 SER A N 1
ATOM 2918 C CA . SER A 1 401 ? -54.293 -12.325 67.938 1.00 83.12 401 SER A CA 1
ATOM 2919 C C . SER A 1 401 ? -52.783 -12.260 68.073 1.00 83.12 401 SER A C 1
ATOM 2921 O O . SER A 1 401 ? -52.067 -12.539 67.114 1.00 83.12 401 SER A O 1
ATOM 2923 N N . LEU A 1 402 ? -52.312 -11.913 69.266 1.00 86.25 402 LEU A N 1
ATOM 2924 C CA . LEU A 1 402 ? -50.913 -12.047 69.647 1.00 86.25 402 LEU A CA 1
ATOM 2925 C C . LEU A 1 402 ? -50.773 -13.354 70.427 1.00 86.25 402 LEU A C 1
ATOM 2927 O O . LEU A 1 402 ? -51.318 -13.483 71.523 1.00 86.25 402 LEU A O 1
ATOM 2931 N N . PHE A 1 403 ? -50.085 -14.330 69.842 1.00 82.31 403 PHE A N 1
ATOM 2932 C CA . PHE A 1 403 ? -49.814 -15.616 70.474 1.00 82.31 403 PHE A CA 1
ATOM 2933 C C . PHE A 1 403 ? -48.335 -15.715 70.817 1.00 82.31 403 PHE A C 1
ATOM 2935 O O . PHE A 1 403 ? -47.479 -15.629 69.943 1.00 82.31 403 PHE A O 1
ATOM 2942 N N . PHE A 1 404 ? -48.052 -15.959 72.090 1.00 83.19 404 PHE A N 1
ATOM 2943 C CA . PHE A 1 404 ? -46.746 -16.403 72.543 1.00 83.19 404 PHE A CA 1
ATOM 2944 C C . PHE A 1 404 ? -46.878 -17.879 72.918 1.00 83.19 404 PHE A C 1
ATOM 2946 O O . PHE A 1 404 ? -47.735 -18.247 73.724 1.00 83.19 404 PHE A O 1
ATOM 2953 N N . THR A 1 405 ? -46.070 -18.743 72.317 1.00 81.56 405 THR A N 1
ATOM 2954 C CA . THR A 1 405 ? -46.117 -20.189 72.558 1.00 81.56 405 THR A CA 1
ATOM 2955 C C . THR A 1 405 ? -44.704 -20.727 72.665 1.00 81.56 405 THR A C 1
ATOM 2957 O O . THR A 1 405 ? -43.870 -20.385 71.832 1.00 81.56 405 THR A O 1
ATOM 2960 N N . SER A 1 406 ? -44.452 -21.593 73.645 1.00 82.44 406 SER A N 1
ATOM 2961 C CA . SER A 1 406 ? -43.210 -22.362 73.731 1.00 82.44 406 SER A CA 1
ATOM 2962 C C . SER A 1 406 ? -43.509 -23.823 73.426 1.00 82.44 406 SER A C 1
ATOM 2964 O O . SER A 1 406 ? -44.458 -24.385 73.975 1.00 82.44 406 SER A O 1
ATOM 2966 N N . THR A 1 407 ? -42.749 -24.418 72.510 1.00 74.12 407 THR A N 1
ATOM 2967 C CA . THR A 1 407 ? -42.920 -25.812 72.062 1.00 74.12 407 THR A CA 1
ATOM 2968 C C . THR A 1 407 ? -41.714 -26.693 72.394 1.00 74.12 407 THR A C 1
ATOM 2970 O O . THR A 1 407 ? -41.660 -27.841 71.951 1.00 74.12 407 THR A O 1
ATOM 2973 N N . GLY A 1 408 ? -40.726 -26.160 73.114 1.00 70.94 408 GLY A N 1
ATOM 2974 C CA . GLY A 1 408 ? -39.574 -26.905 73.595 1.00 70.94 408 GLY A CA 1
ATOM 2975 C C . GLY A 1 408 ? -39.954 -27.870 74.717 1.00 70.94 408 GLY A C 1
ATOM 2976 O O . GLY A 1 408 ? -41.017 -27.804 75.333 1.00 70.94 408 GLY A O 1
ATOM 2977 N N . THR A 1 409 ? -39.084 -28.849 74.938 1.00 68.75 409 THR A N 1
ATOM 2978 C CA . THR A 1 409 ? -39.295 -29.928 75.913 1.00 68.75 409 THR A CA 1
ATOM 2979 C C . THR A 1 409 ? -38.466 -29.745 77.192 1.00 68.75 409 THR A C 1
ATOM 2981 O O . THR A 1 409 ? -38.413 -30.664 78.008 1.00 68.75 409 THR A O 1
ATOM 2984 N N . ALA A 1 410 ? -37.777 -28.606 77.345 1.00 69.44 410 ALA A N 1
ATOM 2985 C CA . ALA A 1 410 ? -37.016 -28.220 78.539 1.00 69.44 410 ALA A CA 1
ATOM 2986 C C . ALA A 1 410 ? -37.866 -27.300 79.453 1.00 69.44 410 ALA A C 1
ATOM 2988 O O . ALA A 1 410 ? -39.074 -27.206 79.248 1.00 69.44 410 ALA A O 1
ATOM 2989 N N . GLU A 1 411 ? -37.292 -26.684 80.502 1.00 61.47 411 GLU A N 1
ATOM 2990 C CA . GLU A 1 411 ? -37.984 -25.678 81.341 1.00 61.47 411 GLU A CA 1
ATOM 2991 C C . GLU A 1 411 ? -38.340 -24.432 80.510 1.00 61.47 411 GLU A C 1
ATOM 2993 O O . GLU A 1 411 ? -37.660 -23.410 80.523 1.00 61.47 411 GLU A O 1
ATOM 2998 N N . ASP A 1 412 ? -39.422 -24.538 79.755 1.00 65.44 412 ASP A N 1
ATOM 2999 C CA . ASP A 1 412 ? -39.933 -23.500 78.883 1.00 65.44 412 ASP A CA 1
ATOM 3000 C C . ASP A 1 412 ? -40.869 -22.583 79.678 1.00 65.44 412 ASP A C 1
ATOM 3002 O O . ASP A 1 412 ? -42.044 -22.892 79.897 1.00 65.44 412 ASP A O 1
ATOM 3006 N N . ALA A 1 413 ? -40.357 -21.434 80.113 1.00 65.38 413 ALA A N 1
ATOM 3007 C CA . ALA A 1 413 ? -41.170 -20.381 80.702 1.00 65.38 413 ALA A CA 1
ATOM 3008 C C . ALA A 1 413 ? -41.161 -19.163 79.783 1.00 65.38 413 ALA A C 1
ATOM 3010 O O . ALA A 1 413 ? -40.125 -18.539 79.559 1.00 65.38 413 ALA A O 1
ATOM 3011 N N . MET A 1 414 ? -42.341 -18.783 79.294 1.00 79.81 414 MET A N 1
ATOM 3012 C CA . MET A 1 414 ? -42.557 -17.420 78.824 1.00 79.81 414 MET A CA 1
ATOM 3013 C C . MET A 1 414 ? -42.328 -16.482 80.013 1.00 79.81 414 MET A C 1
ATOM 3015 O O . MET A 1 414 ? -43.166 -16.372 80.907 1.00 79.81 414 MET A O 1
ATOM 3019 N N . GLY A 1 415 ? -41.141 -15.886 80.062 1.00 78.00 415 GLY A N 1
ATOM 3020 C CA . GLY A 1 415 ? -40.718 -15.001 81.134 1.00 78.00 415 GLY A CA 1
ATOM 3021 C C . GLY A 1 415 ? -41.003 -13.554 80.770 1.00 78.00 415 GLY A C 1
ATOM 3022 O O . GLY A 1 415 ? -40.446 -13.035 79.810 1.00 78.00 415 GLY A O 1
ATOM 3023 N N . PHE A 1 416 ? -41.828 -12.889 81.571 1.00 81.62 416 PHE A N 1
ATOM 3024 C CA . PHE A 1 416 ? -41.933 -11.435 81.551 1.00 81.62 416 PHE A CA 1
ATOM 3025 C C . PHE A 1 416 ? -41.187 -10.908 82.767 1.00 81.62 416 PHE A C 1
ATOM 3027 O O . PHE A 1 416 ? -41.639 -11.067 83.901 1.00 81.62 416 PHE A O 1
ATOM 3034 N N . ALA A 1 417 ? -40.018 -10.326 82.534 1.00 79.00 417 ALA A N 1
ATOM 3035 C CA . ALA A 1 417 ? -39.231 -9.685 83.571 1.00 79.00 417 ALA A CA 1
ATOM 3036 C C . ALA A 1 417 ? -39.202 -8.185 83.296 1.00 79.00 417 ALA A C 1
ATOM 3038 O O . ALA A 1 417 ? -38.874 -7.751 82.196 1.00 79.00 417 ALA A O 1
ATOM 3039 N N . THR A 1 418 ? -39.548 -7.399 84.307 1.00 74.31 418 THR A N 1
ATOM 3040 C CA . THR A 1 418 ? -39.413 -5.945 84.284 1.00 74.31 418 THR A CA 1
ATOM 3041 C C . THR A 1 418 ? -38.337 -5.562 85.288 1.00 74.31 418 THR A C 1
ATOM 3043 O O . THR A 1 418 ? -38.407 -5.984 86.445 1.00 74.31 418 THR A O 1
ATOM 3046 N N . SER A 1 419 ? -37.365 -4.759 84.880 1.00 71.88 419 SER A N 1
ATOM 3047 C CA . SER A 1 419 ? -36.456 -4.066 85.794 1.00 71.88 419 SER A CA 1
ATOM 3048 C C . SER A 1 419 ? -36.879 -2.604 85.902 1.00 71.88 419 SER A C 1
ATOM 3050 O O . SER A 1 419 ? -37.314 -2.029 84.906 1.00 71.88 419 SER A O 1
ATOM 3052 N N . ALA A 1 420 ? -36.794 -2.042 87.108 1.00 58.03 420 ALA A N 1
ATOM 3053 C CA . ALA A 1 420 ? -37.060 -0.628 87.368 1.00 58.03 420 ALA A CA 1
ATOM 3054 C C . ALA A 1 420 ? -35.863 0.254 87.008 1.00 58.03 420 ALA A C 1
ATOM 3056 O O . ALA A 1 420 ? -34.720 -0.250 87.135 1.00 58.03 420 ALA A O 1
#

Organism: NCBI:txid412755

Mean predicted aligned error: 18.41 Å

Sequence (420 aa):
MKKLLKIAGIVFTILAAIGVFTNLAVAEPQRLRTQDFKPGAYRFLSEPIWRGDNVWDGSADTGAADMRWDKSISTLHLEDSTILGFGNTAAAPDIKMRWDGTNFDILSSTAGYDLTIGTASAAINLIWQGDTAGSTVTFNEEDLRVELAGKMLIQFAEQSAPAGDPGGILGWLYCKDDGSHSALYWEDEAGTVTNLTAAAGGNTLDQAYDTGGGGAGRAIDVDSEALTFTVSDGDDNVVMILTQNNITDNNDLLELVNTGTGTSLDFQGTAGNDVEGTGDTWTVTVAGLGTFSSIVSVGTIDAGAGIILDSDETITNVVDSEIRFLDSASAEDFIIDLDAAANAVGLKSGTGVDELQMGTVDDLTGVGTIAFDAAASTVTLTSTGDAQDLTIALAGVSNSSLFFTSTGTAEDAMGFATSA

Radius of gyration: 66.8 Å; Cα contacts (8 Å, |Δi|>4): 250; chains: 1; bounding box: 172×60×204 Å

Nearest PDB structures (foldseek):
  6wv2-assembly1_A  TM=1.691E-01  e=2.046E+00  Streptococcus pyogenes phage H4489A
  6x3m-assembly1_B  TM=1.843E-01  e=9.784E+00  Streptococcus pyogenes phage H4489A

Solvent-accessible surface area (backbone atoms only — not comparable to full-atom values): 31433 Å² total; per-residue (Å²): 132,78,93,82,75,85,88,79,81,78,82,76,77,84,72,80,85,79,76,78,86,65,81,73,63,70,71,68,75,75,72,78,78,71,67,87,56,60,96,91,48,85,67,80,94,56,89,79,81,86,81,72,69,47,76,45,60,90,61,95,57,97,82,65,56,46,35,34,43,40,61,94,80,70,42,79,44,66,36,90,74,32,69,57,62,43,72,84,39,97,92,56,31,45,37,36,36,35,49,79,89,84,51,82,44,80,45,63,73,60,88,93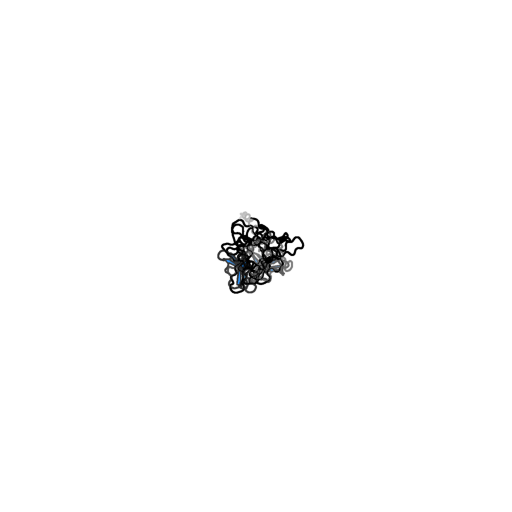,72,81,89,78,77,58,47,102,90,49,79,58,90,85,80,87,82,68,59,96,81,78,64,69,92,80,85,91,55,98,80,73,77,88,86,84,82,77,97,75,85,85,83,71,68,78,43,76,82,70,89,76,55,39,75,64,104,38,62,46,80,47,26,32,71,77,84,84,51,81,38,43,32,40,28,36,48,84,55,53,75,41,64,75,61,60,74,76,69,76,67,49,72,66,51,71,70,52,81,73,76,78,89,72,83,73,84,88,83,72,92,84,65,83,91,80,82,82,73,76,93,86,64,99,66,81,78,76,85,83,81,77,84,71,88,83,73,90,74,71,75,75,82,80,86,64,92,71,89,74,81,75,76,82,75,86,59,95,72,82,72,69,74,82,70,91,89,65,85,87,78,85,90,66,103,61,84,84,81,72,96,73,82,80,73,96,65,85,87,82,58,91,83,60,83,85,85,85,63,103,61,83,92,72,50,87,87,81,69,62,92,79,67,80,73,90,84,91,67,87,67,76,82,85,87,66,67,98,62,97,69,79,91,78,87,82,48,100,86,56,74,89,77,86,84,66,82,86,68,87,77,91,73,90,77,86,76,87,83,79,89,59,99,73,81,83,91,81,79,87,62,89,58,90,93,62,72,90,79,89,81,86,87,78,95,68,98,75,82,90,83,88,82,81,86,70,92,66,96,73,69,95,77,88,81,85,82,132

Secondary structure (DSSP, 8-state):
-------SSSSSSSSSSS-------------------STT----SS-----S-EEE--SS-TT--SEEEETTTTEEEE-TT-EEEESSBTTB-SEEEEE-SS-EEEEESSS------SBTTBPPP------TTT-------TT------SS---PPPB-PPPSSPPPSS--EEEEEE-SSSEEEEEE-TT--EEESSS------HHHHH-TTSS--PPP----SS-------TTS---S--------SS---S------SSS-S-----SSS-SS--SSPPP---SS-----S----SS----SS------SS----TTTS------SSSS-S------SS--------TT-------TT-------------SSS--------STT--------SSS----------SSS---------